Protein AF-0000000071646241 (afdb_homodimer)

Radius of gyration: 28.71 Å; Cα contacts (8 Å, |Δi|>4): 966; chains: 2; bounding box: 133×74×76 Å

pLDDT: mean 80.77, std 23.61, range [23.62, 98.5]

Organism: Elaeis guineensis var. tenera (NCBI:txid51953)

Sequence (512 aa):
MSPSLTTSPTSSLPARNPKHPLHSPRFPCRLDRGSPSPTVCPQASMPKQYLPLLGQPIALYSFYTFSQISEVKEIVVVCDPSYKDVFEGASEEIQVGIKFALPGKERQDSVFNGFQEIEGSSELVCIHDSARPLVTSGDIKKVLKDAWLNGAAVLGVPVKATIKEANSDSFVVKTLDRKTLWEMHTPQVIKPHLLRDGFELVNRNGLEVTDDVSIVEHLKHPVYITEGSYTNIKVTTPDDLLLAERILNMRVGVPLMSPSLTTSPTSSLPARNPKHPLHSPRFPCRLDRGSPSPTVCPQASMPKQYLPLLGQPIALYSFYTFSQISEVKEIVVVCDPSYKDVFEGASEEIQVGIKFALPGKERQDSVFNGFQEIEGSSELVCIHDSARPLVTSGDIKKVLKDAWLNGAAVLGVPVKATIKEANSDSFVVKTLDRKTLWEMHTPQVIKPHLLRDGFELVNRNGLEVTDDVSIVEHLKHPVYITEGSYTNIKVTTPDDLLLAERILNMRVGVPL

Secondary structure (DSSP, 8-state):
-------------------------EEEEE--------------SS-GGGSEETTEEHHHHHHHHHHT-TT--EEEEE--GGGHHHHHHHHTT--SEEEEE---SSHHHHHHHHHHHS-TT-S-EEEEETT-TT--HHHHHHHHHHHHHHSEEEEEEE--S-EEEE-TTSBEEEE--GGGEEEEEEEEEE-HHHHHHHHHHHHHHT---SSSHHHHHTTT---EEEE--TT-----SHHHHHHHHHHHHHHTT---/-------------------------BEEEE--------------SS-GGGSEETTEEHHHHHHHHHHT-TT--EEEEE--GGGHHHHHHHHTT--SEEEEE---SSHHHHHHHHHHHS-TT-S-EEEEETT-TT--HHHHHHHHHHHHHHSEEEEEEE--S-EEEE-TTSBEEEE--GGGEEEEEEEEEE-HHHHHHHHHHHHHHT---SSSHHHHHTTT---EEEE--TT-----SHHHHHHHHHHHHHHTT---

Structure (mmCIF, N/CA/C/O backbone):
data_AF-0000000071646241-model_v1
#
loop_
_entity.id
_entity.type
_entity.pdbx_description
1 polymer '2-C-methyl-D-erythritol 4-phosphate cytidylyltransferase, chloroplastic'
#
loop_
_atom_site.group_PDB
_atom_site.id
_atom_site.type_symbol
_atom_site.label_atom_id
_atom_site.label_alt_id
_atom_site.label_comp_id
_atom_site.label_asym_id
_atom_site.label_entity_id
_atom_site.label_seq_id
_atom_site.pdbx_PDB_ins_code
_atom_site.Cartn_x
_atom_site.Cartn_y
_atom_site.Cartn_z
_atom_site.occupancy
_atom_site.B_iso_or_equiv
_atom_site.auth_seq_id
_atom_site.auth_comp_id
_atom_site.auth_asym_id
_atom_site.auth_atom_id
_atom_site.pdbx_PDB_model_num
ATOM 1 N N . MET A 1 1 ? -62.75 10.695 46.844 1 26.38 1 MET A N 1
ATOM 2 C CA . MET A 1 1 ? -62 11.883 47.188 1 26.38 1 MET A CA 1
ATOM 3 C C . MET A 1 1 ? -60.562 11.773 46.688 1 26.38 1 MET A C 1
ATOM 5 O O . MET A 1 1 ? -59.812 10.883 47.094 1 26.38 1 MET A O 1
ATOM 9 N N . SER A 1 2 ? -60.375 12.031 45.438 1 28.19 2 SER A N 1
ATOM 10 C CA . SER A 1 2 ? -59.469 11.727 44.344 1 28.19 2 SER A CA 1
ATOM 11 C C . SER A 1 2 ? -58.156 12.508 44.469 1 28.19 2 SER A C 1
ATOM 13 O O . SER A 1 2 ? -58.125 13.727 44.312 1 28.19 2 SER A O 1
ATOM 15 N N . PRO A 1 3 ? -57.5 12.258 45.719 1 30.91 3 PRO A N 1
ATOM 16 C CA . PRO A 1 3 ? -56.438 13.25 45.938 1 30.91 3 PRO A CA 1
ATOM 17 C C . PRO A 1 3 ? -55.562 13.461 44.719 1 30.91 3 PRO A C 1
ATOM 19 O O . PRO A 1 3 ? -55.469 12.578 43.875 1 30.91 3 PRO A O 1
ATOM 22 N N . SER A 1 4 ? -55.469 14.734 44.344 1 27.81 4 SER A N 1
ATOM 23 C CA . SER A 1 4 ? -54.812 15.422 43.219 1 27.81 4 SER A CA 1
ATOM 24 C C . SER A 1 4 ? -53.312 15.133 43.219 1 27.81 4 SER A C 1
ATOM 26 O O . SER A 1 4 ? -52.625 15.305 44.219 1 27.81 4 SER A O 1
ATOM 28 N N . LEU A 1 5 ? -52.938 13.969 42.625 1 31.31 5 LEU A N 1
ATOM 29 C CA . LEU A 1 5 ? -51.562 13.5 42.438 1 31.31 5 LEU A CA 1
ATOM 30 C C . LEU A 1 5 ? -50.688 14.641 41.938 1 31.31 5 LEU A C 1
ATOM 32 O O . LEU A 1 5 ? -50.938 15.242 40.906 1 31.31 5 LEU A O 1
ATOM 36 N N . THR A 1 6 ? -50.281 15.516 42.906 1 28.42 6 THR A N 1
ATOM 37 C CA . THR A 1 6 ? -49.438 16.688 42.688 1 28.42 6 THR A CA 1
ATOM 38 C C . THR A 1 6 ? -48.25 16.312 41.781 1 28.42 6 THR A C 1
ATOM 40 O O . THR A 1 6 ? -47.562 15.352 42.062 1 28.42 6 THR A O 1
ATOM 43 N N . THR A 1 7 ? -48.375 16.594 40.5 1 28.33 7 THR A N 1
ATOM 44 C CA . THR A 1 7 ? -47.5 16.438 39.344 1 28.33 7 THR A CA 1
ATOM 45 C C . THR A 1 7 ? -46.125 17.047 39.656 1 28.33 7 THR A C 1
ATOM 47 O O . THR A 1 7 ? -46.031 18.219 40.031 1 28.33 7 THR A O 1
ATOM 50 N N . SER A 1 8 ? -45.281 16.234 40.406 1 29.22 8 SER A N 1
ATOM 51 C CA . SER A 1 8 ? -43.938 16.703 40.75 1 29.22 8 SER A CA 1
ATOM 52 C C . SER A 1 8 ? -43.312 17.453 39.594 1 29.22 8 SER A C 1
ATOM 54 O O . SER A 1 8 ? -43.438 17.047 38.438 1 29.22 8 SER A O 1
ATOM 56 N N . PRO A 1 9 ? -43.062 18.766 39.75 1 28.22 9 PRO A N 1
ATOM 57 C CA . PRO A 1 9 ? -42.562 19.672 38.75 1 28.22 9 PRO A CA 1
ATOM 58 C C . PRO A 1 9 ? -41.281 19.141 38.062 1 28.22 9 PRO A C 1
ATOM 60 O O . PRO A 1 9 ? -40.562 18.344 38.625 1 28.22 9 PRO A O 1
ATOM 63 N N . THR A 1 10 ? -41.375 18.891 36.688 1 27.66 10 THR A N 1
ATOM 64 C CA . THR A 1 10 ? -40.406 18.562 35.656 1 27.66 10 THR A CA 1
ATOM 65 C C . THR A 1 10 ? -39.219 19.5 35.688 1 27.66 10 THR A C 1
ATOM 67 O O . THR A 1 10 ? -39.344 20.688 35.438 1 27.66 10 THR A O 1
ATOM 70 N N . SER A 1 11 ? -38.531 19.516 36.844 1 24.28 11 SER A N 1
ATOM 71 C CA . SER A 1 11 ? -37.469 20.484 36.875 1 24.28 11 SER A CA 1
ATOM 72 C C . SER A 1 11 ? -36.625 20.406 35.594 1 24.28 11 SER A C 1
ATOM 74 O O . SER A 1 11 ? -36.156 19.328 35.219 1 24.28 11 SER A O 1
ATOM 76 N N . SER A 1 12 ? -36.938 21.297 34.594 1 26.95 12 SER A N 1
ATOM 77 C CA . SER A 1 12 ? -36.281 21.641 33.344 1 26.95 12 SER A CA 1
ATOM 78 C C . SER A 1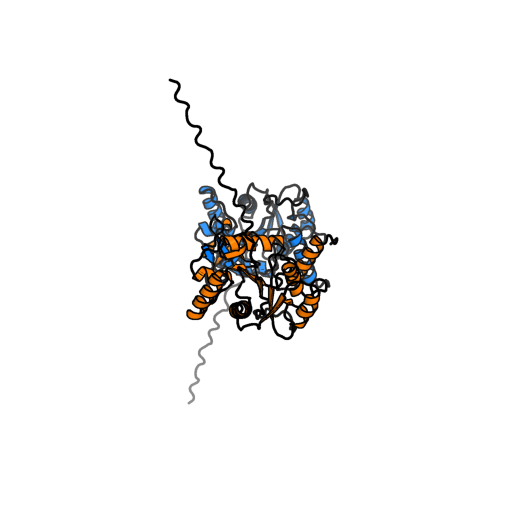 12 ? -34.781 21.812 33.562 1 26.95 12 SER A C 1
ATOM 80 O O . SER A 1 12 ? -34.344 22.609 34.406 1 26.95 12 SER A O 1
ATOM 82 N N . LEU A 1 13 ? -34.062 20.656 33.625 1 28.84 13 LEU A N 1
ATOM 83 C CA . LEU A 1 13 ? -32.594 20.797 33.75 1 28.84 13 LEU A CA 1
ATOM 84 C C . LEU A 1 13 ? -32.094 21.906 32.844 1 28.84 13 LEU A C 1
ATOM 86 O O . LEU A 1 13 ? -32.5 22.016 31.672 1 28.84 13 LEU A O 1
ATOM 90 N N . PRO A 1 14 ? -31.703 23.031 33.406 1 24.66 14 PRO A N 1
ATOM 91 C CA . PRO A 1 14 ? -31.281 24.141 32.531 1 24.66 14 PRO A CA 1
ATOM 92 C C . PRO A 1 14 ? -30.328 23.688 31.422 1 24.66 14 PRO A C 1
ATOM 94 O O . PRO A 1 14 ? -29.562 22.75 31.609 1 24.66 14 PRO A O 1
ATOM 97 N N . ALA A 1 15 ? -30.734 23.828 30.188 1 29.33 15 ALA A N 1
ATOM 98 C CA . ALA A 1 15 ? -29.953 23.75 28.953 1 29.33 15 ALA A CA 1
ATOM 99 C C . ALA A 1 15 ? -28.672 24.578 29.047 1 29.33 15 ALA A C 1
ATOM 101 O O . ALA A 1 15 ? -28.703 25.797 28.906 1 29.33 15 ALA A O 1
ATOM 102 N N . ARG A 1 16 ? -27.938 24.328 30.172 1 23.62 16 ARG A N 1
ATOM 103 C CA . ARG A 1 16 ? -26.781 25.219 30.25 1 23.62 16 ARG A CA 1
ATOM 104 C C . ARG A 1 16 ? -26.172 25.453 28.875 1 23.62 16 ARG A C 1
ATOM 106 O O . ARG A 1 16 ? -26.516 24.75 27.922 1 23.62 16 ARG A O 1
ATOM 113 N N . ASN A 1 17 ? -24.641 25.594 28.812 1 24.41 17 ASN A N 1
ATOM 114 C CA . ASN A 1 17 ? -23.609 26.625 28.672 1 24.41 17 ASN A CA 1
ATOM 115 C C . ASN A 1 17 ? -23.109 26.688 27.234 1 24.41 17 ASN A C 1
ATOM 117 O O . ASN A 1 17 ? -22.844 25.656 26.609 1 24.41 17 ASN A O 1
ATOM 121 N N . PRO A 1 18 ? -22.953 27.844 26.656 1 28.2 18 PRO A N 1
ATOM 122 C CA . PRO A 1 18 ? -22.672 28.25 25.281 1 28.2 18 PRO A CA 1
ATOM 123 C C . PRO A 1 18 ? -21.594 27.406 24.609 1 28.2 18 PRO A C 1
ATOM 125 O O . PRO A 1 18 ? -20.906 26.641 25.297 1 28.2 18 PRO A O 1
ATOM 128 N N . LYS A 1 19 ? -21.391 27.906 23.469 1 30.06 19 LYS A N 1
ATOM 129 C CA . LYS A 1 19 ? -20.609 27.828 22.25 1 30.06 19 LYS A CA 1
ATOM 130 C C . LYS A 1 19 ? -19.109 27.828 22.547 1 30.06 19 LYS A C 1
ATOM 132 O O . LYS A 1 19 ? -18.578 28.812 23.047 1 30.06 19 LYS A O 1
ATOM 137 N N . HIS A 1 20 ? -18.531 26.844 23.141 1 30.02 20 HIS A N 1
ATOM 138 C CA . HIS A 1 20 ? -17.078 26.891 23.234 1 30.02 20 HIS A CA 1
ATOM 139 C C . HIS A 1 20 ? -16.453 27.438 21.969 1 30.02 20 HIS A C 1
ATOM 141 O O . HIS A 1 20 ? -16.781 27 20.859 1 30.02 20 HIS A O 1
ATOM 147 N N . PRO A 1 21 ? -15.922 28.625 21.969 1 32.06 21 PRO A N 1
ATOM 148 C CA . PRO A 1 21 ? -15.234 29.125 20.781 1 32.06 21 PRO A CA 1
ATOM 149 C C . PRO A 1 21 ? -14.25 28.125 20.203 1 32.06 21 PRO A C 1
ATOM 151 O O . PRO A 1 21 ? -13.43 27.562 20.938 1 32.06 21 PRO A O 1
ATOM 154 N N . LEU A 1 22 ? -14.664 27.297 19.359 1 36.25 22 LEU A N 1
ATOM 155 C CA . LEU A 1 22 ? -13.727 26.469 18.609 1 36.25 22 LEU A CA 1
ATOM 156 C C . LEU A 1 22 ? -12.461 27.234 18.281 1 36.25 22 LEU A C 1
ATOM 158 O O . LEU A 1 22 ? -12.5 28.203 17.531 1 36.25 22 LEU A O 1
ATOM 162 N N . HIS A 1 23 ? -11.586 27.438 19.25 1 37.41 23 HIS A N 1
ATOM 163 C CA . HIS A 1 23 ? -10.266 28 18.969 1 37.41 23 HIS A CA 1
ATOM 164 C C . HIS A 1 23 ? -9.648 27.375 17.719 1 37.41 23 HIS A C 1
ATOM 166 O O . HIS A 1 23 ? -9.867 26.203 17.453 1 37.41 23 HIS A O 1
ATOM 172 N N . SER A 1 24 ? -9.211 28.203 16.734 1 37.81 24 SER A N 1
ATOM 173 C CA . SER A 1 24 ? -8.836 28.062 15.336 1 37.81 24 SER A CA 1
ATOM 174 C C . SER A 1 24 ? -7.539 27.281 15.188 1 37.81 24 SER A C 1
ATOM 176 O O . SER A 1 24 ? -6.527 27.609 15.805 1 37.81 24 SER A O 1
ATOM 178 N N . PRO A 1 25 ? -7.598 26.109 14.719 1 41.16 25 PRO A N 1
ATOM 179 C CA . PRO A 1 25 ? -6.383 25.344 14.422 1 41.16 25 PRO A CA 1
ATOM 180 C C . PRO A 1 25 ? -5.5 26.031 13.375 1 41.16 25 PRO A C 1
ATOM 182 O O . PRO A 1 25 ? -6.008 26.703 12.484 1 41.16 25 PRO A O 1
ATOM 185 N N . ARG A 1 26 ? -4.234 26.453 13.742 1 40.53 26 ARG A N 1
ATOM 186 C CA . ARG A 1 26 ? -3.264 26.953 12.781 1 40.53 26 ARG A CA 1
ATOM 187 C C . ARG A 1 26 ? -2.447 25.828 12.172 1 40.53 26 ARG A C 1
ATOM 189 O O . ARG A 1 26 ? -2.154 24.828 12.836 1 40.53 26 ARG A O 1
ATOM 196 N N . PHE A 1 27 ? -2.373 25.75 10.828 1 47 27 PHE A N 1
ATOM 197 C CA . PHE A 1 27 ? -1.957 24.578 10.078 1 47 27 PHE A CA 1
ATOM 198 C C . PHE A 1 27 ? -0.542 24.75 9.539 1 47 27 PHE A C 1
ATOM 200 O O . PHE A 1 27 ? -0.237 25.766 8.891 1 47 27 PHE A O 1
ATOM 207 N N . PRO A 1 28 ? 0.471 24.125 10.125 1 42.09 28 PRO A N 1
ATOM 208 C CA . PRO A 1 28 ? 1.672 24.031 9.289 1 42.09 28 PRO A CA 1
ATOM 209 C C . PRO A 1 28 ? 1.499 23.078 8.109 1 42.09 28 PRO A C 1
ATOM 211 O O . PRO A 1 28 ? 0.963 21.984 8.266 1 42.09 28 PRO A O 1
ATOM 214 N N . CYS A 1 29 ? 1.266 23.547 7.031 1 41.88 29 CYS A N 1
ATOM 215 C CA . CYS A 1 29 ? 1.331 22.672 5.867 1 41.88 29 CYS A CA 1
ATOM 216 C C . CYS A 1 29 ? 2.773 22.469 5.414 1 41.88 29 CYS A C 1
ATOM 218 O O . CYS A 1 29 ? 3.502 23.438 5.203 1 41.88 29 CYS A O 1
ATOM 220 N N . ARG A 1 30 ? 3.35 21.312 5.758 1 44.56 30 ARG A N 1
ATOM 221 C CA . ARG A 1 30 ? 4.695 21 5.285 1 44.56 30 ARG A CA 1
ATOM 222 C C . ARG A 1 30 ? 4.684 20.625 3.807 1 44.56 30 ARG A C 1
ATOM 224 O O . ARG A 1 30 ? 3.939 19.734 3.393 1 44.56 30 ARG A O 1
ATOM 231 N N . LEU A 1 31 ? 5.109 21.438 2.994 1 41.44 31 LEU A N 1
ATOM 232 C CA . LEU A 1 31 ? 5.516 21.062 1.645 1 41.44 31 LEU A CA 1
ATOM 233 C C . LEU A 1 31 ? 6.961 20.578 1.626 1 41.44 31 LEU A C 1
ATOM 235 O O . LEU A 1 31 ? 7.887 21.375 1.775 1 41.44 31 LEU A O 1
ATOM 239 N N . ASP A 1 32 ? 7.223 19.453 2.26 1 37.06 32 ASP A N 1
ATOM 240 C CA . ASP A 1 32 ? 8.594 19 2.486 1 37.06 32 ASP A CA 1
ATOM 241 C C . ASP A 1 32 ? 9.328 18.797 1.164 1 37.06 32 ASP A C 1
ATOM 243 O O . ASP A 1 32 ? 8.727 18.359 0.178 1 37.06 32 ASP A O 1
ATOM 247 N N . ARG A 1 33 ? 10.375 19.516 0.854 1 34.84 33 ARG A N 1
ATOM 248 C CA . ARG A 1 33 ? 11.43 19.094 -0.065 1 34.84 33 ARG A CA 1
ATOM 249 C C . ARG A 1 33 ? 12 17.75 0.344 1 34.84 33 ARG A C 1
ATOM 251 O O . ARG A 1 33 ? 12.82 17.656 1.26 1 34.84 33 ARG A O 1
ATOM 258 N N . GLY A 1 34 ? 11.305 16.75 0.619 1 32.12 34 GLY A N 1
ATOM 259 C CA . GLY A 1 34 ? 12.062 15.531 0.809 1 32.12 34 GLY A CA 1
ATOM 260 C C . GLY A 1 34 ? 13.109 15.305 -0.264 1 32.12 34 GLY A C 1
ATOM 261 O O . GLY A 1 34 ? 12.875 15.602 -1.438 1 32.12 34 GLY A O 1
ATOM 262 N N . SER A 1 35 ? 14.375 15.508 0.058 1 29.36 35 SER A N 1
ATOM 263 C CA . SER A 1 35 ? 15.352 14.914 -0.851 1 29.36 35 SER A CA 1
ATOM 264 C C . SER A 1 35 ? 14.914 13.531 -1.307 1 29.36 35 SER A C 1
ATOM 266 O O . SER A 1 35 ? 14.711 12.633 -0.483 1 29.36 35 SER A O 1
ATOM 268 N N . PRO A 1 36 ? 14.125 13.367 -2.268 1 31.95 36 PRO A N 1
ATOM 269 C CA . PRO A 1 36 ? 13.805 12.062 -2.855 1 31.95 36 PRO A CA 1
ATOM 270 C C . PRO A 1 36 ? 15 11.109 -2.855 1 31.95 36 PRO A C 1
ATOM 272 O O . PRO A 1 36 ? 16.141 11.547 -2.998 1 31.95 36 PRO A O 1
ATOM 275 N N . SER A 1 37 ? 15.219 10.25 -2.002 1 28.27 37 SER A N 1
ATOM 276 C CA . SER A 1 37 ? 16.094 9.266 -2.629 1 28.27 37 SER A CA 1
ATOM 277 C C . SER A 1 37 ? 15.844 9.18 -4.129 1 28.27 37 SER A C 1
ATOM 279 O O . SER A 1 37 ? 14.688 9.109 -4.57 1 28.27 37 SER A O 1
ATOM 281 N N . PRO A 1 38 ? 16.859 9.57 -4.938 1 28.2 38 PRO A N 1
ATOM 282 C CA . PRO A 1 38 ? 16.781 9.781 -6.387 1 28.2 38 PRO A CA 1
ATOM 283 C C . PRO A 1 38 ? 16.109 8.617 -7.121 1 28.2 38 PRO A C 1
ATOM 285 O O . PRO A 1 38 ? 16.688 7.527 -7.191 1 28.2 38 PRO A O 1
ATOM 288 N N . THR A 1 39 ? 15.148 7.973 -6.793 1 26.72 39 THR A N 1
ATOM 289 C CA . THR A 1 39 ? 14.727 7.293 -8.008 1 26.72 39 THR A CA 1
ATOM 290 C C . THR A 1 39 ? 14.773 8.242 -9.203 1 26.72 39 THR A C 1
ATOM 292 O O . THR A 1 39 ? 14.297 9.375 -9.117 1 26.72 39 THR A O 1
ATOM 295 N N . VAL A 1 40 ? 15.711 7.871 -10.133 1 28.02 40 VAL A N 1
ATOM 296 C CA . VAL A 1 40 ? 16.234 8.5 -11.344 1 28.02 40 VAL A CA 1
ATOM 297 C C . VAL A 1 40 ? 15.07 8.992 -12.211 1 28.02 40 VAL A C 1
ATOM 299 O O . VAL A 1 40 ? 14.492 8.227 -12.977 1 28.02 40 VAL A O 1
ATOM 302 N N . CYS A 1 41 ? 13.812 9.203 -11.812 1 27.84 41 CYS A N 1
ATOM 303 C CA . CYS A 1 41 ? 13.234 9.828 -13 1 27.84 41 CYS A CA 1
ATOM 304 C C . CYS A 1 41 ? 14.156 10.906 -13.555 1 27.84 41 CYS A C 1
ATOM 306 O O . CYS A 1 41 ? 14.961 11.477 -12.82 1 27.84 41 CYS A O 1
ATOM 308 N N . PRO A 1 42 ? 14.242 11.148 -14.859 1 29.45 42 PRO A N 1
ATOM 309 C CA . PRO A 1 42 ? 14.977 12.305 -15.398 1 29.45 42 PRO A CA 1
ATOM 310 C C . PRO A 1 42 ? 14.812 13.555 -14.531 1 29.45 42 PRO A C 1
ATOM 312 O O . PRO A 1 42 ? 13.836 13.672 -13.781 1 29.45 42 PRO A O 1
ATOM 315 N N . GLN A 1 43 ? 15.891 14.43 -14.438 1 30.75 43 GLN A N 1
ATOM 316 C CA . GLN A 1 43 ? 16.297 15.727 -13.898 1 30.75 43 GLN A CA 1
ATOM 317 C C . GLN A 1 43 ? 15.125 16.703 -13.914 1 30.75 43 GLN A C 1
ATOM 319 O O . GLN A 1 43 ? 15.102 17.641 -14.711 1 30.75 43 GLN A O 1
ATOM 324 N N . ALA A 1 44 ? 13.906 16.422 -14.039 1 37.03 44 ALA A N 1
ATOM 325 C CA . ALA A 1 44 ? 13.18 17.688 -13.992 1 37.03 44 ALA A CA 1
ATOM 326 C C . ALA A 1 44 ? 13.539 18.5 -12.742 1 37.03 44 ALA A C 1
ATOM 328 O O . ALA A 1 44 ? 13.516 17.969 -11.633 1 37.03 44 ALA A O 1
ATOM 329 N N . SER A 1 45 ? 14.227 19.609 -12.727 1 49.09 45 SER A N 1
ATOM 330 C CA . SER A 1 45 ? 14.75 20.625 -11.828 1 49.09 45 SER A CA 1
ATOM 331 C C . SER A 1 45 ? 13.711 21.047 -10.797 1 49.09 45 SER A C 1
ATOM 333 O O . SER A 1 45 ? 14.055 21.469 -9.695 1 49.09 45 SER A O 1
ATOM 335 N N . MET A 1 46 ? 12.438 20.828 -11.133 1 59.31 46 MET A N 1
ATOM 336 C CA . MET A 1 46 ? 11.414 21.297 -10.203 1 59.31 46 MET A CA 1
ATOM 337 C C . MET A 1 46 ? 10.953 20.188 -9.273 1 59.31 46 MET A C 1
ATOM 339 O O . MET A 1 46 ? 10.727 19.062 -9.711 1 59.31 46 MET A O 1
ATOM 343 N N . PRO A 1 47 ? 10.922 20.531 -8.102 1 78.31 47 PRO A N 1
ATOM 344 C CA . PRO A 1 47 ? 10.391 19.562 -7.148 1 78.31 47 PRO A CA 1
ATOM 345 C C . PRO A 1 47 ? 9 19.062 -7.535 1 78.31 47 PRO A C 1
ATOM 347 O O . PRO A 1 47 ? 8.203 19.812 -8.102 1 78.31 47 PRO A O 1
ATOM 350 N N . LYS A 1 48 ? 8.641 17.828 -7.312 1 80.56 48 LYS A N 1
ATOM 351 C CA . LYS A 1 48 ? 7.438 17.125 -7.766 1 80.56 48 LYS A CA 1
ATOM 352 C C . LYS A 1 48 ? 6.176 17.844 -7.285 1 80.56 48 LYS A C 1
ATOM 354 O O . LYS A 1 48 ? 5.156 17.844 -7.98 1 80.56 48 LYS A O 1
ATOM 359 N N . GLN A 1 49 ? 6.23 18.516 -6.219 1 86.81 49 GLN A N 1
ATOM 360 C CA . GLN A 1 49 ? 5.043 19.141 -5.641 1 86.81 49 GLN A CA 1
ATOM 361 C C . GLN A 1 49 ? 4.613 20.359 -6.441 1 86.81 49 GLN A C 1
ATOM 363 O O . GLN A 1 49 ? 3.498 20.859 -6.27 1 86.81 49 GLN A O 1
ATOM 368 N N . TYR A 1 50 ? 5.488 20.766 -7.336 1 88.94 50 TYR A N 1
ATOM 369 C CA . TYR A 1 50 ? 5.16 21.953 -8.109 1 88.94 50 TYR A CA 1
ATOM 370 C C . TYR A 1 50 ? 4.805 21.594 -9.547 1 88.94 50 TYR A C 1
ATOM 372 O O . TYR A 1 50 ? 4.461 22.469 -10.352 1 88.94 50 TYR A O 1
ATOM 380 N N . LEU A 1 51 ? 4.859 20.266 -9.812 1 88.56 51 LEU A N 1
ATOM 381 C CA . LEU A 1 51 ? 4.41 19.797 -11.117 1 88.56 51 LEU A CA 1
ATOM 382 C C . LEU A 1 51 ? 2.91 20.016 -11.289 1 88.56 51 LEU A C 1
ATOM 384 O O . LEU A 1 51 ? 2.158 19.969 -10.312 1 88.56 51 LEU A O 1
ATOM 388 N N . PRO A 1 52 ? 2.537 20.266 -12.523 1 91.06 52 PRO A N 1
ATOM 389 C CA . PRO A 1 52 ? 1.112 20.516 -12.742 1 91.06 52 PRO A CA 1
ATOM 390 C C . PRO A 1 52 ? 0.269 19.25 -12.688 1 91.06 52 PRO A C 1
ATOM 392 O O . PRO A 1 52 ? 0.682 18.203 -13.203 1 91.06 52 PRO A O 1
ATOM 395 N N . LEU A 1 53 ? -0.766 19.297 -12.016 1 91.81 53 LEU A N 1
ATOM 396 C CA . LEU A 1 53 ? -1.887 18.359 -12.008 1 91.81 53 LEU A CA 1
ATOM 397 C C . LEU A 1 53 ? -3.146 19.016 -12.562 1 91.81 53 LEU A C 1
ATOM 399 O O . LEU A 1 53 ? -3.748 19.875 -11.906 1 91.81 53 LEU A O 1
ATOM 403 N N . LEU A 1 54 ? -3.492 18.641 -13.766 1 91.31 54 LEU A N 1
ATOM 404 C CA . LEU A 1 54 ? -4.582 19.281 -14.492 1 91.31 54 LEU A CA 1
ATOM 405 C C . LEU A 1 54 ? -4.367 20.797 -14.562 1 91.31 54 LEU A C 1
ATOM 407 O O . LEU A 1 54 ? -5.285 21.562 -14.281 1 91.31 54 LEU A O 1
ATOM 411 N N . GLY A 1 55 ? -3.15 21.203 -14.742 1 91.06 55 GLY A N 1
ATOM 412 C CA . GLY A 1 55 ? -2.826 22.594 -15.008 1 91.06 55 GLY A CA 1
ATOM 413 C C . GLY A 1 55 ? -2.504 23.375 -13.75 1 91.06 55 GLY A C 1
ATOM 414 O O . GLY A 1 55 ? -2.035 24.516 -13.828 1 91.06 55 GLY A O 1
ATOM 415 N N . GLN A 1 56 ? -2.752 22.844 -12.648 1 93.5 56 GLN A N 1
ATOM 416 C CA . GLN A 1 56 ? -2.482 23.484 -11.367 1 93.5 56 GLN A CA 1
ATOM 417 C C . GLN A 1 56 ? -1.383 22.75 -10.602 1 93.5 56 GLN A C 1
ATOM 419 O O . GLN A 1 56 ? -1.362 21.516 -10.57 1 93.5 56 GLN A O 1
ATOM 424 N N . PRO A 1 57 ? -0.45 23.609 -10.016 1 93.5 57 PRO A N 1
ATOM 425 C CA . PRO A 1 57 ? 0.569 22.922 -9.219 1 93.5 57 PRO A CA 1
ATOM 426 C C . PRO A 1 57 ? -0.031 22 -8.156 1 93.5 57 PRO A C 1
ATOM 428 O O . PRO A 1 57 ? -1.013 22.359 -7.504 1 93.5 57 PRO A O 1
ATOM 431 N N . ILE A 1 58 ? 0.562 20.828 -7.918 1 94.19 58 ILE A N 1
ATOM 432 C CA . ILE A 1 58 ? 0.095 19.812 -6.992 1 94.19 58 ILE A CA 1
ATOM 433 C C . ILE A 1 58 ? -0.091 20.406 -5.602 1 94.19 58 ILE A C 1
ATOM 435 O O . ILE A 1 58 ? -1.115 20.188 -4.953 1 94.19 58 ILE A O 1
ATOM 439 N N . ALA A 1 59 ? 0.807 21.266 -5.223 1 94.19 59 ALA A N 1
ATOM 440 C CA . ALA A 1 59 ? 0.843 21.812 -3.867 1 94.19 59 ALA A CA 1
ATOM 441 C C . ALA A 1 59 ? -0.353 22.734 -3.611 1 94.19 59 ALA A C 1
ATOM 443 O O . ALA A 1 59 ? -0.764 22.922 -2.463 1 94.19 59 ALA A O 1
ATOM 444 N N . LEU A 1 60 ? -0.96 23.219 -4.598 1 95.12 60 LEU A N 1
ATOM 445 C CA . LEU A 1 60 ? -2.016 24.219 -4.426 1 95.12 60 LEU A CA 1
ATOM 446 C C . LEU A 1 60 ? -3.359 23.547 -4.172 1 95.12 60 LEU A C 1
ATOM 448 O O . LEU A 1 60 ? -4.297 24.188 -3.688 1 95.12 60 LEU A O 1
ATOM 452 N N . TYR A 1 61 ? -3.463 22.266 -4.465 1 95.25 61 TYR A N 1
ATOM 453 C CA . TYR A 1 61 ? -4.73 21.578 -4.25 1 95.25 61 TYR A CA 1
ATOM 454 C C . TYR A 1 61 ? -5.051 21.484 -2.762 1 95.25 61 TYR A C 1
ATOM 456 O O . TYR A 1 61 ? -6.09 21.969 -2.312 1 95.25 61 TYR A O 1
ATOM 464 N N . SER A 1 62 ? -4.102 20.906 -2.068 1 95.5 62 SER A N 1
ATOM 465 C CA . SER A 1 62 ? -4.348 20.812 -0.633 1 95.5 62 SER A CA 1
ATOM 466 C C . SER A 1 62 ? -4.332 22.188 0.021 1 95.5 62 SER A C 1
ATOM 468 O O . SER A 1 62 ? -5.059 22.422 0.985 1 95.5 62 SER A O 1
ATOM 470 N N . PHE A 1 63 ? -3.586 23.125 -0.578 1 94.44 63 PHE A N 1
ATOM 471 C CA . PHE A 1 63 ? -3.537 24.5 -0.095 1 94.44 63 PHE A CA 1
ATOM 472 C C . PHE A 1 63 ? -4.926 25.125 -0.101 1 94.44 63 PHE A C 1
ATOM 474 O O . PHE A 1 63 ? -5.371 25.672 0.911 1 94.44 63 PHE A O 1
ATOM 481 N N . TYR A 1 64 ? -5.566 24.969 -1.152 1 95.12 64 TYR A N 1
ATOM 482 C CA . TYR A 1 64 ? -6.91 25.531 -1.28 1 95.12 64 TYR A CA 1
ATOM 483 C C . TYR A 1 64 ? -7.891 24.797 -0.369 1 95.12 64 TYR A C 1
ATOM 485 O O . TYR A 1 64 ? -8.758 25.422 0.249 1 95.12 64 TYR A O 1
ATOM 493 N N . THR A 1 65 ? -7.746 23.516 -0.268 1 95 65 THR A N 1
ATOM 494 C CA . THR A 1 65 ? -8.641 22.734 0.586 1 95 65 THR A CA 1
ATOM 495 C C . THR A 1 65 ? -8.539 23.203 2.035 1 95 65 THR A C 1
ATOM 497 O O . THR A 1 65 ? -9.562 23.469 2.682 1 95 65 THR A O 1
ATOM 500 N N . PHE A 1 66 ? -7.332 23.406 2.52 1 95.69 66 PHE A N 1
ATOM 501 C CA . PHE A 1 66 ? -7.113 23.859 3.891 1 95.69 66 PHE A CA 1
ATOM 502 C C . PHE A 1 66 ? -7.613 25.281 4.082 1 95.69 66 PHE A C 1
ATOM 504 O O . PHE A 1 66 ? -8.164 25.609 5.133 1 95.69 66 PHE A O 1
ATOM 511 N N . SER A 1 67 ? -7.465 26.109 3.088 1 94.44 67 SER A N 1
ATOM 512 C CA . SER A 1 67 ? -7.82 27.516 3.195 1 94.44 67 SER A CA 1
ATOM 513 C C . SER A 1 67 ? -9.328 27.688 3.318 1 94.44 67 SER A C 1
ATOM 515 O O . SER A 1 67 ? -9.797 28.75 3.764 1 94.44 67 SER A O 1
ATOM 517 N N . GLN A 1 68 ? -10.047 26.672 2.957 1 93.38 68 GLN A N 1
ATOM 518 C CA . GLN A 1 68 ? -11.5 26.781 2.957 1 93.38 68 GLN A CA 1
ATOM 519 C C . GLN A 1 68 ? -12.094 26.219 4.242 1 93.38 68 GLN A C 1
ATOM 521 O O . GLN A 1 68 ? -13.312 26.266 4.453 1 93.38 68 GLN A O 1
ATOM 526 N N . ILE A 1 69 ? -11.312 25.703 5.004 1 92.56 69 ILE A N 1
ATOM 527 C CA . ILE A 1 69 ? -11.766 25.125 6.266 1 92.56 69 ILE A CA 1
ATOM 528 C C . ILE A 1 69 ? -11.797 26.219 7.34 1 92.56 69 ILE A C 1
ATOM 530 O O . ILE A 1 69 ? -10.789 26.859 7.602 1 92.56 69 ILE A O 1
ATOM 534 N N . SER A 1 70 ? -12.883 26.359 8.008 1 91.81 70 SER A N 1
ATOM 535 C CA . SER A 1 70 ? -13.094 27.453 8.953 1 91.81 70 SER A CA 1
ATOM 536 C C . SER A 1 70 ? -12.18 27.312 10.164 1 91.81 70 SER A C 1
ATOM 538 O O . SER A 1 70 ? -11.742 28.312 10.742 1 91.81 70 SER A O 1
ATOM 540 N N . GLU A 1 71 ? -11.828 26.062 10.516 1 91.38 71 GLU A N 1
ATOM 541 C CA . GLU A 1 71 ? -10.992 25.797 11.688 1 91.38 71 GLU A CA 1
ATOM 542 C C . GLU A 1 71 ? -9.547 26.219 11.438 1 91.38 71 GLU A C 1
ATOM 544 O O . GLU A 1 71 ? -8.781 26.391 12.383 1 91.38 71 GLU A O 1
ATOM 549 N N . VAL A 1 72 ? -9.203 26.406 10.203 1 93.31 72 VAL A N 1
ATOM 550 C CA . VAL A 1 72 ? -7.832 26.781 9.852 1 93.31 72 VAL A CA 1
ATOM 551 C C . VAL A 1 72 ? -7.684 28.297 9.867 1 93.31 72 VAL A C 1
ATOM 553 O O . VAL A 1 72 ? -8.297 29 9.055 1 93.31 72 VAL A O 1
ATOM 556 N N . LYS A 1 73 ? -6.793 28.797 10.734 1 91.94 73 LYS A N 1
ATOM 557 C CA . LYS A 1 73 ? -6.66 30.234 10.906 1 91.94 73 LYS A CA 1
ATOM 558 C C . LYS A 1 73 ? -5.398 30.766 10.234 1 91.94 73 LYS A C 1
ATOM 560 O O . LYS A 1 73 ? -5.289 31.953 9.938 1 91.94 73 LYS A O 1
ATOM 565 N N . GLU A 1 74 ? -4.492 29.891 10.109 1 93.94 74 GLU A N 1
ATOM 566 C CA . GLU A 1 74 ? -3.244 30.266 9.453 1 93.94 74 GLU A CA 1
ATOM 567 C C . GLU A 1 74 ? -2.621 29.078 8.734 1 93.94 74 GLU A C 1
ATOM 569 O O . GLU A 1 74 ? -2.799 27.938 9.156 1 93.94 74 GLU A O 1
ATOM 574 N N . ILE A 1 75 ? -1.962 29.359 7.684 1 95.06 75 ILE A N 1
ATOM 575 C CA . ILE A 1 75 ? -1.223 28.344 6.938 1 95.06 75 ILE A CA 1
ATOM 576 C C . ILE A 1 75 ? 0.252 28.734 6.863 1 95.06 75 ILE A C 1
ATOM 578 O O . ILE A 1 75 ? 0.587 29.859 6.469 1 95.06 75 ILE A O 1
ATOM 582 N N . VAL A 1 76 ? 1.148 27.891 7.328 1 95.75 76 VAL A N 1
ATOM 583 C CA . VAL A 1 76 ? 2.59 28.062 7.184 1 95.75 76 VAL A CA 1
ATOM 584 C C . VAL A 1 76 ? 3.115 27.141 6.086 1 95.75 76 VAL A C 1
ATOM 586 O O . VAL A 1 76 ? 3.051 25.922 6.211 1 95.75 76 VAL A O 1
ATOM 589 N N . VAL A 1 77 ? 3.611 27.734 5.043 1 94.88 77 VAL A N 1
ATOM 590 C CA . VAL A 1 77 ? 4.172 26.984 3.926 1 94.88 77 VAL A CA 1
ATOM 591 C C . VAL A 1 77 ? 5.68 26.844 4.105 1 94.88 77 VAL A C 1
ATOM 593 O O . VAL A 1 77 ? 6.398 27.844 4.188 1 94.88 77 VAL A O 1
ATOM 596 N N . VAL A 1 78 ? 6.098 25.609 4.215 1 94.5 78 VAL A N 1
ATOM 597 C CA . VAL A 1 78 ? 7.531 25.344 4.285 1 94.5 78 VAL A CA 1
ATOM 598 C C . VAL A 1 78 ? 8.062 25.031 2.891 1 94.5 78 VAL A C 1
ATOM 600 O O . VAL A 1 78 ? 7.793 23.953 2.348 1 94.5 78 VAL A O 1
ATOM 603 N N . CYS A 1 79 ? 8.812 25.938 2.334 1 91.75 79 CYS A N 1
ATOM 604 C CA . CYS A 1 79 ? 9.312 25.719 0.977 1 91.75 79 CYS A CA 1
ATOM 605 C C . CYS A 1 79 ? 10.547 26.578 0.709 1 91.75 79 CYS A C 1
ATOM 607 O O . CYS A 1 79 ? 10.836 27.516 1.454 1 91.75 79 CYS A O 1
ATOM 609 N N . ASP A 1 80 ? 11.234 26.141 -0.279 1 90.81 80 ASP A N 1
ATOM 610 C CA . ASP A 1 80 ? 12.32 26.969 -0.788 1 90.81 80 ASP A CA 1
ATOM 611 C C . ASP A 1 80 ? 11.797 28.328 -1.258 1 90.81 80 ASP A C 1
ATOM 613 O O . ASP A 1 80 ? 10.75 28.406 -1.9 1 90.81 80 ASP A O 1
ATOM 617 N N . PRO A 1 81 ? 12.562 29.344 -0.995 1 91.56 81 PRO A N 1
ATOM 618 C CA . PRO A 1 81 ? 12.133 30.703 -1.356 1 91.56 81 PRO A CA 1
ATOM 619 C C . PRO A 1 81 ? 11.812 30.844 -2.842 1 91.56 81 PRO A C 1
ATOM 621 O O . PRO A 1 81 ? 10.977 31.656 -3.223 1 91.56 81 PRO A O 1
ATOM 624 N N . SER A 1 82 ? 12.391 30 -3.666 1 91.31 82 SER A N 1
ATOM 625 C CA . SER A 1 82 ? 12.18 30.078 -5.109 1 91.31 82 SER A CA 1
ATOM 626 C C . SER A 1 82 ? 10.75 29.719 -5.48 1 91.31 82 SER A C 1
ATOM 628 O O . SER A 1 82 ? 10.289 30.016 -6.582 1 91.31 82 SER A O 1
ATOM 630 N N . TYR A 1 83 ? 10.039 29.172 -4.559 1 90.5 83 TYR A N 1
ATOM 631 C CA . TYR A 1 83 ? 8.695 28.703 -4.891 1 90.5 83 TYR A CA 1
ATOM 632 C C . TYR A 1 83 ? 7.637 29.516 -4.148 1 90.5 83 TYR A C 1
ATOM 634 O O . TYR A 1 83 ? 6.445 29.219 -4.238 1 90.5 83 TYR A O 1
ATOM 642 N N . LYS A 1 84 ? 8.016 30.531 -3.445 1 91.25 84 LYS A N 1
ATOM 643 C CA . LYS A 1 84 ? 7.09 31.344 -2.66 1 91.25 84 LYS A CA 1
ATOM 644 C C . LYS A 1 84 ? 6.008 31.969 -3.547 1 91.25 84 LYS A C 1
ATOM 646 O O . LYS A 1 84 ? 4.852 32.062 -3.135 1 91.25 84 LYS A O 1
ATOM 651 N N . ASP A 1 85 ? 6.398 32.25 -4.715 1 91.25 85 ASP A N 1
ATOM 652 C CA . ASP A 1 85 ? 5.508 32.938 -5.633 1 91.25 85 ASP A CA 1
ATOM 653 C C . ASP A 1 85 ? 4.285 32.094 -5.965 1 91.25 85 ASP A C 1
ATOM 655 O O . ASP A 1 85 ? 3.193 32.625 -6.188 1 91.25 85 ASP A O 1
ATOM 659 N N . VAL A 1 86 ? 4.477 30.859 -5.996 1 90.19 86 VAL A N 1
ATOM 660 C CA . VAL A 1 86 ? 3.385 29.938 -6.289 1 90.19 86 VAL A CA 1
ATOM 661 C C . VAL A 1 86 ? 2.254 30.141 -5.281 1 90.19 86 VAL A C 1
ATOM 663 O O . VAL A 1 86 ? 1.084 30.234 -5.664 1 90.19 86 VAL A O 1
ATOM 666 N N . PHE A 1 87 ? 2.582 30.359 -4.094 1 92.25 87 PHE A N 1
ATOM 667 C CA . PHE A 1 87 ? 1.601 30.438 -3.02 1 92.25 87 PHE A CA 1
ATOM 668 C C . PHE A 1 87 ? 1.137 31.859 -2.812 1 92.25 87 PHE A C 1
ATOM 670 O O . PHE A 1 87 ? -0.013 32.094 -2.439 1 92.25 87 PHE A O 1
ATOM 677 N N . GLU A 1 88 ? 1.995 32.781 -2.961 1 91.25 88 GLU A N 1
ATOM 678 C CA . GLU A 1 88 ? 1.625 34.188 -2.84 1 91.25 88 GLU A CA 1
ATOM 679 C C . GLU A 1 88 ? 0.547 34.562 -3.852 1 91.25 88 GLU A C 1
ATOM 681 O O . GLU A 1 88 ? -0.396 35.281 -3.521 1 91.25 88 GLU A O 1
ATOM 686 N N . GLY A 1 89 ? 0.761 34 -5.055 1 89.38 89 GLY A N 1
ATOM 687 C CA . GLY A 1 89 ? -0.271 34.25 -6.055 1 89.38 89 GLY A CA 1
ATOM 688 C C . GLY A 1 89 ? -1.617 33.656 -5.664 1 89.38 89 GLY A C 1
ATOM 689 O O . GLY A 1 89 ? -2.654 34.281 -5.863 1 89.38 89 GLY A O 1
ATOM 690 N N . ALA A 1 90 ? -1.589 32.562 -5.109 1 88.56 90 ALA A N 1
ATOM 691 C CA . ALA A 1 90 ? -2.807 31.859 -4.699 1 88.56 90 ALA A CA 1
ATOM 692 C C . ALA A 1 90 ? -3.436 32.531 -3.479 1 88.56 90 ALA A C 1
ATOM 694 O O . ALA A 1 90 ? -4.645 32.406 -3.254 1 88.56 90 ALA A O 1
ATOM 695 N N . SER A 1 91 ? -2.65 33.25 -2.707 1 88.06 91 SER A N 1
ATOM 696 C CA . SER A 1 91 ? -3.094 33.844 -1.452 1 88.06 91 SER A CA 1
ATOM 697 C C . SER A 1 91 ? -4.09 34.969 -1.699 1 88.06 91 SER A C 1
ATOM 699 O O . SER A 1 91 ? -4.871 35.312 -0.812 1 88.06 91 SER A O 1
ATOM 701 N N . GLU A 1 92 ? -4.07 35.438 -2.791 1 85.75 92 GLU A N 1
ATOM 702 C CA . GLU A 1 92 ? -4.992 36.531 -3.133 1 85.75 92 GLU A CA 1
ATOM 703 C C . GLU A 1 92 ? -6.434 36.031 -3.174 1 85.75 92 GLU A C 1
ATOM 705 O O . GLU A 1 92 ? -7.371 36.812 -3.01 1 85.75 92 GLU A O 1
ATOM 710 N N . GLU A 1 93 ? -6.516 34.781 -3.209 1 86.38 93 GLU A N 1
ATOM 711 C CA . GLU A 1 93 ? -7.836 34.188 -3.387 1 86.38 93 GLU A CA 1
ATOM 712 C C . GLU A 1 93 ? -8.359 33.594 -2.08 1 86.38 93 GLU A C 1
ATOM 714 O O . GLU A 1 93 ? -9.461 33.062 -2.037 1 86.38 93 GLU A O 1
ATOM 719 N N . ILE A 1 94 ? -7.539 33.781 -1.124 1 87.81 94 ILE A N 1
ATOM 720 C CA . ILE A 1 94 ? -7.969 33.125 0.097 1 87.81 94 ILE A CA 1
ATOM 721 C C . ILE A 1 94 ? -8 34.094 1.253 1 87.81 94 ILE A C 1
ATOM 723 O O . ILE A 1 94 ? -7.398 35.188 1.169 1 87.81 94 ILE A O 1
ATOM 727 N N . GLN A 1 95 ? -8.672 33.75 2.33 1 87 95 GLN A N 1
ATOM 728 C CA . GLN A 1 95 ? -8.883 34.656 3.465 1 87 95 GLN A CA 1
ATOM 729 C C . GLN A 1 95 ? -8.039 34.219 4.664 1 87 95 GLN A C 1
ATOM 731 O O . GLN A 1 95 ? -8.031 34.906 5.691 1 87 95 GLN A O 1
ATOM 736 N N . VAL A 1 96 ? -7.301 33.281 4.512 1 89 96 VAL A N 1
ATOM 737 C CA . VAL A 1 96 ? -6.496 32.781 5.617 1 89 96 VAL A CA 1
ATOM 738 C C . VAL A 1 96 ? -5.082 33.344 5.531 1 89 96 VAL A C 1
ATOM 740 O O . VAL A 1 96 ? -4.535 33.5 4.438 1 89 96 VAL A O 1
ATOM 743 N N . GLY A 1 97 ? -4.5 33.719 6.691 1 89.81 97 GLY A N 1
ATOM 744 C CA . GLY A 1 97 ? -3.133 34.219 6.723 1 89.81 97 GLY A CA 1
ATOM 745 C C . GLY A 1 97 ? -2.115 33.156 6.305 1 89.81 97 GLY A C 1
ATOM 746 O O . GLY A 1 97 ? -2.24 32 6.656 1 89.81 97 GLY A O 1
ATOM 747 N N . ILE A 1 98 ? -1.1 33.688 5.547 1 92.38 98 ILE A N 1
ATOM 748 C CA . ILE A 1 98 ? -0.058 32.781 5.066 1 92.38 98 ILE A CA 1
ATOM 749 C C . ILE A 1 98 ? 1.3 33.219 5.602 1 92.38 98 ILE A C 1
ATOM 751 O O . ILE A 1 98 ? 1.608 34.406 5.605 1 92.38 98 ILE A O 1
ATOM 755 N N . LYS A 1 99 ? 2.018 32.344 6.109 1 94.06 99 LYS A N 1
ATOM 756 C CA . LYS A 1 99 ? 3.416 32.5 6.492 1 94.06 99 LYS A CA 1
ATOM 757 C C . LYS A 1 99 ? 4.312 31.5 5.781 1 94.06 99 LYS A C 1
ATOM 759 O O . LYS A 1 99 ? 3.828 30.516 5.234 1 94.06 99 LYS A O 1
ATOM 764 N N . PHE A 1 100 ? 5.582 31.859 5.785 1 93.94 100 PHE A N 1
ATOM 765 C CA . PHE A 1 100 ? 6.543 30.984 5.137 1 93.94 100 PHE A CA 1
ATOM 766 C C . PHE A 1 100 ? 7.66 30.594 6.098 1 93.94 100 PHE A C 1
ATOM 768 O O . PHE A 1 100 ? 8.016 31.359 6.988 1 93.94 100 PHE A O 1
ATOM 775 N N . ALA A 1 101 ? 8.125 29.453 5.953 1 94.5 101 ALA A N 1
ATOM 776 C CA . ALA A 1 101 ? 9.297 28.953 6.672 1 94.5 101 ALA A CA 1
ATOM 777 C C . ALA A 1 101 ? 10.266 28.25 5.727 1 94.5 101 ALA A C 1
ATOM 779 O O . ALA A 1 101 ? 9.859 27.766 4.672 1 94.5 101 ALA A O 1
ATOM 780 N N . LEU A 1 102 ? 11.531 28.172 6.102 1 92.88 102 LEU A N 1
ATOM 781 C CA . LEU A 1 102 ? 12.547 27.516 5.285 1 92.88 102 LEU A CA 1
ATOM 782 C C . LEU A 1 102 ? 12.57 26.016 5.535 1 92.88 102 LEU A C 1
ATOM 784 O O . LEU A 1 102 ? 12.352 25.562 6.664 1 92.88 102 LEU A O 1
ATOM 788 N N . PRO A 1 103 ? 12.859 25.312 4.461 1 91.19 103 PRO A N 1
ATOM 789 C CA . PRO A 1 103 ? 13.047 23.875 4.684 1 91.19 103 PRO A CA 1
ATOM 790 C C . PRO A 1 103 ? 14.312 23.562 5.473 1 91.19 103 PRO A C 1
ATOM 792 O O . PRO A 1 103 ? 15.242 24.375 5.512 1 91.19 103 PRO A O 1
ATOM 795 N N . GLY A 1 104 ? 14.281 22.391 6.18 1 89.19 104 GLY A N 1
ATOM 796 C CA . GLY A 1 104 ? 15.461 21.906 6.867 1 89.19 104 GLY A CA 1
ATOM 797 C C . GLY A 1 104 ? 16.172 20.797 6.117 1 89.19 104 GLY A C 1
ATOM 798 O O . GLY A 1 104 ? 15.836 20.5 4.969 1 89.19 104 GLY A O 1
ATOM 799 N N . LYS A 1 105 ? 17.203 20.25 6.777 1 86.5 105 LYS A N 1
ATOM 800 C CA . LYS A 1 105 ? 17.984 19.172 6.184 1 86.5 105 LYS A CA 1
ATOM 801 C C . LYS A 1 105 ? 17.141 17.922 6.004 1 86.5 105 LYS A C 1
ATOM 803 O O . LYS A 1 105 ? 17.172 17.281 4.945 1 86.5 105 LYS A O 1
ATOM 808 N N . GLU A 1 106 ? 16.406 17.625 7.086 1 86 106 GLU A N 1
ATOM 809 C CA . GLU A 1 106 ? 15.508 16.484 7.074 1 86 106 GLU A CA 1
ATOM 810 C C . GLU A 1 106 ? 14.047 16.906 7.211 1 86 106 GLU A C 1
ATOM 812 O O . GLU A 1 106 ? 13.766 18.062 7.539 1 86 106 GLU A O 1
ATOM 817 N N . ARG A 1 107 ? 13.227 15.953 6.949 1 85.44 107 ARG A N 1
ATOM 818 C CA . ARG A 1 107 ? 11.797 16.234 7.023 1 85.44 107 ARG A CA 1
ATOM 819 C C . ARG A 1 107 ? 11.414 16.781 8.391 1 85.44 107 ARG A C 1
ATOM 821 O O . ARG A 1 107 ? 10.648 17.75 8.484 1 85.44 107 ARG A O 1
ATOM 828 N N . GLN A 1 108 ? 11.922 16.203 9.43 1 88.5 108 GLN A N 1
ATOM 829 C CA . GLN A 1 108 ? 11.555 16.625 10.781 1 88.5 108 GLN A CA 1
ATOM 830 C C . GLN A 1 108 ? 12.047 18.047 11.07 1 88.5 108 GLN A C 1
ATOM 832 O O . GLN A 1 108 ? 11.398 18.797 11.797 1 88.5 108 GLN A O 1
ATOM 837 N N . ASP A 1 109 ? 13.148 18.438 10.445 1 90 109 ASP A N 1
ATOM 838 C CA . ASP A 1 109 ? 13.664 19.797 10.594 1 90 109 ASP A CA 1
ATOM 839 C C . ASP A 1 109 ? 12.758 20.812 9.906 1 90 109 ASP A C 1
ATOM 841 O O . ASP A 1 109 ? 12.547 21.906 10.422 1 90 109 ASP A O 1
ATOM 845 N N . SER A 1 110 ? 12.25 20.406 8.805 1 91.25 110 SER A N 1
ATOM 846 C CA . SER A 1 110 ? 11.32 21.266 8.078 1 91.25 110 SER A CA 1
ATOM 847 C C . SER A 1 110 ? 10.055 21.5 8.883 1 91.25 110 SER A C 1
ATOM 849 O O . SER A 1 110 ? 9.57 22.641 8.969 1 91.25 110 SER A O 1
ATOM 851 N N . VAL A 1 111 ? 9.562 20.422 9.445 1 93.19 111 VAL A N 1
ATOM 852 C CA . VAL A 1 111 ? 8.367 20.547 10.273 1 93.19 111 VAL A CA 1
ATOM 853 C C . VAL A 1 111 ? 8.648 21.453 11.469 1 93.19 111 VAL A C 1
ATOM 855 O O . VAL A 1 111 ? 7.824 22.297 11.828 1 93.19 111 VAL A O 1
ATOM 858 N N . PHE A 1 112 ? 9.828 21.312 12.047 1 93 112 PHE A N 1
ATOM 859 C CA . PHE A 1 112 ? 10.211 22.141 13.188 1 93 112 PHE A CA 1
ATOM 860 C C . PHE A 1 112 ? 10.266 23.609 12.805 1 93 112 PHE A C 1
ATOM 862 O O . PHE A 1 112 ? 9.758 24.469 13.531 1 93 112 PHE A O 1
ATOM 869 N N . ASN A 1 113 ? 10.859 23.906 11.672 1 93.75 113 ASN A N 1
ATOM 870 C CA . ASN A 1 113 ? 10.938 25.281 11.195 1 93.75 113 ASN A CA 1
ATOM 871 C C . ASN A 1 113 ? 9.547 25.891 10.992 1 93.75 113 ASN A C 1
ATOM 873 O O . ASN A 1 113 ? 9.305 27.031 11.359 1 93.75 113 ASN A O 1
ATOM 877 N N . GLY A 1 114 ? 8.68 25.094 10.414 1 94.56 114 GLY A N 1
ATOM 878 C CA . GLY A 1 114 ? 7.305 25.547 10.258 1 94.56 114 GLY A CA 1
ATOM 879 C C . GLY A 1 114 ? 6.594 25.766 11.578 1 94.56 114 GLY A C 1
ATOM 880 O O . GLY A 1 114 ? 5.867 26.75 11.742 1 94.56 114 GLY A O 1
ATOM 881 N N . PHE A 1 115 ? 6.844 24.906 12.523 1 93.38 115 PHE A N 1
ATOM 882 C CA . PHE A 1 115 ? 6.223 24.969 13.844 1 93.38 115 PHE A CA 1
ATOM 883 C C . PHE A 1 115 ? 6.629 26.234 14.57 1 93.38 115 PHE A C 1
ATOM 885 O O . PHE A 1 115 ? 5.82 26.844 15.273 1 93.38 115 PHE A O 1
ATOM 892 N N . GLN A 1 116 ? 7.785 26.672 14.375 1 94.12 116 GLN A N 1
ATOM 893 C CA . GLN A 1 116 ? 8.305 27.859 15.031 1 94.12 116 GLN A CA 1
ATOM 894 C C . GLN A 1 116 ? 7.578 29.109 14.539 1 94.12 116 GLN A C 1
ATOM 896 O O . GLN A 1 116 ? 7.543 30.125 15.234 1 94.12 116 GLN A O 1
ATOM 901 N N . GLU A 1 117 ? 7.008 29.016 13.352 1 93.88 117 GLU A N 1
ATOM 902 C CA . GLU A 1 117 ? 6.367 30.188 12.758 1 93.88 117 GLU A CA 1
ATOM 903 C C . GLU A 1 117 ? 4.898 30.281 13.172 1 93.88 117 GLU A C 1
ATOM 905 O O . GLU A 1 117 ? 4.246 31.297 12.93 1 93.88 117 GLU A O 1
ATOM 910 N N . ILE A 1 118 ? 4.395 29.219 13.742 1 92.06 118 ILE A N 1
ATOM 911 C CA . ILE A 1 118 ? 2.98 29.156 14.094 1 92.06 118 ILE A CA 1
ATOM 912 C C . ILE A 1 118 ? 2.695 30.125 15.234 1 92.06 118 ILE A C 1
ATOM 914 O O . ILE A 1 118 ? 3.512 30.281 16.156 1 92.06 118 ILE A O 1
ATOM 918 N N . GLU A 1 119 ? 1.53 30.734 15.219 1 85.25 119 GLU A N 1
ATOM 919 C CA . GLU A 1 119 ? 1.11 31.641 16.281 1 85.25 119 GLU A CA 1
ATOM 920 C C . GLU A 1 119 ? 0.987 30.922 17.609 1 85.25 119 GLU A C 1
ATOM 922 O O . GLU A 1 119 ? 0.504 29.781 17.672 1 85.25 119 GLU A O 1
ATOM 927 N N . GLY A 1 120 ? 1.369 31.578 18.641 1 85.75 120 GLY A N 1
ATOM 928 C CA . GLY A 1 120 ? 1.382 30.984 19.984 1 85.75 120 GLY A CA 1
ATOM 929 C C . GLY A 1 120 ? -0.001 30.625 20.484 1 85.75 120 GLY A C 1
ATOM 930 O O . GLY A 1 120 ? -0.141 29.734 21.328 1 85.75 120 GLY A O 1
ATOM 931 N N . SER A 1 121 ? -1.062 31.188 19.969 1 88.56 121 SER A N 1
ATOM 932 C CA . SER A 1 121 ? -2.424 30.969 20.438 1 88.56 121 SER A CA 1
ATOM 933 C C . SER A 1 121 ? -3.053 29.75 19.766 1 88.56 121 SER A C 1
ATOM 935 O O . SER A 1 121 ? -4.172 29.359 20.109 1 88.56 121 SER A O 1
ATOM 937 N N . SER A 1 122 ? -2.26 29.062 18.938 1 91 122 SER A N 1
ATOM 938 C CA . SER A 1 122 ? -2.809 27.922 18.219 1 91 122 SER A CA 1
ATOM 939 C C . SER A 1 122 ? -3.109 26.766 19.172 1 91 122 SER A C 1
ATOM 941 O O . SER A 1 122 ? -2.32 26.484 20.078 1 91 122 SER A O 1
ATOM 943 N N . GLU A 1 123 ? -4.246 26.109 18.922 1 94.31 123 GLU A N 1
ATOM 944 C CA . GLU A 1 123 ? -4.664 25.016 19.797 1 94.31 123 GLU A CA 1
ATOM 945 C C . GLU A 1 123 ? -4.25 23.672 19.234 1 94.31 123 GLU A C 1
ATOM 947 O O . GLU A 1 123 ? -4.105 22.688 19.969 1 94.31 123 GLU A O 1
ATOM 952 N N . LEU A 1 124 ? -4.188 23.656 17.922 1 96.56 124 LEU A N 1
ATOM 953 C CA . LEU A 1 124 ? -3.758 22.469 17.203 1 96.56 124 LEU A CA 1
ATOM 954 C C . LEU A 1 124 ? -2.783 22.812 16.094 1 96.56 124 LEU A C 1
ATOM 956 O O . LEU A 1 124 ? -2.848 23.906 15.516 1 96.56 124 LEU A O 1
ATOM 960 N N . VAL A 1 125 ? -1.888 21.969 15.891 1 96.75 125 VAL A N 1
ATOM 961 C CA . VAL A 1 125 ? -0.989 22.047 14.75 1 96.75 125 VAL A CA 1
ATOM 962 C C . VAL A 1 125 ? -1.303 20.906 13.766 1 96.75 125 VAL A C 1
ATOM 964 O O . VAL A 1 125 ? -1.277 19.734 14.133 1 96.75 125 VAL A O 1
ATOM 967 N N . CYS A 1 126 ? -1.654 21.266 12.57 1 97.31 126 CYS A N 1
ATOM 968 C CA . CYS A 1 126 ? -1.988 20.312 11.523 1 97.31 126 CYS A CA 1
ATOM 969 C C . CYS A 1 126 ? -0.891 20.25 10.469 1 97.31 126 CYS A C 1
ATOM 971 O O . CYS A 1 126 ? -0.667 21.219 9.742 1 97.31 126 CYS A O 1
ATOM 973 N N . ILE A 1 127 ? -0.193 19.125 10.383 1 96.88 127 ILE A N 1
ATOM 974 C CA . ILE A 1 127 ? 0.913 18.953 9.445 1 96.88 127 ILE A CA 1
ATOM 975 C C . ILE A 1 127 ? 0.444 18.141 8.242 1 96.88 127 ILE A C 1
ATOM 977 O O . ILE A 1 127 ? -0.085 17.031 8.398 1 96.88 127 ILE A O 1
ATOM 981 N N . HIS A 1 128 ? 0.642 18.609 7.055 1 97.31 128 HIS A N 1
ATOM 982 C CA . HIS A 1 128 ? 0.159 17.953 5.844 1 97.31 128 HIS A CA 1
ATOM 983 C C . HIS A 1 128 ? 1.237 17.922 4.766 1 97.31 128 HIS A C 1
ATOM 985 O O . HIS A 1 128 ? 1.954 18.906 4.574 1 97.31 128 HIS A O 1
ATOM 991 N N . ASP A 1 129 ? 1.392 16.844 4.148 1 93.69 129 ASP A N 1
ATOM 992 C CA . ASP A 1 129 ? 2.254 16.688 2.984 1 93.69 129 ASP A CA 1
ATOM 993 C C . ASP A 1 129 ? 1.572 17.203 1.719 1 93.69 129 ASP A C 1
ATOM 995 O O . ASP A 1 129 ? 0.582 16.625 1.262 1 93.69 129 ASP A O 1
ATOM 999 N N . SER A 1 130 ? 2.201 18.172 1.103 1 93.56 130 SER A N 1
ATOM 1000 C CA . SER A 1 130 ? 1.589 18.781 -0.08 1 93.56 130 SER A CA 1
ATOM 1001 C C . SER A 1 130 ? 1.56 17.797 -1.245 1 93.56 130 SER A C 1
ATOM 1003 O O . SER A 1 130 ? 0.85 18 -2.229 1 93.56 130 SER A O 1
ATOM 1005 N N . ALA A 1 131 ? 2.316 16.734 -1.091 1 92.38 131 ALA A N 1
ATOM 1006 C CA . ALA A 1 131 ? 2.311 15.695 -2.117 1 92.38 131 ALA A CA 1
ATOM 1007 C C . ALA A 1 131 ? 1.043 14.852 -2.035 1 92.38 131 ALA A C 1
ATOM 1009 O O . ALA A 1 131 ? 0.841 13.938 -2.846 1 92.38 131 ALA A O 1
ATOM 1010 N N . ARG A 1 132 ? 0.171 15.195 -1.122 1 94.44 132 ARG A N 1
ATOM 1011 C CA . ARG A 1 132 ? -1.165 14.609 -1.056 1 94.44 132 ARG A CA 1
ATOM 1012 C C . ARG A 1 132 ? -2.23 15.641 -1.414 1 94.44 132 ARG A C 1
ATOM 1014 O O . ARG A 1 132 ? -2.938 16.141 -0.537 1 94.44 132 ARG A O 1
ATOM 1021 N N . PRO A 1 133 ? -2.393 15.852 -2.652 1 96 133 PRO A N 1
ATOM 1022 C CA . PRO A 1 133 ? -3.254 16.938 -3.109 1 96 133 PRO A CA 1
ATOM 1023 C C . PRO A 1 133 ? -4.738 16.625 -2.963 1 96 133 PRO A C 1
ATOM 1025 O O . PRO A 1 133 ? -5.582 17.516 -3.09 1 96 133 PRO A O 1
ATOM 1028 N N . LEU A 1 134 ? -5.121 15.383 -2.58 1 95.38 134 LEU A N 1
ATOM 1029 C CA . LEU A 1 134 ? -6.516 14.977 -2.725 1 95.38 134 LEU A CA 1
ATOM 1030 C C . LEU A 1 134 ? -7.184 14.844 -1.361 1 95.38 134 LEU A C 1
ATOM 1032 O O . LEU A 1 134 ? -8.258 14.25 -1.251 1 95.38 134 LEU A O 1
ATOM 1036 N N . VAL A 1 135 ? -6.57 15.359 -0.377 1 95.94 135 VAL A N 1
ATOM 1037 C CA . VAL A 1 135 ? -7.184 15.328 0.946 1 95.94 135 VAL A CA 1
ATOM 1038 C C . VAL A 1 135 ? -8.508 16.078 0.918 1 95.94 135 VAL A C 1
ATOM 1040 O O . VAL A 1 135 ? -8.633 17.125 0.269 1 95.94 135 VAL A O 1
ATOM 1043 N N . THR A 1 136 ? -9.492 15.523 1.629 1 95.62 136 THR A N 1
ATOM 1044 C CA . THR A 1 136 ? -10.82 16.141 1.626 1 95.62 136 THR A CA 1
ATOM 1045 C C . THR A 1 136 ? -11.039 16.938 2.902 1 95.62 136 THR A C 1
ATOM 1047 O O . THR A 1 136 ? -10.43 16.656 3.938 1 95.62 136 THR A O 1
ATOM 1050 N N . SER A 1 137 ? -11.977 17.906 2.77 1 96.5 137 SER A N 1
ATOM 1051 C CA . SER A 1 137 ? -12.352 18.703 3.943 1 96.5 137 SER A CA 1
ATOM 1052 C C . SER A 1 137 ? -12.945 17.812 5.031 1 96.5 137 SER A C 1
ATOM 1054 O O . SER A 1 137 ? -12.711 18.031 6.223 1 96.5 137 SER A O 1
ATOM 1056 N N . GLY A 1 138 ? -13.656 16.812 4.594 1 96.62 138 GLY A N 1
ATOM 1057 C CA . GLY A 1 138 ? -14.242 15.883 5.551 1 96.62 138 GLY A CA 1
ATOM 1058 C C . GLY A 1 138 ? -13.203 15.141 6.371 1 96.62 138 GLY A C 1
ATOM 1059 O O . GLY A 1 138 ? -13.297 15.086 7.598 1 96.62 138 GLY A O 1
ATOM 1060 N N . ASP A 1 139 ? -12.211 14.641 5.746 1 96.94 139 ASP A N 1
ATOM 1061 C CA . ASP A 1 139 ? -11.141 13.914 6.43 1 96.94 139 ASP A CA 1
ATOM 1062 C C . ASP A 1 139 ? -10.359 14.836 7.359 1 96.94 139 ASP A C 1
ATOM 1064 O O . ASP A 1 139 ? -9.984 14.445 8.469 1 96.94 139 ASP A O 1
ATOM 1068 N N . ILE A 1 140 ? -10.125 16.078 6.926 1 97 140 ILE A N 1
ATOM 1069 C CA . ILE A 1 140 ? -9.391 17.047 7.723 1 97 140 ILE A CA 1
ATOM 1070 C C . ILE A 1 140 ? -10.164 17.359 9 1 97 140 ILE A C 1
ATOM 1072 O O . ILE A 1 140 ? -9.594 17.328 10.102 1 97 140 ILE A O 1
ATOM 1076 N N . LYS A 1 141 ? -11.398 17.594 8.898 1 97.12 141 LYS A N 1
ATOM 1077 C CA . LYS A 1 141 ? -12.227 17.922 10.055 1 97.12 141 LYS A CA 1
ATOM 1078 C C . LYS A 1 141 ? -12.281 16.766 11.039 1 97.12 141 LYS A C 1
ATOM 1080 O O . LYS A 1 141 ? -12.242 16.984 12.258 1 97.12 141 LYS A O 1
ATOM 1085 N N . LYS A 1 142 ? -12.344 15.594 10.516 1 97.94 142 LYS A N 1
ATOM 1086 C CA . LYS A 1 142 ? -12.375 14.406 11.359 1 97.94 142 LYS A CA 1
ATOM 1087 C C . LYS A 1 142 ? -11.102 14.289 12.1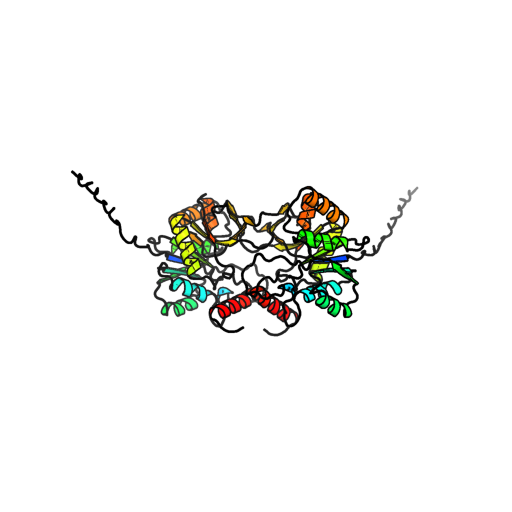95 1 97.94 142 LYS A C 1
ATOM 1089 O O . LYS A 1 142 ? -11.156 14.055 13.398 1 97.94 142 LYS A O 1
ATOM 1094 N N . VAL A 1 143 ? -9.984 14.453 11.523 1 98 143 VAL A N 1
ATOM 1095 C CA . VAL A 1 143 ? -8.719 14.258 12.227 1 98 143 VAL A CA 1
ATOM 1096 C C . VAL A 1 143 ? -8.492 15.414 13.195 1 98 143 VAL A C 1
ATOM 1098 O O . VAL A 1 143 ? -7.922 15.227 14.273 1 98 143 VAL A O 1
ATOM 1101 N N . LEU A 1 144 ? -8.938 16.625 12.898 1 97.25 144 LEU A N 1
ATOM 1102 C CA . LEU A 1 144 ? -8.883 17.766 13.82 1 97.25 144 LEU A CA 1
ATOM 1103 C C . LEU A 1 144 ? -9.68 17.469 15.086 1 97.25 144 LEU A C 1
ATOM 1105 O O . LEU A 1 144 ? -9.195 17.703 16.203 1 97.25 144 LEU A O 1
ATOM 1109 N N . LYS A 1 145 ? -10.844 16.953 14.883 1 97.81 145 LYS A N 1
ATOM 1110 C CA . LYS A 1 145 ? -11.703 16.641 16.016 1 97.81 145 LYS A CA 1
ATOM 1111 C C . LYS A 1 145 ? -11.062 15.586 16.922 1 97.81 145 LYS A C 1
ATOM 1113 O O . LYS A 1 145 ? -11.039 15.742 18.141 1 97.81 145 LYS A O 1
ATOM 1118 N N . ASP A 1 146 ? -10.547 14.555 16.297 1 98.25 146 ASP A N 1
ATOM 1119 C CA . ASP A 1 146 ? -9.93 13.477 17.062 1 98.25 146 ASP A CA 1
ATOM 1120 C C . ASP A 1 146 ? -8.711 13.977 17.828 1 98.25 146 ASP A C 1
ATOM 1122 O O . ASP A 1 146 ? -8.477 13.578 18.969 1 98.25 146 ASP A O 1
ATOM 1126 N N . ALA A 1 147 ? -7.949 14.812 17.219 1 97.75 147 ALA A N 1
ATOM 1127 C CA . ALA A 1 147 ? -6.777 15.375 17.875 1 97.75 147 ALA A CA 1
ATOM 1128 C C . ALA A 1 147 ? -7.18 16.281 19.047 1 97.75 147 ALA A C 1
ATOM 1130 O O . ALA A 1 147 ? -6.5 16.312 20.078 1 97.75 147 ALA A O 1
ATOM 1131 N N . TRP A 1 148 ? -8.203 17.016 18.797 1 96.75 148 TRP A N 1
ATOM 1132 C CA . TRP A 1 148 ? -8.711 17.875 19.859 1 96.75 148 TRP A CA 1
ATOM 1133 C C . TRP A 1 148 ? -9.062 17.047 21.094 1 96.75 148 TRP A C 1
ATOM 1135 O O . TRP A 1 148 ? -8.719 17.422 22.219 1 96.75 148 TRP A O 1
ATOM 1145 N N . LEU A 1 149 ? -9.633 15.898 20.922 1 97.5 149 LEU A N 1
ATOM 1146 C CA . LEU A 1 149 ? -10.109 15.039 22 1 97.5 149 LEU A CA 1
ATOM 1147 C C . LEU A 1 149 ? -8.953 14.273 22.625 1 97.5 149 LEU A C 1
ATOM 1149 O O . LEU A 1 149 ? -8.914 14.094 23.844 1 97.5 149 LEU A O 1
ATOM 1153 N N . ASN A 1 150 ? -7.941 13.898 21.828 1 97.56 150 ASN A N 1
ATOM 1154 C CA . ASN A 1 150 ? -6.957 12.938 22.312 1 97.56 150 ASN A CA 1
ATOM 1155 C C . ASN A 1 150 ? -5.574 13.562 22.453 1 97.56 150 ASN A C 1
ATOM 1157 O O . ASN A 1 150 ? -4.664 12.953 23 1 97.56 150 ASN A O 1
ATOM 1161 N N . GLY A 1 151 ? -5.395 14.734 21.922 1 97.06 151 GLY A N 1
ATOM 1162 C CA . GLY A 1 151 ? -4.105 15.414 21.969 1 97.06 151 GLY A CA 1
ATOM 1163 C C . GLY A 1 151 ? -3.312 15.25 20.688 1 97.06 151 GLY A C 1
ATOM 1164 O O . GLY A 1 151 ? -2.555 16.141 20.297 1 97.06 151 GLY A O 1
ATOM 1165 N N . ALA A 1 152 ? -3.484 14.078 20.125 1 98 152 ALA A N 1
ATOM 1166 C CA . ALA A 1 152 ? -2.795 13.766 18.875 1 98 152 ALA A CA 1
ATOM 1167 C C . ALA A 1 152 ? -3.594 12.766 18.047 1 98 152 ALA A C 1
ATOM 1169 O O . ALA A 1 152 ? -4.184 11.828 18.578 1 98 152 ALA A O 1
ATOM 1170 N N . ALA A 1 153 ? -3.602 13.023 16.734 1 98.19 153 ALA A N 1
ATOM 1171 C CA . ALA A 1 153 ? -4.289 12.125 15.812 1 98.19 153 ALA A CA 1
ATOM 1172 C C . ALA A 1 153 ? -3.623 12.125 14.438 1 98.19 153 ALA A C 1
ATOM 1174 O O . ALA A 1 153 ? -2.982 13.109 14.055 1 98.19 153 ALA A O 1
ATOM 1175 N N . VAL A 1 154 ? -3.744 11.023 13.789 1 98.12 154 VAL A N 1
ATOM 1176 C CA . VAL A 1 154 ? -3.15 10.867 12.469 1 98.12 154 VAL A CA 1
ATOM 1177 C C . VAL A 1 154 ? -4.168 10.242 11.516 1 98.12 154 VAL A C 1
ATOM 1179 O O . VAL A 1 154 ? -4.906 9.328 11.891 1 98.12 154 VAL A O 1
ATOM 1182 N N . LEU A 1 155 ? -4.207 10.867 10.352 1 98.19 155 LEU A N 1
ATOM 1183 C CA . LEU A 1 155 ? -5.02 10.273 9.297 1 98.19 155 LEU A CA 1
ATOM 1184 C C . LEU A 1 155 ? -4.375 8.992 8.773 1 98.19 155 LEU A C 1
ATOM 1186 O O . LEU A 1 155 ? -3.162 8.953 8.555 1 98.19 155 LEU A O 1
ATOM 1190 N N . GLY A 1 156 ? -5.184 7.934 8.648 1 97.31 156 GLY A N 1
ATOM 1191 C CA . GLY A 1 156 ? -4.699 6.664 8.133 1 97.31 156 GLY A CA 1
ATOM 1192 C C . GLY A 1 156 ? -5.797 5.793 7.555 1 97.31 156 GLY A C 1
ATOM 1193 O O . GLY A 1 156 ? -6.98 6.109 7.691 1 97.31 156 GLY A O 1
ATOM 1194 N N . VAL A 1 157 ? -5.359 4.711 6.836 1 95.5 157 VAL A N 1
ATOM 1195 C CA . VAL A 1 157 ? -6.309 3.738 6.305 1 95.5 157 VAL A CA 1
ATOM 1196 C C . VAL A 1 157 ? -5.852 2.324 6.656 1 95.5 157 VAL A C 1
ATOM 1198 O O . VAL A 1 157 ? -4.652 2.064 6.77 1 95.5 157 VAL A O 1
ATOM 1201 N N . PRO A 1 158 ? -6.812 1.429 6.805 1 95 158 PRO A N 1
ATOM 1202 C CA . PRO A 1 158 ? -6.414 0.031 6.988 1 95 158 PRO A CA 1
ATOM 1203 C C . PRO A 1 158 ? -5.594 -0.509 5.82 1 95 158 PRO A C 1
ATOM 1205 O O . PRO A 1 158 ? -5.863 -0.17 4.664 1 95 158 PRO A O 1
ATOM 1208 N N . VAL A 1 159 ? -4.602 -1.287 6.16 1 93.38 159 VAL A N 1
ATOM 1209 C CA . VAL A 1 159 ? -3.795 -1.92 5.125 1 93.38 159 VAL A CA 1
ATOM 1210 C C . VAL A 1 159 ? -4.613 -2.994 4.414 1 93.38 159 VAL A C 1
ATOM 1212 O O . VAL A 1 159 ? -5.32 -3.773 5.059 1 93.38 159 VAL A O 1
ATOM 1215 N N . LYS A 1 160 ? -4.469 -3.049 3.137 1 84.56 160 LYS A N 1
ATOM 1216 C CA . LYS A 1 160 ? -5.195 -4.043 2.354 1 84.56 160 LYS A CA 1
ATOM 1217 C C . LYS A 1 160 ? -4.297 -5.219 1.983 1 84.56 160 LYS A C 1
ATOM 1219 O O . LYS A 1 160 ? -4.746 -6.367 1.956 1 84.56 160 LYS A O 1
ATOM 1224 N N . ALA A 1 161 ? -3.139 -4.926 1.761 1 88.12 161 ALA A N 1
ATOM 1225 C CA . ALA A 1 161 ? -2.188 -5.938 1.305 1 88.12 161 ALA A CA 1
ATOM 1226 C C . ALA A 1 161 ? -1.723 -6.812 2.463 1 88.12 161 ALA A C 1
ATOM 1228 O O . ALA A 1 161 ? -1.771 -6.398 3.623 1 88.12 161 ALA A O 1
ATOM 1229 N N . THR A 1 162 ? -1.334 -8.047 2.111 1 91.5 162 THR A N 1
ATOM 1230 C CA . THR A 1 162 ? -0.644 -8.875 3.092 1 91.5 162 THR A CA 1
ATOM 1231 C C . THR A 1 162 ? 0.774 -8.367 3.332 1 91.5 162 THR A C 1
ATOM 1233 O O . THR A 1 162 ? 1.548 -8.195 2.385 1 91.5 162 THR A O 1
ATOM 1236 N N . ILE A 1 163 ? 1.023 -8.039 4.582 1 95.88 163 ILE A N 1
ATOM 1237 C CA . ILE A 1 163 ? 2.342 -7.535 4.949 1 95.88 163 ILE A CA 1
ATOM 1238 C C . ILE A 1 163 ? 3.1 -8.594 5.746 1 95.88 163 ILE A C 1
ATOM 1240 O O . ILE A 1 163 ? 2.553 -9.18 6.68 1 95.88 163 ILE A O 1
ATOM 1244 N N . LYS A 1 164 ? 4.324 -8.859 5.312 1 95.81 164 LYS A N 1
ATOM 1245 C CA . LYS A 1 164 ? 5.215 -9.758 6.031 1 95.81 164 LYS A CA 1
ATOM 1246 C C . LYS A 1 164 ? 6.488 -9.047 6.469 1 95.81 164 LYS A C 1
ATOM 1248 O O . LYS A 1 164 ? 6.922 -8.086 5.82 1 95.81 164 LYS A O 1
ATOM 1253 N N . GLU A 1 165 ? 7 -9.438 7.598 1 96.25 165 GLU A N 1
ATOM 1254 C CA . GLU A 1 165 ? 8.328 -9.016 8.039 1 96.25 165 GLU A CA 1
ATOM 1255 C C . GLU A 1 165 ? 9.406 -9.969 7.535 1 96.25 165 GLU A C 1
ATOM 1257 O O . GLU A 1 165 ? 9.25 -11.188 7.617 1 96.25 165 GLU A O 1
ATOM 1262 N N . ALA A 1 166 ? 10.438 -9.414 7.027 1 96.81 166 ALA A N 1
ATOM 1263 C CA . ALA A 1 166 ? 11.555 -10.219 6.523 1 96.81 166 ALA A CA 1
ATOM 1264 C C . ALA A 1 166 ? 12.844 -9.898 7.273 1 96.81 166 ALA A C 1
ATOM 1266 O O . ALA A 1 166 ? 13.008 -8.797 7.797 1 96.81 166 ALA A O 1
ATOM 1267 N N . ASN A 1 167 ? 13.734 -10.859 7.312 1 95.19 167 ASN A N 1
ATOM 1268 C CA . ASN A 1 167 ? 15.062 -10.609 7.871 1 95.19 167 ASN A CA 1
ATOM 1269 C C . ASN A 1 167 ? 16.031 -10.078 6.812 1 95.19 167 ASN A C 1
ATOM 1271 O O . ASN A 1 167 ? 15.625 -9.82 5.68 1 95.19 167 ASN A O 1
ATOM 1275 N N . SER A 1 168 ? 17.219 -9.867 7.156 1 93.12 168 SER A N 1
ATOM 1276 C CA . SER A 1 168 ? 18.203 -9.258 6.273 1 93.12 168 SER A CA 1
ATOM 1277 C C . SER A 1 168 ? 18.531 -10.164 5.094 1 93.12 168 SER A C 1
ATOM 1279 O O . SER A 1 168 ? 19.047 -9.695 4.07 1 93.12 168 SER A O 1
ATOM 1281 N N . ASP A 1 169 ? 18.219 -11.453 5.164 1 94.69 169 ASP A N 1
ATOM 1282 C CA . ASP A 1 169 ? 18.5 -12.406 4.094 1 94.69 169 ASP A CA 1
ATOM 1283 C C . ASP A 1 169 ? 17.281 -12.609 3.201 1 94.69 169 ASP A C 1
ATOM 1285 O O . ASP A 1 169 ? 17.25 -13.539 2.395 1 94.69 169 ASP A O 1
ATOM 1289 N N . SER A 1 170 ? 16.234 -11.859 3.381 1 95.56 170 SER A N 1
ATOM 1290 C CA . SER A 1 170 ? 15.039 -11.836 2.541 1 95.56 170 SER A CA 1
ATOM 1291 C C . SER A 1 170 ? 14.156 -13.055 2.803 1 95.56 170 SER A C 1
ATOM 1293 O O . SER A 1 170 ? 13.453 -13.523 1.906 1 95.56 170 SER A O 1
ATOM 1295 N N . PHE A 1 171 ? 14.305 -13.578 3.967 1 96.31 171 PHE A N 1
ATOM 1296 C CA . PHE A 1 171 ? 13.391 -14.641 4.371 1 96.31 171 PHE A CA 1
ATOM 1297 C C . PHE A 1 171 ? 12.281 -14.086 5.266 1 96.31 171 PHE A C 1
ATOM 1299 O O . PHE A 1 171 ? 12.531 -13.219 6.105 1 96.31 171 PHE A O 1
ATOM 1306 N N . VAL A 1 172 ? 11.125 -14.711 5.102 1 95 172 VAL A N 1
ATOM 1307 C CA . VAL A 1 172 ? 9.977 -14.305 5.902 1 95 172 VAL A CA 1
ATOM 1308 C C . VAL A 1 172 ? 10.211 -14.68 7.363 1 95 172 VAL A C 1
ATOM 1310 O O . VAL A 1 172 ? 10.547 -15.82 7.672 1 95 172 VAL A O 1
ATOM 1313 N N . VAL A 1 173 ? 10 -13.648 8.242 1 92.19 173 VAL A N 1
ATOM 1314 C CA . VAL A 1 173 ? 10.094 -13.867 9.68 1 92.19 173 VAL A CA 1
ATOM 1315 C C . VAL A 1 173 ? 8.703 -14.102 10.258 1 92.19 173 VAL A C 1
ATOM 1317 O O . VAL A 1 173 ? 8.492 -15.031 11.039 1 92.19 173 VAL A O 1
ATOM 1320 N N . LYS A 1 174 ? 7.848 -13.289 9.875 1 91.19 174 LYS A N 1
ATOM 1321 C CA . LYS A 1 174 ? 6.473 -13.469 10.336 1 91.19 174 LYS A CA 1
ATOM 1322 C C . LYS A 1 174 ? 5.492 -12.719 9.438 1 91.19 174 LYS A C 1
ATOM 1324 O O . LYS A 1 174 ? 5.859 -11.734 8.797 1 91.19 174 LYS A O 1
ATOM 1329 N N . THR A 1 175 ? 4.301 -13.312 9.414 1 91.75 175 THR A N 1
ATOM 1330 C CA . THR A 1 175 ? 3.174 -12.625 8.781 1 91.75 175 THR A CA 1
ATOM 1331 C C . THR A 1 175 ? 2.42 -11.773 9.805 1 91.75 175 THR A C 1
ATOM 1333 O O . THR A 1 175 ? 2.041 -12.266 10.867 1 91.75 175 THR A O 1
ATOM 1336 N N . LEU A 1 176 ? 2.252 -10.516 9.461 1 93.56 176 LEU A N 1
ATOM 1337 C CA . LEU A 1 176 ? 1.602 -9.609 10.398 1 93.56 176 LEU A CA 1
ATOM 1338 C C . LEU A 1 176 ? 0.085 -9.672 10.258 1 93.56 176 LEU A C 1
ATOM 1340 O O . LEU A 1 176 ? -0.43 -9.945 9.172 1 93.56 176 LEU A O 1
ATOM 1344 N N . ASP A 1 177 ? -0.566 -9.414 11.367 1 91.94 177 ASP A N 1
ATOM 1345 C CA . ASP A 1 177 ? -2.025 -9.414 11.359 1 91.94 177 ASP A CA 1
ATOM 1346 C C . ASP A 1 177 ? -2.57 -8.164 10.672 1 91.94 177 ASP A C 1
ATOM 1348 O O . ASP A 1 177 ? -2.562 -7.074 11.25 1 91.94 177 ASP A O 1
ATOM 1352 N N . ARG A 1 178 ? -3.049 -8.344 9.57 1 90.81 178 ARG A N 1
ATOM 1353 C CA . ARG A 1 178 ? -3.482 -7.246 8.711 1 90.81 178 ARG A CA 1
ATOM 1354 C C . ARG A 1 178 ? -4.57 -6.422 9.391 1 90.81 178 ARG A C 1
ATOM 1356 O O . ARG A 1 178 ? -4.676 -5.215 9.164 1 90.81 178 ARG A O 1
ATOM 1363 N N . LYS A 1 179 ? -5.348 -7.016 10.234 1 91.19 179 LYS A N 1
ATOM 1364 C CA . LYS A 1 179 ? -6.48 -6.359 10.883 1 91.19 179 LYS A CA 1
ATOM 1365 C C . LYS A 1 179 ? -6.012 -5.246 11.82 1 91.19 179 LYS A C 1
ATOM 1367 O O . LYS A 1 179 ? -6.793 -4.363 12.18 1 91.19 179 LYS A O 1
ATOM 1372 N N . THR A 1 180 ? -4.789 -5.258 12.172 1 95.81 180 THR A N 1
ATOM 1373 C CA . THR A 1 180 ? -4.273 -4.281 13.125 1 95.81 180 THR A CA 1
ATOM 1374 C C . THR A 1 180 ? -3.383 -3.26 12.422 1 95.81 180 THR A C 1
ATOM 1376 O O . THR A 1 180 ? -2.857 -2.344 13.062 1 95.81 180 THR A O 1
ATOM 1379 N N . LEU A 1 181 ? -3.158 -3.408 11.164 1 96.75 181 LEU A N 1
ATOM 1380 C CA . LEU A 1 181 ? -2.164 -2.604 10.461 1 96.75 181 LEU A CA 1
ATOM 1381 C C . LEU A 1 181 ? -2.824 -1.433 9.742 1 96.75 181 LEU A C 1
ATOM 1383 O O . LEU A 1 181 ? -3.863 -1.601 9.094 1 96.75 181 LEU A O 1
ATOM 1387 N N . TRP A 1 182 ? -2.15 -0.308 9.898 1 96.88 182 TRP A N 1
ATOM 1388 C CA . TRP A 1 182 ? -2.643 0.918 9.281 1 96.88 182 TRP A CA 1
ATOM 1389 C C . TRP A 1 182 ? -1.534 1.613 8.5 1 96.88 182 TRP A C 1
ATOM 1391 O O . TRP A 1 182 ? -0.389 1.675 8.953 1 96.88 182 TRP A O 1
ATOM 1401 N N . GLU A 1 183 ? -1.909 2.105 7.367 1 96 183 GLU A N 1
ATOM 1402 C CA . GLU A 1 183 ? -1.032 2.99 6.605 1 96 183 GLU A CA 1
ATOM 1403 C C . GLU A 1 183 ? -1.223 4.445 7.02 1 96 183 GLU A C 1
ATOM 1405 O O . GLU A 1 183 ? -2.352 4.941 7.074 1 96 183 GLU A O 1
ATOM 1410 N N . MET A 1 184 ? -0.174 5.125 7.219 1 96.19 184 MET A N 1
ATOM 1411 C CA . MET A 1 184 ? -0.256 6.5 7.699 1 96.19 184 MET A CA 1
ATOM 1412 C C . MET A 1 184 ? -0.293 7.484 6.535 1 96.19 184 MET A C 1
ATOM 1414 O O . MET A 1 184 ? 0.447 7.328 5.562 1 96.19 184 MET A O 1
ATOM 1418 N N . HIS A 1 185 ? -1.216 8.359 6.668 1 96.31 185 HIS A N 1
ATOM 1419 C CA . HIS A 1 185 ? -1.353 9.484 5.762 1 96.31 185 HIS A CA 1
ATOM 1420 C C . HIS A 1 185 ? -1.118 10.812 6.484 1 96.31 185 HIS A C 1
ATOM 1422 O O . HIS A 1 185 ? -0.637 10.82 7.621 1 96.31 185 HIS A O 1
ATOM 1428 N N . THR A 1 186 ? -1.131 11.836 5.812 1 96.31 186 THR A N 1
ATOM 1429 C CA . THR A 1 186 ? -1.308 13.18 6.352 1 96.31 186 THR A CA 1
ATOM 1430 C C . THR A 1 186 ? -2.652 13.758 5.926 1 96.31 186 THR A C 1
ATOM 1432 O O . THR A 1 186 ? -3.186 13.398 4.875 1 96.31 186 THR A O 1
ATOM 1435 N N . PRO A 1 187 ? -3.174 14.562 6.812 1 97.38 187 PRO A N 1
ATOM 1436 C CA . PRO A 1 187 ? -2.582 15.367 7.887 1 97.38 187 PRO A CA 1
ATOM 1437 C C . PRO A 1 187 ? -2.379 14.57 9.172 1 97.38 187 PRO A C 1
ATOM 1439 O O . PRO A 1 187 ? -3.01 13.531 9.367 1 97.38 187 PRO A O 1
ATOM 1442 N N . GLN A 1 188 ? -1.489 15.016 9.906 1 97.62 188 GLN A N 1
ATOM 1443 C CA . GLN A 1 188 ? -1.246 14.633 11.289 1 97.62 188 GLN A CA 1
ATOM 1444 C C . GLN A 1 188 ? -1.389 15.828 12.227 1 97.62 188 GLN A C 1
ATOM 1446 O O . GLN A 1 188 ? -0.785 16.875 12 1 97.62 188 GLN A O 1
ATOM 1451 N N . VAL A 1 189 ? -2.184 15.664 13.219 1 97.69 189 VAL A N 1
ATOM 1452 C CA . VAL A 1 189 ? -2.584 16.797 14.039 1 97.69 189 VAL A CA 1
ATOM 1453 C C . VAL A 1 189 ? -2.166 16.562 15.484 1 97.69 189 VAL A C 1
ATOM 1455 O O . VAL A 1 189 ? -2.412 15.492 16.047 1 97.69 189 VAL A O 1
ATOM 1458 N N . ILE A 1 190 ? -1.539 17.609 16.078 1 97.12 190 ILE A N 1
ATOM 1459 C CA . ILE A 1 190 ? -0.969 17.484 17.406 1 97.12 190 ILE A CA 1
ATOM 1460 C C . ILE A 1 190 ? -1.163 18.781 18.188 1 97.12 190 ILE A C 1
ATOM 1462 O O . ILE A 1 190 ? -1.021 19.875 17.625 1 97.12 190 ILE A O 1
ATOM 1466 N N . LYS A 1 191 ? -1.465 18.688 19.422 1 96.81 191 LYS A N 1
ATOM 1467 C CA . LYS A 1 191 ? -1.458 19.891 20.266 1 96.81 191 LYS A CA 1
ATOM 1468 C C . LYS A 1 191 ? -0.06 20.484 20.344 1 96.81 191 LYS A C 1
ATOM 1470 O O . LYS A 1 191 ? 0.931 19.766 20.453 1 96.81 191 LYS A O 1
ATOM 1475 N N . PRO A 1 192 ? -0.013 21.797 20.375 1 95.94 192 PRO A N 1
ATOM 1476 C CA . PRO A 1 192 ? 1.282 22.469 20.297 1 95.94 192 PRO A CA 1
ATOM 1477 C C . PRO A 1 192 ? 2.225 22.094 21.438 1 95.94 192 PRO A C 1
ATOM 1479 O O . PRO A 1 192 ? 3.422 21.891 21.203 1 95.94 192 PRO A O 1
ATOM 1482 N N . HIS A 1 193 ? 1.73 21.984 22.625 1 95.88 193 HIS A N 1
ATOM 1483 C CA . HIS A 1 193 ? 2.615 21.688 23.734 1 95.88 193 HIS A CA 1
ATOM 1484 C C . HIS A 1 193 ? 3.203 20.281 23.609 1 95.88 193 HIS A C 1
ATOM 1486 O O . HIS A 1 193 ? 4.375 20.062 23.922 1 95.88 193 HIS A O 1
ATOM 1492 N N . LEU A 1 194 ? 2.408 19.328 23.141 1 96.12 194 LEU A N 1
ATOM 1493 C CA . LEU A 1 194 ? 2.896 17.984 22.922 1 96.12 194 LEU A CA 1
ATOM 1494 C C . LEU A 1 194 ? 3.969 17.969 21.828 1 96.12 194 LEU A C 1
ATOM 1496 O O . LEU A 1 194 ? 4.98 17.266 21.969 1 96.12 194 LEU A O 1
ATOM 1500 N N . LEU A 1 195 ? 3.695 18.703 20.781 1 95.38 195 LEU A N 1
ATOM 1501 C CA . LEU A 1 195 ? 4.652 18.766 19.688 1 95.38 195 LEU A CA 1
ATOM 1502 C C . LEU A 1 195 ? 5.965 19.391 20.156 1 95.38 195 LEU A C 1
ATOM 1504 O O . LEU A 1 195 ? 7.043 18.891 19.812 1 95.38 195 LEU A O 1
ATOM 1508 N N . ARG A 1 196 ? 5.887 20.406 20.938 1 95.25 196 ARG A N 1
ATOM 1509 C CA . ARG A 1 196 ? 7.066 21.062 21.484 1 95.25 196 ARG A CA 1
ATOM 1510 C C . ARG A 1 196 ? 7.871 20.109 22.359 1 95.25 196 ARG A C 1
ATOM 1512 O O . ARG A 1 196 ? 9.086 19.969 22.188 1 95.25 196 ARG A O 1
ATOM 1519 N N . ASP A 1 197 ? 7.164 19.484 23.25 1 95.81 197 ASP A N 1
ATOM 1520 C CA . ASP A 1 197 ? 7.812 18.531 24.141 1 95.81 197 ASP A CA 1
ATOM 1521 C C . ASP A 1 197 ? 8.438 17.375 23.359 1 95.81 197 ASP A C 1
ATOM 1523 O O . ASP A 1 197 ? 9.531 16.922 23.688 1 95.81 197 ASP A O 1
ATOM 1527 N N . GLY A 1 198 ? 7.727 17 22.391 1 94.62 198 GLY A N 1
ATOM 1528 C CA . GLY A 1 198 ? 8.234 15.93 21.547 1 94.62 198 GLY A CA 1
ATOM 1529 C C . GLY A 1 198 ? 9.5 16.297 20.797 1 94.62 198 GLY A C 1
ATOM 1530 O O . GLY A 1 198 ? 10.461 15.523 20.766 1 94.62 198 GLY A O 1
ATOM 1531 N N . PHE A 1 199 ? 9.531 17.453 20.203 1 93.62 199 PHE A N 1
ATOM 1532 C CA . PHE A 1 199 ? 10.711 17.906 19.484 1 93.62 199 PHE A CA 1
ATOM 1533 C C . PHE A 1 199 ? 11.898 18.062 20.438 1 93.62 199 PHE A C 1
ATOM 1535 O O . PHE A 1 199 ? 13.031 17.766 20.062 1 93.62 199 PHE A O 1
ATOM 1542 N N . GLU A 1 200 ? 11.641 18.547 21.562 1 94.25 200 GLU A N 1
ATOM 1543 C CA . GLU A 1 200 ? 12.703 18.672 22.547 1 94.25 200 GLU A CA 1
ATOM 1544 C C . GLU A 1 200 ? 13.336 17.312 22.844 1 94.25 200 GLU A C 1
ATOM 1546 O O . GLU A 1 200 ? 14.562 17.188 22.859 1 94.25 200 GLU A O 1
ATOM 1551 N N . LEU A 1 201 ? 12.523 16.344 23.016 1 93.31 201 LEU A N 1
ATOM 1552 C CA . LEU A 1 201 ? 12.992 15 23.328 1 93.31 201 LEU A CA 1
ATOM 1553 C C . LEU A 1 201 ? 13.75 14.406 22.156 1 93.31 201 LEU A C 1
ATOM 1555 O O . LEU A 1 201 ? 14.836 13.844 22.328 1 93.31 201 LEU A O 1
ATOM 1559 N N . VAL A 1 202 ? 13.188 14.523 21 1 90.38 202 VAL A N 1
ATOM 1560 C CA . VAL A 1 202 ? 13.766 13.945 19.797 1 90.38 202 VAL A CA 1
ATOM 1561 C C . VAL A 1 202 ? 15.109 14.609 19.484 1 90.38 202 VAL A C 1
ATOM 1563 O O . VAL A 1 202 ? 16.078 13.93 19.125 1 90.38 202 VAL A O 1
ATOM 1566 N N . ASN A 1 203 ? 15.203 15.914 19.656 1 89.38 203 ASN A N 1
ATOM 1567 C CA . ASN A 1 203 ? 16.438 16.641 19.406 1 89.38 203 ASN A CA 1
ATOM 1568 C C . ASN A 1 203 ? 17.5 16.312 20.453 1 89.38 203 ASN A C 1
ATOM 1570 O O . ASN A 1 203 ? 18.672 16.109 20.109 1 89.38 203 ASN A O 1
ATOM 1574 N N . ARG A 1 204 ? 17.109 16.219 21.594 1 91.69 204 ARG A N 1
ATOM 1575 C CA . ARG A 1 204 ? 18.031 15.914 22.688 1 91.69 204 ARG A CA 1
ATOM 1576 C C . ARG A 1 204 ? 18.656 14.531 22.516 1 91.69 204 ARG A C 1
ATOM 1578 O O . ARG A 1 204 ? 19.844 14.352 22.766 1 91.69 204 ARG A O 1
ATOM 1585 N N . ASN A 1 205 ? 17.906 13.594 21.984 1 92.62 205 ASN A N 1
ATOM 1586 C CA . ASN A 1 205 ? 18.344 12.211 21.891 1 92.62 205 ASN A CA 1
ATOM 1587 C C . ASN A 1 205 ? 18.828 11.875 20.484 1 92.62 205 ASN A C 1
ATOM 1589 O O . ASN A 1 205 ? 19.219 10.734 20.203 1 92.62 205 ASN A O 1
ATOM 1593 N N . GLY A 1 206 ? 18.688 12.789 19.562 1 88.81 206 GLY A N 1
ATOM 1594 C CA . GLY A 1 206 ? 19.125 12.562 18.203 1 88.81 206 GLY A CA 1
ATOM 1595 C C . GLY A 1 206 ? 18.328 11.469 17.5 1 88.81 206 GLY A C 1
ATOM 1596 O O . GLY A 1 206 ? 18.891 10.641 16.781 1 88.81 206 GLY A O 1
ATOM 1597 N N . LEU A 1 207 ? 17.078 11.414 17.766 1 87.12 207 LEU A N 1
ATOM 1598 C CA . LEU A 1 207 ? 16.219 10.367 17.219 1 87.12 207 LEU A CA 1
ATOM 1599 C C . LEU A 1 207 ? 15.719 10.75 15.828 1 87.12 207 LEU A C 1
ATOM 1601 O O . LEU A 1 207 ? 15.406 11.914 15.57 1 87.12 207 LEU A O 1
ATOM 1605 N N . GLU A 1 208 ? 15.703 9.727 14.922 1 82.62 208 GLU A N 1
ATOM 1606 C CA . GLU A 1 208 ? 15.102 9.898 13.602 1 82.62 208 GLU A CA 1
ATOM 1607 C C . GLU A 1 208 ? 13.672 9.352 13.578 1 82.62 208 GLU A C 1
ATOM 1609 O O . GLU A 1 208 ? 13.43 8.219 14.008 1 82.62 208 GLU A O 1
ATOM 1614 N N . VAL A 1 209 ? 12.766 10.234 13.086 1 82.31 209 VAL A N 1
ATOM 1615 C CA . VAL A 1 209 ? 11.367 9.828 13.062 1 82.31 209 VAL A CA 1
ATOM 1616 C C . VAL A 1 209 ? 10.859 9.789 11.625 1 82.31 209 VAL A C 1
ATOM 1618 O O . VAL A 1 209 ? 11.32 10.57 10.781 1 82.31 209 VAL A O 1
ATOM 1621 N N . THR A 1 210 ? 9.898 8.828 11.305 1 78.69 210 THR A N 1
ATOM 1622 C CA . THR A 1 210 ? 9.406 8.656 9.945 1 78.69 210 THR A CA 1
ATOM 1623 C C . THR A 1 210 ? 8.156 9.5 9.703 1 78.69 210 THR A C 1
ATOM 1625 O O . THR A 1 210 ? 7.785 9.758 8.555 1 78.69 210 THR A O 1
ATOM 1628 N N . ASP A 1 211 ? 7.473 9.766 10.797 1 86.62 211 ASP A N 1
ATOM 1629 C CA . ASP A 1 211 ? 6.312 10.641 10.664 1 86.62 211 ASP A CA 1
ATOM 1630 C C . ASP A 1 211 ? 6.172 11.547 11.891 1 86.62 211 ASP A C 1
ATOM 1632 O O . ASP A 1 211 ? 6.922 11.414 12.852 1 86.62 211 ASP A O 1
ATOM 1636 N N . ASP A 1 212 ? 5.266 12.445 11.789 1 88.75 212 ASP A N 1
ATOM 1637 C CA . ASP A 1 212 ? 5.188 13.516 12.773 1 88.75 212 ASP A CA 1
ATOM 1638 C C . ASP A 1 212 ? 4.637 13.008 14.102 1 88.75 212 ASP A C 1
ATOM 1640 O O . ASP A 1 212 ? 5.109 13.398 15.172 1 88.75 212 ASP A O 1
ATOM 1644 N N . VAL A 1 213 ? 3.715 12.148 14.047 1 91.12 213 VAL A N 1
ATOM 1645 C CA . VAL A 1 213 ? 3.096 11.695 15.289 1 91.12 213 VAL A CA 1
ATOM 1646 C C . VAL A 1 213 ? 4.051 10.773 16.047 1 91.12 213 VAL A C 1
ATOM 1648 O O . VAL A 1 213 ? 3.881 10.531 17.234 1 91.12 213 VAL A O 1
ATOM 1651 N N . SER A 1 214 ? 5.047 10.258 15.32 1 91.5 214 SER A N 1
ATOM 1652 C CA . SER A 1 214 ? 6.066 9.461 16 1 91.5 214 SER A CA 1
ATOM 1653 C C . SER A 1 214 ? 6.805 10.281 17.047 1 91.5 214 SER A C 1
ATOM 1655 O O . SER A 1 214 ? 7.293 9.734 18.047 1 91.5 214 SER A O 1
ATOM 1657 N N . ILE A 1 215 ? 6.891 11.594 16.859 1 89.88 215 ILE A N 1
ATOM 1658 C CA . ILE A 1 215 ? 7.488 12.508 17.812 1 89.88 215 ILE A CA 1
ATOM 1659 C C . ILE A 1 215 ? 6.73 12.43 19.141 1 89.88 215 ILE A C 1
ATOM 1661 O O . ILE A 1 215 ? 7.336 12.398 20.219 1 89.88 215 ILE A O 1
ATOM 1665 N N . VAL A 1 216 ? 5.41 12.344 19.016 1 92.12 216 VAL A N 1
ATOM 1666 C CA . VAL A 1 216 ? 4.535 12.312 20.172 1 92.12 216 VAL A CA 1
ATOM 1667 C C . VAL A 1 216 ? 4.574 10.922 20.812 1 92.12 216 VAL A C 1
ATOM 1669 O O . VAL A 1 216 ? 4.441 10.781 22.031 1 92.12 216 VAL A O 1
ATOM 1672 N N . GLU A 1 217 ? 4.754 9.914 19.984 1 91.44 217 GLU A N 1
ATOM 1673 C CA . GLU A 1 217 ? 4.871 8.547 20.5 1 91.44 217 GLU A CA 1
ATOM 1674 C C . GLU A 1 217 ? 6.047 8.414 21.453 1 91.44 217 GLU A C 1
ATOM 1676 O O . GLU A 1 217 ? 5.98 7.66 22.422 1 91.44 217 GLU A O 1
ATOM 1681 N N . HIS A 1 218 ? 7.086 9.117 21.25 1 90.31 218 HIS A N 1
ATOM 1682 C CA . HIS A 1 218 ? 8.266 9.07 22.109 1 90.31 218 HIS A CA 1
ATOM 1683 C C . HIS A 1 218 ? 7.957 9.648 23.484 1 90.31 218 HIS A C 1
ATOM 1685 O O . HIS A 1 218 ? 8.656 9.352 24.453 1 90.31 218 HIS A O 1
ATOM 1691 N N . LEU A 1 219 ? 6.945 10.5 23.594 1 92.62 219 LEU A N 1
ATOM 1692 C CA . LEU A 1 219 ? 6.473 11.023 24.859 1 92.62 219 LEU A CA 1
ATOM 1693 C C . LEU A 1 219 ? 5.594 10.008 25.578 1 92.62 219 LEU A C 1
ATOM 1695 O O . LEU A 1 219 ? 5.133 10.25 26.703 1 92.62 219 LEU A O 1
ATOM 1699 N N . LYS A 1 220 ? 5.305 8.844 24.891 1 92.31 220 LYS A N 1
ATOM 1700 C CA . LYS A 1 220 ? 4.391 7.82 25.391 1 92.31 220 LYS A CA 1
ATOM 1701 C C . LYS A 1 220 ? 2.965 8.352 25.469 1 92.31 220 LYS A C 1
ATOM 1703 O O . LYS A 1 220 ? 2.197 7.938 26.344 1 92.31 220 LYS A O 1
ATOM 1708 N N . HIS A 1 221 ? 2.729 9.375 24.781 1 94.38 221 HIS A N 1
ATOM 1709 C CA . HIS A 1 221 ? 1.367 9.875 24.641 1 94.38 221 HIS A CA 1
ATOM 1710 C C . HIS A 1 221 ? 0.602 9.102 23.562 1 94.38 221 HIS A C 1
ATOM 1712 O O . HIS A 1 221 ? 1.146 8.805 22.5 1 94.38 221 HIS A O 1
ATOM 1718 N N . PRO A 1 222 ? -0.646 8.773 23.797 1 95.69 222 PRO A N 1
ATOM 1719 C CA . PRO A 1 222 ? -1.438 8.031 22.812 1 95.69 222 PRO A CA 1
ATOM 1720 C C . PRO A 1 222 ? -1.718 8.852 21.562 1 95.69 222 PRO A C 1
ATOM 1722 O O . PRO A 1 222 ? -1.922 10.062 21.641 1 95.69 222 PRO A O 1
ATOM 1725 N N . VAL A 1 223 ? -1.646 8.195 20.484 1 97.75 223 VAL A N 1
ATOM 1726 C CA . VAL A 1 223 ? -1.989 8.797 19.203 1 97.75 223 VAL A CA 1
ATOM 1727 C C . VAL A 1 223 ? -3.193 8.078 18.594 1 97.75 223 VAL A C 1
ATOM 1729 O O . VAL A 1 223 ? -3.174 6.855 18.422 1 97.75 223 VAL A O 1
ATOM 1732 N N . TYR A 1 224 ? -4.219 8.828 18.281 1 98.38 224 TYR A N 1
ATOM 1733 C CA . TYR A 1 224 ? -5.434 8.266 17.688 1 98.38 224 TYR A CA 1
ATOM 1734 C C . TYR A 1 224 ? -5.328 8.188 16.172 1 98.38 224 TYR A C 1
ATOM 1736 O O . TYR A 1 224 ? -4.832 9.117 15.531 1 98.38 224 TYR A O 1
ATOM 1744 N N . ILE A 1 225 ? -5.766 7.078 15.578 1 98.25 225 ILE A N 1
ATOM 1745 C CA . ILE A 1 225 ? -5.805 6.949 14.125 1 98.25 225 ILE A CA 1
ATOM 1746 C C . ILE A 1 225 ? -7.207 7.273 13.617 1 98.25 225 ILE A C 1
ATOM 1748 O O . ILE A 1 225 ? -8.172 6.578 13.945 1 98.25 225 ILE A O 1
ATOM 1752 N N . THR A 1 226 ? -7.266 8.297 12.875 1 98.5 226 THR A N 1
ATOM 1753 C CA . THR A 1 226 ? -8.508 8.672 12.219 1 98.5 226 THR A CA 1
ATOM 1754 C C . THR A 1 226 ? -8.609 8.016 10.844 1 98.5 226 THR A C 1
ATOM 1756 O O . THR A 1 226 ? -7.738 8.195 9.992 1 98.5 226 THR A O 1
ATOM 1759 N N . GLU A 1 227 ? -9.672 7.246 10.641 1 97.44 227 GLU A N 1
ATOM 1760 C CA . GLU A 1 227 ? -9.828 6.574 9.359 1 97.44 227 GLU A CA 1
ATOM 1761 C C . GLU A 1 227 ? -10.133 7.574 8.242 1 97.44 227 GLU A C 1
ATOM 1763 O O . GLU A 1 227 ? -11.094 8.344 8.336 1 97.44 227 GLU A O 1
ATOM 1768 N N . GLY A 1 228 ? -9.234 7.609 7.266 1 96.62 228 GLY A N 1
ATOM 1769 C CA . GLY A 1 228 ? -9.406 8.469 6.105 1 96.62 228 GLY A CA 1
ATOM 1770 C C . GLY A 1 228 ? -9.844 7.711 4.863 1 96.62 228 GLY A C 1
ATOM 1771 O O . GLY A 1 228 ? -10.586 6.73 4.953 1 96.62 228 GLY A O 1
ATOM 1772 N N . SER A 1 229 ? -9.477 8.289 3.74 1 92.69 229 SER A N 1
ATOM 1773 C CA . SER A 1 229 ? -9.859 7.727 2.451 1 92.69 229 SER A CA 1
ATOM 1774 C C . SER A 1 229 ? -8.641 7.215 1.687 1 92.69 229 SER A C 1
ATOM 1776 O O . SER A 1 229 ? -7.59 7.863 1.68 1 92.69 229 SER A O 1
ATOM 1778 N N . TYR A 1 230 ? -8.836 6.117 0.943 1 87.25 230 TYR A N 1
ATOM 1779 C CA . TYR A 1 230 ? -7.754 5.551 0.15 1 87.25 230 TYR A CA 1
ATOM 1780 C C . TYR A 1 230 ? -7.375 6.477 -0.998 1 87.25 230 TYR A C 1
ATOM 1782 O O . TYR A 1 230 ? -6.281 6.371 -1.557 1 87.25 230 TYR A O 1
ATOM 1790 N N . THR A 1 231 ? -8.234 7.387 -1.335 1 88.19 231 THR A N 1
ATOM 1791 C CA . THR A 1 231 ? -7.988 8.305 -2.445 1 88.19 231 THR A CA 1
ATOM 1792 C C . THR A 1 231 ? -7.004 9.391 -2.039 1 88.19 231 THR A C 1
ATOM 1794 O O . THR A 1 231 ? -6.492 10.125 -2.891 1 88.19 231 THR A O 1
ATOM 1797 N N . ASN A 1 232 ? -6.73 9.539 -0.784 1 94.06 232 ASN A N 1
ATOM 1798 C CA . ASN A 1 232 ? -5.746 10.508 -0.306 1 94.06 232 ASN A CA 1
ATOM 1799 C C . ASN A 1 232 ? -4.32 10.023 -0.561 1 94.06 232 ASN A C 1
ATOM 1801 O O . ASN A 1 232 ? -3.51 9.953 0.365 1 94.06 232 ASN A O 1
ATOM 1805 N N . ILE A 1 233 ? -3.992 9.828 -1.807 1 90.25 233 ILE A N 1
ATOM 1806 C CA . ILE A 1 233 ? -2.727 9.219 -2.201 1 90.25 233 ILE A CA 1
ATOM 1807 C C . ILE A 1 233 ? -1.62 10.273 -2.18 1 90.25 233 ILE A C 1
ATOM 1809 O O . ILE A 1 233 ? -1.886 11.461 -2.346 1 90.25 233 ILE A O 1
ATOM 1813 N N . LYS A 1 234 ? -0.44 9.828 -1.913 1 90.62 234 LYS A N 1
ATOM 1814 C CA . LYS A 1 234 ? 0.753 10.656 -2.059 1 90.62 234 LYS A CA 1
ATOM 1815 C C . LYS A 1 234 ? 1.284 10.609 -3.488 1 90.62 234 LYS A C 1
ATOM 1817 O O . LYS A 1 234 ? 1.55 9.531 -4.023 1 90.62 234 LYS A O 1
ATOM 1822 N N . VAL A 1 235 ? 1.45 11.688 -4.133 1 88.94 235 VAL A N 1
ATOM 1823 C CA . VAL A 1 235 ? 1.938 11.742 -5.504 1 88.94 235 VAL A CA 1
ATOM 1824 C C . VAL A 1 235 ? 3.461 11.859 -5.508 1 88.94 235 VAL A C 1
ATOM 1826 O O . VAL A 1 235 ? 4.012 12.922 -5.215 1 88.94 235 VAL A O 1
ATOM 1829 N N . THR A 1 236 ? 4.098 10.719 -5.875 1 83 236 THR A N 1
ATOM 1830 C CA . THR A 1 236 ? 5.559 10.727 -5.848 1 83 236 THR A CA 1
ATOM 1831 C C . THR A 1 236 ? 6.125 10.266 -7.188 1 83 236 THR A C 1
ATOM 1833 O O . THR A 1 236 ? 7.305 10.477 -7.473 1 83 236 THR A O 1
ATOM 1836 N N . THR A 1 237 ? 5.234 9.672 -7.953 1 79.69 237 THR A N 1
ATOM 1837 C CA . THR A 1 237 ? 5.652 9.172 -9.258 1 79.69 237 THR A CA 1
ATOM 1838 C C . THR A 1 237 ? 4.711 9.656 -10.352 1 79.69 237 THR A C 1
ATOM 1840 O O . THR A 1 237 ? 3.605 10.125 -10.07 1 79.69 237 THR A O 1
ATOM 1843 N N . PRO A 1 238 ? 5.215 9.484 -11.57 1 77.44 238 PRO A N 1
ATOM 1844 C CA . PRO A 1 238 ? 4.309 9.836 -12.664 1 77.44 238 PRO A CA 1
ATOM 1845 C C . PRO A 1 238 ? 3.023 9.016 -12.656 1 77.44 238 PRO A C 1
ATOM 1847 O O . PRO A 1 238 ? 1.955 9.523 -12.992 1 77.44 238 PRO A O 1
ATOM 1850 N N . ASP A 1 239 ? 3.121 7.828 -12.234 1 73.94 239 ASP A N 1
ATOM 1851 C CA . ASP A 1 239 ? 1.937 6.98 -12.125 1 73.94 239 ASP A CA 1
ATOM 1852 C C . ASP A 1 239 ? 0.972 7.512 -11.07 1 73.94 239 ASP A C 1
ATOM 1854 O O . ASP A 1 239 ? -0.247 7.461 -11.25 1 73.94 239 ASP A O 1
ATOM 1858 N N . ASP A 1 240 ? 1.507 7.984 -10.078 1 82.31 240 ASP A N 1
ATOM 1859 C CA . ASP A 1 240 ? 0.669 8.594 -9.047 1 82.31 240 ASP A CA 1
ATOM 1860 C C . ASP A 1 240 ? -0.078 9.805 -9.594 1 82.31 240 ASP A C 1
ATOM 1862 O O . ASP A 1 240 ? -1.232 10.047 -9.234 1 82.31 240 ASP A O 1
ATOM 1866 N N . LEU A 1 241 ? 0.677 10.516 -10.414 1 84.75 241 LEU A N 1
ATOM 1867 C CA . LEU A 1 241 ? 0.085 11.711 -11.008 1 84.75 241 LEU A CA 1
ATOM 1868 C C . LEU A 1 241 ? -1.127 11.352 -11.859 1 84.75 241 LEU A C 1
ATOM 1870 O O . LEU A 1 241 ? -2.162 12.016 -11.789 1 84.75 241 LEU A O 1
ATOM 1874 N N . LEU A 1 242 ? -1.016 10.398 -12.586 1 79.5 242 LEU A N 1
ATOM 1875 C CA . LEU A 1 242 ? -2.109 9.945 -13.438 1 79.5 242 LEU A CA 1
ATOM 1876 C C . LEU A 1 242 ? -3.303 9.5 -12.602 1 79.5 242 LEU A C 1
ATOM 1878 O O . LEU A 1 242 ? -4.449 9.797 -12.938 1 79.5 242 LEU A O 1
ATOM 1882 N N . LEU A 1 243 ? -3.014 8.805 -11.609 1 82.75 243 LEU A N 1
ATOM 1883 C CA . LEU A 1 243 ? -4.078 8.367 -10.711 1 82.75 243 LEU A CA 1
ATOM 1884 C C . LEU A 1 243 ? -4.77 9.555 -10.055 1 82.75 243 LEU A C 1
ATOM 1886 O O . LEU A 1 243 ? -5.996 9.594 -9.969 1 82.75 243 LEU A O 1
ATOM 1890 N N . ALA A 1 244 ? -4.008 10.469 -9.648 1 88.94 244 ALA A N 1
ATOM 1891 C CA . ALA A 1 244 ? -4.562 11.672 -9.031 1 88.94 244 ALA A CA 1
ATOM 1892 C C . ALA A 1 244 ? -5.484 12.406 -10 1 88.94 244 ALA A C 1
ATOM 1894 O O . ALA A 1 244 ? -6.559 12.875 -9.609 1 88.94 244 ALA A O 1
ATOM 1895 N N . GLU A 1 245 ? -5.051 12.5 -11.242 1 87.69 245 GLU A N 1
ATOM 1896 C CA . GLU A 1 245 ? -5.867 13.148 -12.266 1 87.69 245 GLU A CA 1
ATOM 1897 C C . GLU A 1 245 ? -7.219 12.445 -12.414 1 87.69 245 GLU A C 1
ATOM 1899 O O . GLU A 1 245 ? -8.258 13.109 -12.516 1 87.69 245 GLU A O 1
ATOM 1904 N N . ARG A 1 246 ? -7.18 11.25 -12.383 1 80.5 246 ARG A N 1
ATOM 1905 C CA . ARG A 1 246 ? -8.406 10.477 -12.555 1 80.5 246 ARG A CA 1
ATOM 1906 C C . ARG A 1 246 ? -9.352 10.672 -11.375 1 80.5 246 ARG A C 1
ATOM 1908 O O . ARG A 1 246 ? -10.562 10.82 -11.562 1 80.5 246 ARG A O 1
ATOM 1915 N N . ILE A 1 247 ? -8.828 10.648 -10.219 1 84.81 247 ILE A N 1
ATOM 1916 C CA . ILE A 1 247 ? -9.633 10.828 -9.016 1 84.81 247 ILE A CA 1
ATOM 1917 C C . ILE A 1 247 ? -10.289 12.211 -9.031 1 84.81 247 ILE A C 1
ATOM 1919 O O . ILE A 1 247 ? -11.477 12.344 -8.742 1 84.81 247 ILE A O 1
ATOM 1923 N N . LEU A 1 248 ? -9.523 13.141 -9.414 1 88.94 248 LEU A N 1
ATOM 1924 C CA . LEU A 1 248 ? -10.047 14.5 -9.484 1 88.94 248 LEU A CA 1
ATOM 1925 C C . LEU A 1 248 ? -11.172 14.594 -10.516 1 88.94 248 LEU A C 1
ATOM 1927 O O . LEU A 1 248 ? -12.188 15.242 -10.266 1 88.94 248 LEU A O 1
ATOM 1931 N N . ASN A 1 249 ? -10.922 13.945 -11.633 1 83.62 249 ASN A N 1
ATOM 1932 C CA . ASN A 1 249 ? -11.93 13.961 -12.688 1 83.62 249 ASN A CA 1
ATOM 1933 C C . ASN A 1 249 ? -13.211 13.266 -12.258 1 83.62 249 ASN A C 1
ATOM 1935 O O . ASN A 1 249 ? -14.312 13.688 -12.617 1 83.62 249 ASN A O 1
ATOM 1939 N N . MET A 1 250 ? -13.102 12.234 -11.508 1 77.81 250 MET A N 1
ATOM 1940 C CA . MET A 1 250 ? -14.266 11.523 -10.984 1 77.81 250 MET A CA 1
ATOM 1941 C C . MET A 1 250 ? -15.031 12.383 -9.984 1 77.81 250 MET A C 1
ATOM 1943 O O . MET A 1 250 ? -16.25 12.312 -9.906 1 77.81 250 MET A O 1
ATOM 1947 N N . ARG A 1 251 ? -14.266 13.141 -9.242 1 81.88 251 ARG A N 1
ATOM 1948 C CA . ARG A 1 251 ? -14.891 14.016 -8.258 1 81.88 251 ARG A CA 1
ATOM 1949 C C . ARG A 1 251 ? -15.68 15.133 -8.93 1 81.88 251 ARG A C 1
ATOM 1951 O O . ARG A 1 251 ? -16.703 15.578 -8.406 1 81.88 251 ARG A O 1
ATOM 1958 N N . VAL A 1 252 ? -15.141 15.656 -9.977 1 74 252 VAL A N 1
ATOM 1959 C CA . VAL A 1 252 ? -15.805 16.781 -10.633 1 74 252 VAL A CA 1
ATOM 1960 C C . VAL A 1 252 ? -16.812 16.266 -11.648 1 74 252 VAL A C 1
ATOM 1962 O O . VAL A 1 252 ? -17.531 17.047 -12.281 1 74 252 VAL A O 1
ATOM 1965 N N . GLY A 1 253 ? -17.094 14.945 -11.68 1 61.47 253 GLY A N 1
ATOM 1966 C CA . GLY A 1 253 ? -18.062 14.406 -12.625 1 61.47 253 GLY A CA 1
ATOM 1967 C C . GLY A 1 253 ? -17.578 14.461 -14.062 1 61.47 253 GLY A C 1
ATOM 1968 O O . GLY A 1 253 ? -18.391 14.57 -14.992 1 61.47 253 GLY A O 1
ATOM 1969 N N . VAL A 1 254 ? -16.375 14.719 -14.289 1 49.12 254 VAL A N 1
ATOM 1970 C CA . VAL A 1 254 ? -15.898 14.75 -15.664 1 49.12 254 VAL A CA 1
ATOM 1971 C C . VAL A 1 254 ? -15.789 13.32 -16.203 1 49.12 254 VAL A C 1
ATOM 1973 O O . VAL A 1 254 ? -15.234 12.445 -15.547 1 49.12 254 VAL A O 1
ATOM 1976 N N . PRO A 1 255 ? -16.625 12.922 -17.281 1 45.28 255 PRO A N 1
ATOM 1977 C CA . PRO A 1 255 ? -16.578 11.586 -17.891 1 45.28 255 PRO A CA 1
ATOM 1978 C C . PRO A 1 255 ? -15.164 11.188 -18.297 1 45.28 255 PRO A C 1
ATOM 1980 O O . PRO A 1 255 ? -14.367 12.039 -18.703 1 45.28 255 PRO A O 1
ATOM 1983 N N . LEU A 1 256 ? -14.578 9.992 -17.859 1 43.22 256 LEU A N 1
ATOM 1984 C CA . LEU A 1 256 ? -13.305 9.438 -18.297 1 43.22 256 LEU A CA 1
ATOM 1985 C C . LEU A 1 256 ? -13.273 9.266 -19.812 1 43.22 256 LEU A C 1
ATOM 1987 O O . LEU A 1 256 ? -14.305 8.984 -20.422 1 43.22 256 LEU A O 1
ATOM 1991 N N . MET B 1 1 ? 72.438 -36.562 -5.582 1 27.92 1 MET B N 1
ATOM 1992 C CA . MET B 1 1 ? 71.25 -37.25 -6.117 1 27.92 1 MET B CA 1
ATOM 1993 C C . MET B 1 1 ? 70 -36.438 -5.828 1 27.92 1 MET B C 1
ATOM 1995 O O . MET B 1 1 ? 69.688 -36.062 -4.68 1 27.92 1 MET B O 1
ATOM 1999 N N . SER B 1 2 ? 69.5 -35.594 -6.789 1 29.67 2 SER B N 1
ATOM 2000 C CA . SER B 1 2 ? 68.688 -34.406 -7.047 1 29.67 2 SER B CA 1
ATOM 2001 C C . SER B 1 2 ? 67.188 -34.75 -6.93 1 29.67 2 SER B C 1
ATOM 2003 O O . SER B 1 2 ? 66.625 -35.469 -7.762 1 29.67 2 SER B O 1
ATOM 2005 N N . PRO B 1 3 ? 66.688 -35.156 -5.695 1 32.34 3 PRO B N 1
ATOM 2006 C CA . PRO B 1 3 ? 65.375 -35.812 -5.699 1 32.34 3 PRO B CA 1
ATOM 2007 C C .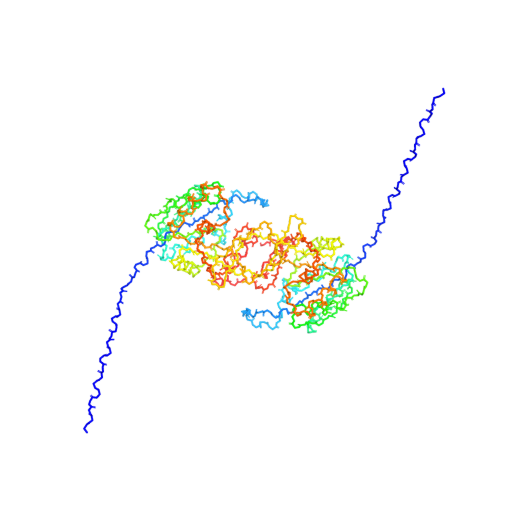 PRO B 1 3 ? 64.312 -34.969 -6.402 1 32.34 3 PRO B C 1
ATOM 2009 O O . PRO B 1 3 ? 64.375 -33.75 -6.367 1 32.34 3 PRO B O 1
ATOM 2012 N N . SER B 1 4 ? 63.938 -35.406 -7.637 1 28.64 4 SER B N 1
ATOM 2013 C CA . SER B 1 4 ? 62.938 -34.875 -8.57 1 28.64 4 SER B CA 1
ATOM 2014 C C . SER B 1 4 ? 61.594 -34.75 -7.906 1 28.64 4 SER B C 1
ATOM 2016 O O . SER B 1 4 ? 61.094 -35.688 -7.27 1 28.64 4 SER B O 1
ATOM 2018 N N . LEU B 1 5 ? 61.281 -33.562 -7.293 1 32.28 5 LEU B N 1
ATOM 2019 C CA . LEU B 1 5 ? 60.031 -33.188 -6.672 1 32.28 5 LEU B CA 1
ATOM 2020 C C . LEU B 1 5 ? 58.844 -33.531 -7.562 1 32.28 5 LEU B C 1
ATOM 2022 O O . LEU B 1 5 ? 58.812 -33.125 -8.727 1 32.28 5 LEU B O 1
ATOM 2026 N N . THR B 1 6 ? 58.281 -34.781 -7.422 1 28.48 6 THR B N 1
ATOM 2027 C CA . THR B 1 6 ? 57.156 -35.406 -8.117 1 28.48 6 THR B CA 1
ATOM 2028 C C . THR B 1 6 ? 55.969 -34.469 -8.172 1 28.48 6 THR B C 1
ATOM 2030 O O . THR B 1 6 ? 55.562 -33.906 -7.148 1 28.48 6 THR B O 1
ATOM 2033 N N . THR B 1 7 ? 55.75 -33.781 -9.312 1 28.48 7 THR B N 1
ATOM 2034 C CA . THR B 1 7 ? 54.719 -32.906 -9.789 1 28.48 7 THR B CA 1
ATOM 2035 C C . THR B 1 7 ? 53.344 -33.531 -9.648 1 28.48 7 THR B C 1
ATOM 2037 O O . THR B 1 7 ? 53.062 -34.594 -10.258 1 28.48 7 THR B O 1
ATOM 2040 N N . SER B 1 8 ? 52.875 -33.75 -8.367 1 29.33 8 SER B N 1
ATOM 2041 C CA . SER B 1 8 ? 51.562 -34.438 -8.219 1 29.33 8 SER B CA 1
ATOM 2042 C C . SER B 1 8 ? 50.531 -33.844 -9.172 1 29.33 8 SER B C 1
ATOM 2044 O O . SER B 1 8 ? 50.469 -32.625 -9.344 1 29.33 8 SER B O 1
ATOM 2046 N N . PRO B 1 9 ? 50.094 -34.656 -10.188 1 29.11 9 PRO B N 1
ATOM 2047 C CA . PRO B 1 9 ? 49.156 -34.281 -11.258 1 29.11 9 PRO B CA 1
ATOM 2048 C C . PRO B 1 9 ? 47.875 -33.656 -10.719 1 29.11 9 PRO B C 1
ATOM 2050 O O . PRO B 1 9 ? 47.469 -33.938 -9.594 1 29.11 9 PRO B O 1
ATOM 2053 N N . THR B 1 10 ? 47.625 -32.312 -11.039 1 28.86 10 THR B N 1
ATOM 2054 C CA . THR B 1 10 ? 46.469 -31.438 -10.859 1 28.86 10 THR B CA 1
ATOM 2055 C C . THR B 1 10 ? 45.188 -32.094 -11.391 1 28.86 10 THR B C 1
ATOM 2057 O O . THR B 1 10 ? 45.062 -32.344 -12.594 1 28.86 10 THR B O 1
ATOM 2060 N N . SER B 1 11 ? 44.75 -33.25 -10.773 1 24.84 11 SER B N 1
ATOM 2061 C CA . SER B 1 11 ? 43.562 -33.906 -11.281 1 24.84 11 SER B CA 1
ATOM 2062 C C . SER B 1 11 ? 42.438 -32.906 -11.531 1 24.84 11 SER B C 1
ATOM 2064 O O . SER B 1 11 ? 42.125 -32.094 -10.656 1 24.84 11 SER B O 1
ATOM 2066 N N . SER B 1 12 ? 42.312 -32.438 -12.797 1 27.11 12 SER B N 1
ATOM 2067 C CA . SER B 1 12 ? 41.25 -31.656 -13.438 1 27.11 12 SER B CA 1
ATOM 2068 C C . SER B 1 12 ? 39.875 -32.188 -13.102 1 27.11 12 SER B C 1
ATOM 2070 O O . SER B 1 12 ? 39.562 -33.344 -13.422 1 27.11 12 SER B O 1
ATOM 2072 N N . LEU B 1 13 ? 39.438 -31.984 -11.836 1 29.19 13 LEU B N 1
ATOM 2073 C CA . LEU B 1 13 ? 38.062 -32.438 -11.57 1 29.19 13 LEU B CA 1
ATOM 2074 C C . LEU B 1 13 ? 37.125 -32 -12.688 1 29.19 13 LEU B C 1
ATOM 2076 O O . LEU B 1 13 ? 37.188 -30.859 -13.148 1 29.19 13 LEU B O 1
ATOM 2080 N N . PRO B 1 14 ? 36.688 -32.969 -13.523 1 25.2 14 PRO B N 1
ATOM 2081 C CA . PRO B 1 14 ? 35.812 -32.625 -14.648 1 25.2 14 PRO B CA 1
ATOM 2082 C C . PRO B 1 14 ? 34.656 -31.719 -14.234 1 25.2 14 PRO B C 1
ATOM 2084 O O . PRO B 1 14 ? 34.219 -31.766 -13.086 1 25.2 14 PRO B O 1
ATOM 2087 N N . ALA B 1 15 ? 34.562 -30.531 -14.836 1 28.98 15 ALA B N 1
ATOM 2088 C CA . ALA B 1 15 ? 33.438 -29.594 -14.766 1 28.98 15 ALA B CA 1
ATOM 2089 C C . ALA B 1 15 ? 32.125 -30.297 -15.07 1 28.98 15 ALA B C 1
ATOM 2091 O O . ALA B 1 15 ? 31.844 -30.625 -16.219 1 28.98 15 ALA B O 1
ATOM 2092 N N . ARG B 1 16 ? 31.75 -31.297 -14.211 1 25.45 16 ARG B N 1
ATOM 2093 C CA . ARG B 1 16 ? 30.438 -31.828 -14.516 1 25.45 16 ARG B CA 1
ATOM 2094 C C . ARG B 1 16 ? 29.406 -30.719 -14.703 1 25.45 16 ARG B C 1
ATOM 2096 O O . ARG B 1 16 ? 29.188 -29.922 -13.789 1 25.45 16 ARG B O 1
ATOM 2103 N N . ASN B 1 17 ? 29.406 -30.125 -15.875 1 28.7 17 ASN B N 1
ATOM 2104 C CA . ASN B 1 17 ? 28.422 -29.125 -16.297 1 28.7 17 ASN B CA 1
ATOM 2105 C C . ASN B 1 17 ? 27 -29.688 -16.234 1 28.7 17 ASN B C 1
ATOM 2107 O O . ASN B 1 17 ? 26.547 -30.375 -17.156 1 28.7 17 ASN B O 1
ATOM 2111 N N . PRO B 1 18 ? 26.641 -30.578 -15.297 1 27.84 18 PRO B N 1
ATOM 2112 C CA . PRO B 1 18 ? 25.344 -31.172 -15.594 1 27.84 18 PRO B CA 1
ATOM 2113 C C . PRO B 1 18 ? 24.266 -30.125 -15.859 1 27.84 18 PRO B C 1
ATOM 2115 O O . PRO B 1 18 ? 24.094 -29.188 -15.07 1 27.84 18 PRO B O 1
ATOM 2118 N N . LYS B 1 19 ? 24.203 -29.688 -17.078 1 31.88 19 LYS B N 1
ATOM 2119 C CA . LYS B 1 19 ? 22.953 -29.078 -17.531 1 31.88 19 LYS B CA 1
ATOM 2120 C C . LYS B 1 19 ? 21.75 -29.781 -16.938 1 31.88 19 LYS B C 1
ATOM 2122 O O . LYS B 1 19 ? 21.453 -30.922 -17.281 1 31.88 19 LYS B O 1
ATOM 2127 N N . HIS B 1 20 ? 21.547 -29.828 -15.594 1 29.88 20 HIS B N 1
ATOM 2128 C CA . HIS B 1 20 ? 20.328 -30.422 -15.07 1 29.88 20 HIS B CA 1
ATOM 2129 C C . HIS B 1 20 ? 19.109 -29.891 -15.82 1 29.88 20 HIS B C 1
ATOM 2131 O O . HIS B 1 20 ? 18.984 -28.688 -16.047 1 29.88 20 HIS B O 1
ATOM 2137 N N . PRO B 1 21 ? 18.469 -30.688 -16.609 1 32.47 21 PRO B N 1
ATOM 2138 C CA . PRO B 1 21 ? 17.234 -30.25 -17.25 1 32.47 21 PRO B CA 1
ATOM 2139 C C . PRO B 1 21 ? 16.25 -29.594 -16.281 1 32.47 21 PRO B C 1
ATOM 2141 O O . PRO B 1 21 ? 16 -30.125 -15.195 1 32.47 21 PRO B O 1
ATOM 2144 N N . LEU B 1 22 ? 16.312 -28.375 -16.109 1 36.53 22 LEU B N 1
ATOM 2145 C CA . LEU B 1 22 ? 15.312 -27.625 -15.344 1 36.53 22 LEU B CA 1
ATOM 2146 C C . LEU B 1 22 ? 13.922 -28.203 -15.562 1 36.53 22 LEU B C 1
ATOM 2148 O O . LEU B 1 22 ? 13.414 -28.219 -16.688 1 36.53 22 LEU B O 1
ATOM 2152 N N . HIS B 1 23 ? 13.594 -29.312 -14.914 1 36.94 23 HIS B N 1
ATOM 2153 C CA . HIS B 1 23 ? 12.227 -29.812 -14.906 1 36.94 23 HIS B CA 1
ATOM 2154 C C . HIS B 1 23 ? 11.219 -28.688 -14.766 1 36.94 23 HIS B C 1
ATOM 2156 O O . HIS B 1 23 ? 11.5 -27.688 -14.102 1 36.94 23 HIS B O 1
ATOM 2162 N N . SER B 1 24 ? 10.188 -28.609 -15.656 1 37.69 24 SER B N 1
ATOM 2163 C CA . SER B 1 24 ? 9.211 -27.609 -16.062 1 37.69 24 SER B CA 1
ATOM 2164 C C . SER B 1 24 ? 8.219 -27.297 -14.953 1 37.69 24 SER B C 1
ATOM 2166 O O . SER B 1 24 ? 7.613 -28.203 -14.383 1 37.69 24 SER B O 1
ATOM 2168 N N . PRO B 1 25 ? 8.312 -26.188 -14.367 1 41.34 25 PRO B N 1
ATOM 2169 C CA . PRO B 1 25 ? 7.332 -25.766 -13.367 1 41.34 25 PRO B CA 1
ATOM 2170 C C . PRO B 1 25 ? 5.91 -25.703 -13.922 1 41.34 25 PRO B C 1
ATOM 2172 O O . PRO B 1 25 ? 5.719 -25.422 -15.102 1 41.34 25 PRO B O 1
ATOM 2175 N N . ARG B 1 26 ? 4.949 -26.531 -13.391 1 40.5 26 ARG B N 1
ATOM 2176 C CA . ARG B 1 26 ? 3.535 -26.453 -13.734 1 40.5 26 ARG B CA 1
ATOM 2177 C C . ARG B 1 26 ? 2.801 -25.469 -12.836 1 40.5 26 ARG B C 1
ATOM 2179 O O . ARG B 1 26 ? 3.137 -25.328 -11.656 1 40.5 26 ARG B O 1
ATOM 2186 N N . PHE B 1 27 ? 2.014 -24.531 -13.445 1 45.69 27 PHE B N 1
ATOM 2187 C CA . PHE B 1 27 ? 1.547 -23.312 -12.805 1 45.69 27 PHE B CA 1
ATOM 2188 C C . PHE B 1 27 ? 0.067 -23.406 -12.453 1 45.69 27 PHE B C 1
ATOM 2190 O O . PHE B 1 27 ? -0.753 -23.781 -13.305 1 45.69 27 PHE B O 1
ATOM 2197 N N . PRO B 1 28 ? -0.309 -23.641 -11.203 1 41.94 28 PRO B N 1
ATOM 2198 C CA . PRO B 1 28 ? -1.713 -23.312 -10.93 1 41.94 28 PRO B CA 1
ATOM 2199 C C . PRO B 1 28 ? -1.993 -21.812 -10.969 1 41.94 28 PRO B C 1
ATOM 2201 O O . PRO B 1 28 ? -1.236 -21.031 -10.391 1 41.94 28 PRO B O 1
ATOM 2204 N N . CYS B 1 29 ? -2.482 -21.344 -11.961 1 41.41 29 CYS B N 1
ATOM 2205 C CA . CYS B 1 29 ? -2.955 -19.953 -11.922 1 41.41 29 CYS B CA 1
ATOM 2206 C C . CYS B 1 29 ? -4.324 -19.859 -11.266 1 41.41 29 CYS B C 1
ATOM 2208 O O . CYS B 1 29 ? -5.262 -20.547 -11.672 1 41.41 29 CYS B O 1
ATOM 2210 N N . ARG B 1 30 ? -4.336 -19.438 -9.977 1 44.25 30 ARG B N 1
ATOM 2211 C CA . ARG B 1 30 ? -5.609 -19.234 -9.297 1 44.25 30 ARG B CA 1
ATOM 2212 C C . ARG B 1 30 ? -6.293 -17.969 -9.781 1 44.25 30 ARG B C 1
ATOM 2214 O O . ARG B 1 30 ? -5.703 -16.891 -9.758 1 44.25 30 ARG B O 1
ATOM 2221 N N . LEU B 1 31 ? -7.25 -18.078 -10.531 1 41.84 31 LEU B N 1
ATOM 2222 C CA . LEU B 1 31 ? -8.203 -16.984 -10.75 1 41.84 31 LEU B CA 1
ATOM 2223 C C . LEU B 1 31 ? -9.281 -16.984 -9.672 1 41.84 31 LEU B C 1
ATOM 2225 O O . LEU B 1 31 ? -10.141 -17.875 -9.641 1 41.84 31 LEU B O 1
ATOM 2229 N N . ASP B 1 32 ? -8.898 -16.672 -8.461 1 37.09 32 ASP B N 1
ATOM 2230 C CA . ASP B 1 32 ? -9.789 -16.812 -7.316 1 37.09 32 ASP B CA 1
ATOM 2231 C C . ASP B 1 32 ? -11.062 -15.984 -7.508 1 37.09 32 ASP B C 1
ATOM 2233 O O . ASP B 1 32 ? -11.023 -14.898 -8.086 1 37.09 32 ASP B O 1
ATOM 2237 N N . ARG B 1 33 ? -12.227 -16.562 -7.594 1 34.97 33 ARG B N 1
ATOM 2238 C CA . ARG B 1 33 ? -13.484 -15.922 -7.242 1 34.97 33 ARG B CA 1
ATOM 2239 C C . ARG B 1 33 ? -13.43 -15.344 -5.836 1 34.97 33 ARG B C 1
ATOM 2241 O O . ARG B 1 33 ? -13.578 -16.062 -4.852 1 34.97 33 ARG B O 1
ATOM 2248 N N . GLY B 1 34 ? -12.484 -14.664 -5.387 1 31.89 34 GLY B N 1
ATOM 2249 C CA . GLY B 1 34 ? -12.711 -14.094 -4.07 1 31.89 34 GLY B CA 1
ATOM 2250 C C . GLY B 1 34 ? -14.07 -13.438 -3.928 1 31.89 34 GLY B C 1
ATOM 2251 O O . GLY B 1 34 ? -14.547 -12.773 -4.852 1 31.89 34 GLY B O 1
ATOM 2252 N N . SER B 1 35 ? -15 -14.094 -3.275 1 29.12 35 SER B N 1
ATOM 2253 C CA . SER B 1 35 ? -16.125 -13.289 -2.822 1 29.12 35 SER B CA 1
ATOM 2254 C C . SER B 1 35 ? -15.656 -11.938 -2.291 1 29.12 35 SER B C 1
ATOM 2256 O O . SER B 1 35 ? -14.875 -11.875 -1.343 1 29.12 35 SER B O 1
ATOM 2258 N N . PRO B 1 36 ? -15.398 -10.969 -3.049 1 31.95 36 PRO B N 1
ATOM 2259 C CA . PRO B 1 36 ? -15.125 -9.602 -2.588 1 31.95 36 PRO B CA 1
ATOM 2260 C C . PRO B 1 36 ? -15.922 -9.227 -1.342 1 31.95 36 PRO B C 1
ATOM 2262 O O . PRO B 1 36 ? -17.047 -9.695 -1.164 1 31.95 36 PRO B O 1
ATOM 2265 N N . SER B 1 37 ? -15.469 -9.273 -0.187 1 28.28 37 SER B N 1
ATOM 2266 C CA . SER B 1 37 ? -16.297 -8.391 0.619 1 28.28 37 SER B CA 1
ATOM 2267 C C . SER B 1 37 ? -16.844 -7.238 -0.216 1 28.28 37 SER B C 1
ATOM 2269 O O . SER B 1 37 ? -16.125 -6.613 -0.983 1 28.28 37 SER B O 1
ATOM 2271 N N . PRO B 1 38 ? -18.203 -7.168 -0.352 1 28.41 38 PRO B N 1
ATOM 2272 C CA . PRO B 1 38 ? -18.953 -6.309 -1.274 1 28.41 38 PRO B CA 1
ATOM 2273 C C . PRO B 1 38 ? -18.516 -4.848 -1.204 1 28.41 38 PRO B C 1
ATOM 2275 O O . PRO B 1 38 ? -18.75 -4.176 -0.198 1 28.41 38 PRO B O 1
ATOM 2278 N N . THR B 1 39 ? -17.406 -4.426 -1.106 1 26.78 39 THR B N 1
ATOM 2279 C CA . THR B 1 39 ? -17.516 -3.023 -1.496 1 26.78 39 THR B CA 1
ATOM 2280 C C . THR B 1 39 ? -18.375 -2.883 -2.75 1 26.78 39 THR B C 1
ATOM 2282 O O . THR B 1 39 ? -18.172 -3.602 -3.73 1 26.78 39 THR B O 1
ATOM 2285 N N . VAL B 1 40 ? -19.562 -2.221 -2.494 1 28.05 40 VAL B N 1
ATOM 2286 C CA . VAL B 1 40 ? -20.75 -1.98 -3.305 1 28.05 40 VAL B CA 1
ATOM 2287 C C . VAL B 1 40 ? -20.344 -1.444 -4.676 1 28.05 40 VAL B C 1
ATOM 2289 O O . VAL B 1 40 ? -20.062 -0.253 -4.824 1 28.05 40 VAL B O 1
ATOM 2292 N N . CYS B 1 41 ? -19.156 -1.614 -5.277 1 27.91 41 CYS B N 1
ATOM 2293 C CA . CYS B 1 41 ? -19.422 -1.101 -6.617 1 27.91 41 CYS B CA 1
ATOM 2294 C C . CYS B 1 41 ? -20.75 -1.628 -7.152 1 27.91 41 CYS B C 1
ATOM 2296 O O . CYS B 1 41 ? -21.203 -2.695 -6.746 1 27.91 41 CYS B O 1
ATOM 2298 N N . PRO B 1 42 ? -21.516 -0.903 -7.957 1 30.02 42 PRO B N 1
ATOM 2299 C CA . PRO B 1 42 ? -22.688 -1.477 -8.625 1 30.02 42 PRO B CA 1
ATOM 2300 C C . PRO B 1 42 ? -22.453 -2.918 -9.078 1 30.02 42 PRO B C 1
ATOM 2302 O O . PRO B 1 42 ? -21.312 -3.336 -9.266 1 30.02 42 PRO B O 1
ATOM 2305 N N . GLN B 1 43 ? -23.531 -3.791 -9.016 1 30.92 43 GLN B N 1
ATOM 2306 C CA . GLN B 1 43 ? -23.922 -5.145 -9.391 1 30.92 43 GLN B CA 1
ATOM 2307 C C . GLN B 1 43 ? -23.219 -5.59 -10.672 1 30.92 43 GLN B C 1
ATOM 2309 O O . GLN B 1 43 ? -23.859 -5.73 -11.719 1 30.92 43 GLN B O 1
ATOM 2314 N N . ALA B 1 44 ? -22.219 -5.035 -11.195 1 37.34 44 ALA B N 1
ATOM 2315 C CA . ALA B 1 44 ? -21.891 -5.777 -12.414 1 37.34 44 ALA B CA 1
ATOM 2316 C C . ALA B 1 44 ? -21.734 -7.266 -12.125 1 37.34 44 ALA B C 1
ATOM 2318 O O . ALA B 1 44 ? -21.016 -7.652 -11.195 1 37.34 44 ALA B O 1
ATOM 2319 N N . SER B 1 45 ? -22.531 -8.203 -12.523 1 49.41 45 SER B N 1
ATOM 2320 C CA . SER B 1 45 ? -22.75 -9.648 -12.484 1 49.41 45 SER B CA 1
ATOM 2321 C C . SER B 1 45 ? -21.453 -10.398 -12.789 1 49.41 45 SER B C 1
ATOM 2323 O O . SER B 1 45 ? -21.266 -11.539 -12.344 1 49.41 45 SER B O 1
ATOM 2325 N N . MET B 1 46 ? -20.516 -9.711 -13.461 1 59.88 46 MET B N 1
ATOM 2326 C CA . MET B 1 46 ? -19.312 -10.438 -13.859 1 59.88 46 MET B CA 1
ATOM 2327 C C . MET B 1 46 ? -18.188 -10.195 -12.859 1 59.88 46 MET B C 1
ATOM 2329 O O . MET B 1 46 ? -17.953 -9.062 -12.43 1 59.88 46 MET B O 1
ATOM 2333 N N . PRO B 1 47 ? -17.625 -11.219 -12.523 1 78.62 47 PRO B N 1
ATOM 2334 C CA . PRO B 1 47 ? -16.453 -11.078 -11.656 1 78.62 47 PRO B CA 1
ATOM 2335 C C . PRO B 1 47 ? -15.398 -10.133 -12.234 1 78.62 47 PRO B C 1
ATOM 2337 O O . PRO B 1 47 ? -15.219 -10.078 -13.453 1 78.62 47 PRO B O 1
ATOM 2340 N N . LYS B 1 48 ? -14.688 -9.336 -11.469 1 80.69 48 LYS B N 1
ATOM 2341 C CA . LYS B 1 48 ? -13.781 -8.266 -11.852 1 80.69 48 LYS B CA 1
ATOM 2342 C C . LYS B 1 48 ? -12.672 -8.7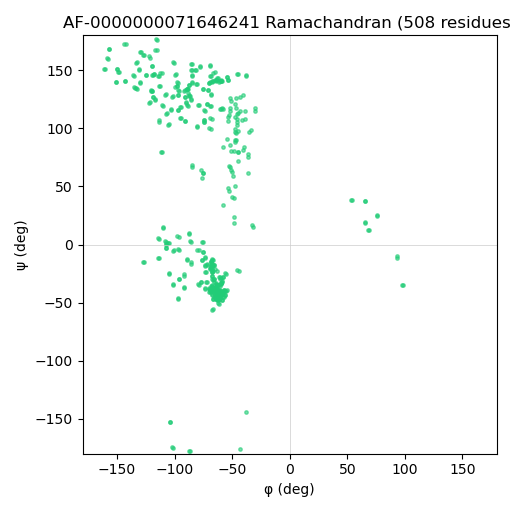81 -12.758 1 80.69 48 LYS B C 1
ATOM 2344 O O . LYS B 1 48 ? -12.203 -8.062 -13.648 1 80.69 48 LYS B O 1
ATOM 2349 N N . GLN B 1 49 ? -12.312 -10 -12.648 1 86.88 49 GLN B N 1
ATOM 2350 C CA . GLN B 1 49 ? -11.188 -10.539 -13.398 1 86.88 49 GLN B CA 1
ATOM 2351 C C . GLN B 1 49 ? -11.547 -10.734 -14.867 1 86.88 49 GLN B C 1
ATOM 2353 O O . GLN B 1 49 ? -10.672 -10.922 -15.711 1 86.88 49 GLN B O 1
ATOM 2358 N N . TYR B 1 50 ? -12.828 -10.602 -15.148 1 89.19 50 TYR B N 1
ATOM 2359 C CA . TYR B 1 50 ? -13.25 -10.812 -16.531 1 89.19 50 TYR B CA 1
ATOM 2360 C C . TYR B 1 50 ? -13.625 -9.492 -17.188 1 89.19 50 TYR B C 1
ATOM 2362 O O . TYR B 1 50 ? -13.969 -9.469 -18.375 1 89.19 50 TYR B O 1
ATOM 2370 N N . LEU B 1 51 ? -13.508 -8.43 -16.391 1 88.75 51 LEU B N 1
ATOM 2371 C CA . LEU B 1 51 ? -13.711 -7.102 -16.969 1 88.75 51 LEU B CA 1
ATOM 2372 C C . LEU B 1 51 ? -12.625 -6.781 -18 1 88.75 51 LEU B C 1
ATOM 2374 O O . LEU B 1 51 ? -11.492 -7.238 -17.859 1 88.75 51 LEU B O 1
ATOM 2378 N N . PRO B 1 52 ? -13.031 -6.004 -19 1 91.25 52 PRO B N 1
ATOM 2379 C CA . PRO B 1 52 ? -12.039 -5.691 -20.031 1 91.25 52 PRO B CA 1
ATOM 2380 C C . PRO B 1 52 ? -11.016 -4.652 -19.578 1 91.25 52 PRO B C 1
ATOM 2382 O O . PRO B 1 52 ? -11.383 -3.676 -18.906 1 91.25 52 PRO B O 1
ATOM 2385 N N . LEU B 1 53 ? -9.836 -4.902 -19.812 1 91.88 53 LEU B N 1
ATOM 2386 C CA . LEU B 1 53 ? -8.695 -3.998 -19.75 1 91.88 53 LEU B CA 1
ATOM 2387 C C . LEU B 1 53 ? -8.109 -3.775 -21.141 1 91.88 53 LEU B C 1
ATOM 2389 O O . LEU B 1 53 ? -7.473 -4.672 -21.703 1 91.88 53 LEU B O 1
ATOM 2393 N N . LEU B 1 54 ? -8.359 -2.596 -21.656 1 91.25 54 LEU B N 1
ATOM 2394 C CA . LEU B 1 54 ? -8 -2.289 -23.047 1 91.25 54 LEU B CA 1
ATOM 2395 C C . LEU B 1 54 ? -8.57 -3.332 -24 1 91.25 54 LEU B C 1
ATOM 2397 O O . LEU B 1 54 ? -7.859 -3.842 -24.859 1 91.25 54 LEU B O 1
ATOM 2401 N N . GLY B 1 55 ? -9.75 -3.779 -23.734 1 91.06 55 GLY B N 1
ATOM 2402 C CA . GLY B 1 55 ? -10.492 -4.633 -24.656 1 91.06 55 GLY B CA 1
ATOM 2403 C C . GLY B 1 55 ? -10.281 -6.113 -24.391 1 91.06 55 GLY B C 1
ATOM 2404 O O . GLY B 1 55 ? -10.984 -6.953 -24.953 1 91.06 55 GLY B O 1
ATOM 2405 N N . GLN B 1 56 ? -9.375 -6.441 -23.578 1 93.56 56 GLN B N 1
ATOM 2406 C CA . GLN B 1 56 ? -9.078 -7.824 -23.234 1 93.56 56 GLN B CA 1
ATOM 2407 C C . GLN B 1 56 ? -9.406 -8.102 -21.766 1 93.56 56 GLN B C 1
ATOM 2409 O O . GLN B 1 56 ? -9.109 -7.285 -20.891 1 93.56 56 GLN B O 1
ATOM 2414 N N . PRO B 1 57 ? -10.062 -9.312 -21.562 1 93.56 57 PRO B N 1
ATOM 2415 C CA . PRO B 1 57 ? -10.312 -9.625 -20.156 1 93.56 57 PRO B CA 1
ATOM 2416 C C . PRO B 1 57 ? -9.047 -9.578 -19.297 1 93.56 57 PRO B C 1
ATOM 2418 O O . PRO B 1 57 ? -7.992 -10.047 -19.734 1 93.56 57 PRO B O 1
ATOM 2421 N N . ILE B 1 58 ? -9.133 -9.078 -18.062 1 94.31 58 ILE B N 1
ATOM 2422 C CA . ILE B 1 58 ? -8.023 -8.891 -17.141 1 94.31 58 ILE B CA 1
ATOM 2423 C C . ILE B 1 58 ? -7.285 -10.211 -16.953 1 94.31 58 ILE B C 1
ATOM 2425 O O . ILE B 1 58 ? -6.055 -10.258 -17 1 94.31 58 ILE B O 1
ATOM 2429 N N . ALA B 1 59 ? -8.023 -11.281 -16.875 1 94.31 59 ALA B N 1
ATOM 2430 C CA . ALA B 1 59 ? -7.473 -12.594 -16.547 1 94.31 59 ALA B CA 1
ATOM 2431 C C . ALA B 1 59 ? -6.574 -13.109 -17.656 1 94.31 59 ALA B C 1
ATOM 2433 O O . ALA B 1 59 ? -5.684 -13.93 -17.422 1 94.31 59 ALA B O 1
ATOM 2434 N N . LEU B 1 60 ? -6.711 -12.633 -18.812 1 95.19 60 LEU B N 1
ATOM 2435 C CA . LEU B 1 60 ? -5.992 -13.188 -19.953 1 95.19 60 LEU B CA 1
ATOM 2436 C C . LEU B 1 60 ? -4.602 -12.57 -20.078 1 95.19 60 LEU B C 1
ATOM 2438 O O . LEU B 1 60 ? -3.73 -13.125 -20.75 1 95.19 60 LEU B O 1
ATOM 2442 N N . TYR B 1 61 ? -4.363 -11.477 -19.406 1 95.25 61 TYR B N 1
ATOM 2443 C CA . TYR B 1 61 ? -3.047 -10.852 -19.484 1 95.25 61 TYR B CA 1
ATOM 2444 C C . TYR B 1 61 ? -1.983 -11.727 -18.828 1 95.25 61 TYR B C 1
ATOM 2446 O O . TYR B 1 61 ? -1.016 -12.125 -19.484 1 95.25 61 TYR B O 1
ATOM 2454 N N . SER B 1 62 ? -2.264 -12.016 -17.594 1 95.5 62 SER B N 1
ATOM 2455 C CA . SER B 1 62 ? -1.292 -12.875 -16.922 1 95.5 62 SER B CA 1
ATOM 2456 C C . SER B 1 62 ? -1.295 -14.281 -17.516 1 95.5 62 SER B C 1
ATOM 2458 O O . SER B 1 62 ? -0.254 -14.938 -17.578 1 95.5 62 SER B O 1
ATOM 2460 N N . PHE B 1 63 ? -2.439 -14.695 -18.078 1 94.44 63 PHE B N 1
ATOM 2461 C CA . PHE B 1 63 ? -2.557 -15.984 -18.75 1 94.44 63 PHE B CA 1
ATOM 2462 C C . PHE B 1 63 ? -1.571 -16.094 -19.906 1 94.44 63 PHE B C 1
ATOM 2464 O O . PHE B 1 63 ? -0.808 -17.047 -20 1 94.44 63 PHE B O 1
ATOM 2471 N N . TYR B 1 64 ? -1.554 -15.109 -20.672 1 95.19 64 TYR B N 1
ATOM 2472 C CA . TYR B 1 64 ? -0.655 -15.094 -21.812 1 95.19 64 TYR B CA 1
ATOM 2473 C 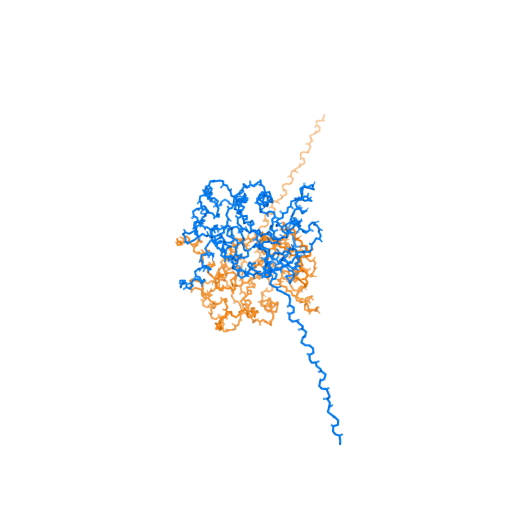C . TYR B 1 64 ? 0.798 -14.984 -21.375 1 95.19 64 TYR B C 1
ATOM 2475 O O . TYR B 1 64 ? 1.679 -15.633 -21.938 1 95.19 64 TYR B O 1
ATOM 2483 N N . THR B 1 65 ? 1.037 -14.195 -20.359 1 94.94 65 THR B N 1
ATOM 2484 C CA . THR B 1 65 ? 2.4 -14.031 -19.875 1 94.94 65 THR B CA 1
ATOM 2485 C C . THR B 1 65 ? 2.969 -15.367 -19.391 1 94.94 65 THR B C 1
ATOM 2487 O O . THR B 1 65 ? 4.078 -15.742 -19.781 1 94.94 65 THR B O 1
ATOM 2490 N N . PHE B 1 66 ? 2.182 -16.125 -18.656 1 95.69 66 PHE B N 1
ATOM 2491 C CA . PHE B 1 66 ? 2.617 -17.422 -18.141 1 95.69 66 PHE B CA 1
ATOM 2492 C C . PHE B 1 66 ? 2.787 -18.422 -19.281 1 95.69 66 PHE B C 1
ATOM 2494 O O . PHE B 1 66 ? 3.705 -19.234 -19.266 1 95.69 66 PHE B O 1
ATOM 2501 N N . SER B 1 67 ? 1.959 -18.344 -20.266 1 94.44 67 SER B N 1
ATOM 2502 C CA . SER B 1 67 ? 1.971 -19.297 -21.375 1 94.44 67 SER B CA 1
ATOM 2503 C C . SER B 1 67 ? 3.227 -19.156 -22.219 1 94.44 67 SER B C 1
ATOM 2505 O O . SER B 1 67 ? 3.596 -20.078 -22.953 1 94.44 67 SER B O 1
ATOM 2507 N N . GLN B 1 68 ? 3.865 -18.031 -22.078 1 93.38 68 GLN B N 1
ATOM 2508 C CA . GLN B 1 68 ? 5.031 -17.766 -22.922 1 93.38 68 GLN B CA 1
ATOM 2509 C C . GLN B 1 68 ? 6.324 -18.109 -22.188 1 93.38 68 GLN B C 1
ATOM 2511 O O . GLN B 1 68 ? 7.41 -18.016 -22.766 1 93.38 68 GLN B O 1
ATOM 2516 N N . ILE B 1 69 ? 6.203 -18.469 -21.031 1 92.5 69 ILE B N 1
ATOM 2517 C CA . ILE B 1 69 ? 7.375 -18.828 -20.25 1 92.5 69 ILE B CA 1
ATOM 2518 C C . ILE B 1 69 ? 7.707 -20.297 -20.453 1 92.5 69 ILE B C 1
ATOM 2520 O O . ILE B 1 69 ? 6.859 -21.172 -20.234 1 92.5 69 ILE B O 1
ATOM 2524 N N . SER B 1 70 ? 8.906 -20.594 -20.781 1 91.75 70 SER B N 1
ATOM 2525 C CA . SER B 1 70 ? 9.32 -21.938 -21.156 1 91.75 70 SER B CA 1
ATOM 2526 C C . SER B 1 70 ? 9.234 -22.891 -19.969 1 91.75 70 SER B C 1
ATOM 2528 O O . SER B 1 70 ? 8.945 -24.078 -20.141 1 91.75 70 SER B O 1
ATOM 2530 N N . GLU B 1 71 ? 9.43 -22.359 -18.766 1 91.25 71 GLU B N 1
ATOM 2531 C CA . GLU B 1 71 ? 9.422 -23.172 -17.547 1 91.25 71 GLU B CA 1
ATOM 2532 C C . GLU B 1 71 ? 8.016 -23.641 -17.203 1 91.25 71 GLU B C 1
ATOM 2534 O O . GLU B 1 71 ? 7.836 -24.594 -16.438 1 91.25 71 GLU B O 1
ATOM 2539 N N . VAL B 1 72 ? 7.031 -23 -17.781 1 93.19 72 VAL B N 1
ATOM 2540 C CA . VAL B 1 72 ? 5.641 -23.344 -17.484 1 93.19 72 VAL B CA 1
ATOM 2541 C C . VAL B 1 72 ? 5.164 -24.438 -18.438 1 93.19 72 VAL B C 1
ATOM 2543 O O . VAL B 1 72 ? 5.082 -24.219 -19.656 1 93.19 72 VAL B O 1
ATOM 2546 N N . LYS B 1 73 ? 4.77 -25.578 -17.875 1 91.81 73 LYS B N 1
ATOM 2547 C CA . LYS B 1 73 ? 4.41 -26.734 -18.703 1 91.81 73 LYS B CA 1
ATOM 2548 C C . LYS B 1 73 ? 2.898 -26.922 -18.734 1 91.81 73 LYS B C 1
ATOM 2550 O O . LYS B 1 73 ? 2.375 -27.578 -19.641 1 91.81 73 LYS B O 1
ATOM 2555 N N . GLU B 1 74 ? 2.303 -26.469 -17.75 1 93.81 74 GLU B N 1
ATOM 2556 C CA . GLU B 1 74 ? 0.849 -26.562 -17.672 1 93.81 74 GLU B CA 1
ATOM 2557 C C . GLU B 1 74 ? 0.247 -25.391 -16.906 1 93.81 74 GLU B C 1
ATOM 2559 O O . GLU B 1 74 ? 0.886 -24.844 -16 1 93.81 74 GLU B O 1
ATOM 2564 N N . ILE B 1 75 ? -0.91 -25.031 -17.281 1 95 75 ILE B N 1
ATOM 2565 C CA . ILE B 1 75 ? -1.668 -24 -16.594 1 95 75 ILE B CA 1
ATOM 2566 C C . ILE B 1 75 ? -3.006 -24.562 -16.125 1 95 75 ILE B C 1
ATOM 2568 O O . ILE B 1 75 ? -3.752 -25.141 -16.922 1 95 75 ILE B O 1
ATOM 2572 N N . VAL B 1 76 ? -3.295 -24.516 -14.836 1 95.75 76 VAL B N 1
ATOM 2573 C CA . VAL B 1 76 ? -4.594 -24.875 -14.281 1 95.75 76 VAL B CA 1
ATOM 2574 C C . VAL B 1 76 ? -5.379 -23.609 -13.93 1 95.75 76 VAL B C 1
ATOM 2576 O O . VAL B 1 76 ? -4.973 -22.844 -13.062 1 95.75 76 VAL B O 1
ATOM 2579 N N . VAL B 1 77 ? -6.48 -23.438 -14.609 1 94.88 77 VAL B N 1
ATOM 2580 C CA . VAL B 1 77 ? -7.344 -22.281 -14.367 1 94.88 77 VAL B CA 1
ATOM 2581 C C . VAL B 1 77 ? -8.453 -22.672 -13.391 1 94.88 77 VAL B C 1
ATOM 2583 O O . VAL B 1 77 ? -9.234 -23.594 -13.656 1 94.88 77 VAL B O 1
ATOM 2586 N N . VAL B 1 78 ? -8.438 -21.984 -12.273 1 94.62 78 VAL B N 1
ATOM 2587 C CA . VAL B 1 78 ? -9.516 -22.188 -11.312 1 94.62 78 VAL B CA 1
ATOM 2588 C C . VAL B 1 78 ? -10.602 -21.141 -11.523 1 94.62 78 VAL B C 1
ATOM 2590 O O . VAL B 1 78 ? -10.414 -19.953 -11.211 1 94.62 78 VAL B O 1
ATOM 2593 N N . CYS B 1 79 ? -11.734 -21.562 -12.039 1 91.94 79 CYS B N 1
ATOM 2594 C CA . CYS B 1 79 ? -12.797 -20.609 -12.328 1 91.94 79 CYS B CA 1
ATOM 2595 C C . CYS B 1 79 ? -14.148 -21.312 -12.398 1 91.94 79 CYS B C 1
ATOM 2597 O O . CYS B 1 79 ? -14.219 -22.531 -12.516 1 91.94 79 CYS B O 1
ATOM 2599 N N . ASP B 1 80 ? -15.125 -20.5 -12.234 1 90.88 80 ASP B N 1
ATOM 2600 C CA . ASP B 1 80 ? -16.484 -20.984 -12.492 1 90.88 80 ASP B CA 1
ATOM 2601 C C . ASP B 1 80 ? -16.625 -21.469 -13.938 1 90.88 80 ASP B C 1
ATOM 2603 O O . ASP B 1 80 ? -16.109 -20.828 -14.867 1 90.88 80 ASP B O 1
ATOM 2607 N N . PRO B 1 81 ? -17.344 -22.547 -14.109 1 91.69 81 PRO B N 1
ATOM 2608 C CA . PRO B 1 81 ? -17.5 -23.125 -15.445 1 91.69 81 PRO B CA 1
ATOM 2609 C C . PRO B 1 81 ? -18.047 -22.125 -16.453 1 91.69 81 PRO B C 1
ATOM 2611 O O . PRO B 1 81 ? -17.75 -22.234 -17.656 1 91.69 81 PRO B O 1
ATOM 2614 N N . SER B 1 82 ? -18.766 -21.125 -16 1 91.44 82 SER B N 1
ATOM 2615 C CA . SER B 1 82 ? -19.359 -20.141 -16.891 1 91.44 82 SER B CA 1
ATOM 2616 C C . SER B 1 82 ? -18.297 -19.297 -17.578 1 91.44 82 SER B C 1
ATOM 2618 O O . SER B 1 82 ? -18.578 -18.641 -18.578 1 91.44 82 SER B O 1
ATOM 2620 N N . TYR B 1 83 ? -17.109 -19.375 -17.109 1 90.56 83 TYR B N 1
ATOM 2621 C CA . TYR B 1 83 ? -16.078 -18.516 -17.656 1 90.56 83 TYR B CA 1
ATOM 2622 C C . TYR B 1 83 ? -15.008 -19.312 -18.391 1 90.56 83 TYR B C 1
ATOM 2624 O O . TYR B 1 83 ? -14.008 -18.766 -18.859 1 90.56 83 TYR B O 1
ATOM 2632 N N . LYS B 1 84 ? -15.188 -20.609 -18.531 1 91.31 84 LYS B N 1
ATOM 2633 C CA . LYS B 1 84 ? -14.211 -21.484 -19.172 1 91.31 84 LYS B CA 1
ATOM 2634 C C . LYS B 1 84 ? -13.93 -21.047 -20.609 1 91.31 84 LYS B C 1
ATOM 2636 O O . LYS B 1 84 ? -12.797 -21.125 -21.078 1 91.31 84 LYS B O 1
ATOM 2641 N N . ASP B 1 85 ? -14.922 -20.516 -21.188 1 91.25 85 ASP B N 1
ATOM 2642 C CA . ASP B 1 85 ? -14.836 -20.172 -22.609 1 91.25 85 ASP B CA 1
ATOM 2643 C C . ASP B 1 85 ? -13.812 -19.062 -22.828 1 91.25 85 ASP B C 1
ATOM 2645 O O . ASP B 1 85 ? -13.164 -19.016 -23.875 1 91.25 85 ASP B O 1
ATOM 2649 N N . VAL B 1 86 ? -13.695 -18.234 -21.906 1 90.31 86 VAL B N 1
ATOM 2650 C CA . VAL B 1 86 ? -12.742 -17.141 -21.984 1 90.31 86 VAL B CA 1
ATOM 2651 C C . VAL B 1 86 ? -11.336 -17.688 -22.203 1 90.31 86 VAL B C 1
ATOM 2653 O O . VAL B 1 86 ? -10.602 -17.219 -23.078 1 90.31 86 VAL B O 1
ATOM 2656 N N . PHE B 1 87 ? -11.031 -18.734 -21.578 1 92.38 87 PHE B N 1
ATOM 2657 C CA . PHE B 1 87 ? -9.68 -19.281 -21.594 1 92.38 87 PHE B CA 1
ATOM 2658 C C . PHE B 1 87 ? -9.531 -20.297 -22.719 1 92.38 87 PHE B C 1
ATOM 2660 O O . PHE B 1 87 ? -8.453 -20.453 -23.297 1 92.38 87 PHE B O 1
ATOM 2667 N N . GLU B 1 88 ? -10.523 -21.031 -22.953 1 91.19 88 GLU B N 1
ATOM 2668 C CA . GLU B 1 88 ? -10.492 -22 -24.047 1 91.19 88 GLU B CA 1
ATOM 2669 C C . GLU B 1 88 ? -10.227 -21.312 -25.375 1 91.19 88 GLU B C 1
ATOM 2671 O O . GLU B 1 88 ? -9.453 -21.812 -26.203 1 91.19 88 GLU B O 1
ATOM 2676 N N . GLY B 1 89 ? -10.914 -20.172 -25.516 1 89.31 89 GLY B N 1
ATOM 2677 C CA . GLY B 1 89 ? -10.648 -19.406 -26.719 1 89.31 89 GLY B CA 1
ATOM 2678 C C . GLY B 1 89 ? -9.203 -18.953 -26.828 1 89.31 89 GLY B C 1
ATOM 2679 O O . GLY B 1 89 ? -8.609 -19 -27.906 1 89.31 89 GLY B O 1
ATOM 2680 N N . ALA B 1 90 ? -8.664 -18.578 -25.781 1 88.56 90 ALA B N 1
ATOM 2681 C CA . ALA B 1 90 ? -7.289 -18.094 -25.734 1 88.56 90 ALA B CA 1
ATOM 2682 C C . ALA B 1 90 ? -6.297 -19.234 -25.891 1 88.56 90 ALA B C 1
ATOM 2684 O O . ALA B 1 90 ? -5.164 -19.016 -26.344 1 88.56 90 ALA B O 1
ATOM 2685 N N . SER B 1 91 ? -6.703 -20.438 -25.578 1 88 91 SER B N 1
ATOM 2686 C CA . SER B 1 91 ? -5.828 -21.609 -25.578 1 88 91 SER B CA 1
ATOM 2687 C C . SER B 1 91 ? -5.41 -21.984 -27 1 88 91 SER B C 1
ATOM 2689 O O . SER B 1 91 ? -4.391 -22.656 -27.188 1 88 91 SER B O 1
ATOM 2691 N N . GLU B 1 92 ? -6.109 -21.578 -27.859 1 85.44 92 GLU B N 1
ATOM 2692 C CA . GLU B 1 92 ? -5.789 -21.875 -29.266 1 85.44 92 GLU B CA 1
ATOM 2693 C C . GLU B 1 92 ? -4.516 -21.156 -29.703 1 85.44 92 GLU B C 1
ATOM 2695 O O . GLU B 1 92 ? -3.846 -21.594 -30.641 1 85.44 92 GLU B O 1
ATOM 2700 N N . GLU B 1 93 ? -4.168 -20.25 -28.906 1 86.31 93 GLU B N 1
ATOM 2701 C CA . GLU B 1 93 ? -3.037 -19.406 -29.281 1 86.31 93 GLU B CA 1
ATOM 2702 C C . GLU B 1 93 ? -1.786 -19.766 -28.484 1 86.31 93 GLU B C 1
ATOM 2704 O O . GLU B 1 93 ? -0.734 -19.141 -28.656 1 86.31 93 GLU B O 1
ATOM 2709 N N . ILE B 1 94 ? -2.006 -20.734 -27.703 1 87.81 94 ILE B N 1
ATOM 2710 C CA . ILE B 1 94 ? -0.858 -21 -26.844 1 87.81 94 ILE B CA 1
ATOM 2711 C C . ILE B 1 94 ? -0.467 -22.469 -26.953 1 87.81 94 ILE B C 1
ATOM 2713 O O . ILE B 1 94 ? -1.26 -23.297 -27.406 1 87.81 94 ILE B O 1
ATOM 2717 N N . GLN B 1 95 ? 0.733 -22.812 -26.516 1 86.94 95 GLN B N 1
ATOM 2718 C CA . GLN B 1 95 ? 1.288 -24.156 -26.672 1 86.94 95 GLN B CA 1
ATOM 2719 C C . GLN B 1 95 ? 1.323 -24.891 -25.328 1 86.94 95 GLN B C 1
ATOM 2721 O O . GLN B 1 95 ? 1.671 -26.062 -25.266 1 86.94 95 GLN B O 1
ATOM 2726 N N . VAL B 1 96 ? 0.866 -24.312 -24.359 1 88.81 96 VAL B N 1
ATOM 2727 C CA . VAL B 1 96 ? 0.906 -24.891 -23.031 1 88.81 96 VAL B CA 1
ATOM 2728 C C . VAL B 1 96 ? -0.43 -25.562 -22.719 1 88.81 96 VAL B C 1
ATOM 2730 O O . VAL B 1 96 ? -1.489 -25.062 -23.094 1 88.81 96 VAL B O 1
ATOM 2733 N N . GLY B 1 97 ? -0.38 -26.766 -22.078 1 89.75 97 GLY B N 1
ATOM 2734 C CA . GLY B 1 97 ? -1.6 -27.453 -21.688 1 89.75 97 GLY B CA 1
ATOM 2735 C C . GLY B 1 97 ? -2.408 -26.688 -20.656 1 89.75 97 GLY B C 1
ATOM 2736 O O . GLY B 1 97 ? -1.846 -26.078 -19.734 1 89.75 97 GLY B O 1
ATOM 2737 N N . ILE B 1 98 ? -3.754 -26.75 -20.875 1 92.25 98 ILE B N 1
ATOM 2738 C CA . ILE B 1 98 ? -4.645 -26.047 -19.953 1 92.25 98 ILE B CA 1
ATOM 2739 C C . ILE B 1 98 ? -5.586 -27.047 -19.281 1 92.25 98 ILE B C 1
ATOM 2741 O O . ILE B 1 98 ? -6.117 -27.953 -19.938 1 92.25 98 ILE B O 1
ATOM 2745 N N . LYS B 1 99 ? -5.695 -26.953 -18.031 1 94 99 LYS B N 1
ATOM 2746 C CA . LYS B 1 99 ? -6.688 -27.656 -17.234 1 94 99 LYS B CA 1
ATOM 2747 C C . LYS B 1 99 ? -7.551 -26.688 -16.438 1 94 99 LYS B C 1
ATOM 2749 O O . LYS B 1 99 ? -7.207 -25.516 -16.297 1 94 99 LYS B O 1
ATOM 2754 N N . PHE B 1 100 ? -8.68 -27.25 -16.016 1 93.88 100 PHE B N 1
ATOM 2755 C CA . PHE B 1 100 ? -9.594 -26.422 -15.242 1 93.88 100 PHE B CA 1
ATOM 2756 C C . PHE B 1 100 ? -9.914 -27.078 -13.906 1 93.88 100 PHE B C 1
ATOM 2758 O O . PHE B 1 100 ? -9.914 -28.297 -13.789 1 93.88 100 PHE B O 1
ATOM 2765 N N . ALA B 1 101 ? -10.086 -26.297 -12.938 1 94.56 101 ALA B N 1
ATOM 2766 C CA . ALA B 1 101 ? -10.555 -26.734 -11.625 1 94.56 101 ALA B CA 1
ATOM 2767 C C . ALA B 1 101 ? -11.68 -25.828 -11.125 1 94.56 101 ALA B C 1
ATOM 2769 O O . ALA B 1 101 ? -11.781 -24.672 -11.531 1 94.56 101 ALA B O 1
ATOM 2770 N N . LEU B 1 102 ? -12.5 -26.328 -10.219 1 92.88 102 LEU B N 1
ATOM 2771 C CA . LEU B 1 102 ? -13.609 -25.562 -9.656 1 92.88 102 LEU B CA 1
ATOM 2772 C C . LEU B 1 102 ? -13.141 -24.703 -8.492 1 92.88 102 LEU B C 1
ATOM 2774 O O . LEU B 1 102 ? -12.258 -25.109 -7.727 1 92.88 102 LEU B O 1
ATOM 2778 N N . PRO B 1 103 ? -13.773 -23.547 -8.422 1 91.31 103 PRO B N 1
ATOM 2779 C CA . PRO B 1 103 ? -13.469 -22.75 -7.23 1 91.31 103 PRO B CA 1
ATOM 2780 C C . PRO B 1 103 ? -14.023 -23.375 -5.949 1 91.31 103 PRO B C 1
ATOM 2782 O O . PRO B 1 103 ? -14.953 -24.188 -6.004 1 91.31 103 PRO B O 1
ATOM 2785 N N . GLY B 1 104 ? -13.344 -23.031 -4.812 1 89.25 104 GLY B N 1
ATOM 2786 C CA . GLY B 1 104 ? -13.844 -23.453 -3.51 1 89.25 104 GLY B CA 1
ATOM 2787 C C . GLY B 1 104 ? -14.555 -22.344 -2.764 1 89.25 104 GLY B C 1
ATOM 2788 O O . GLY B 1 104 ? -14.805 -21.266 -3.322 1 89.25 104 GLY B O 1
ATOM 2789 N N . LYS B 1 105 ? -14.922 -22.656 -1.51 1 86.56 105 LYS B N 1
ATOM 2790 C CA . LYS B 1 105 ? -15.617 -21.688 -0.667 1 86.56 105 LYS B CA 1
ATOM 2791 C C . LYS B 1 105 ? -14.727 -20.5 -0.344 1 86.56 105 LYS B C 1
ATOM 2793 O O . LYS B 1 105 ? -15.156 -19.344 -0.438 1 86.56 105 LYS B O 1
ATOM 2798 N N . GLU B 1 106 ? -13.484 -20.859 0.009 1 85.88 106 GLU B N 1
ATOM 2799 C CA . GLU B 1 106 ? -12.484 -19.844 0.32 1 85.88 106 GLU B CA 1
ATOM 2800 C C . GLU B 1 106 ? -11.32 -19.891 -0.667 1 85.88 106 GLU B C 1
ATOM 2802 O O . GLU B 1 106 ? -11.188 -20.844 -1.434 1 85.88 106 GLU B O 1
ATOM 2807 N N . ARG B 1 107 ? -10.555 -18.844 -0.573 1 85.31 107 ARG B N 1
ATOM 2808 C CA . ARG B 1 107 ? -9.414 -18.75 -1.473 1 85.31 107 ARG B CA 1
ATOM 2809 C C . ARG B 1 107 ? -8.516 -19.969 -1.353 1 85.31 107 ARG B C 1
ATOM 2811 O O . ARG B 1 107 ? -8.07 -20.531 -2.361 1 85.31 107 ARG B O 1
ATOM 2818 N N . GLN B 1 108 ? -8.25 -20.406 -0.155 1 88.31 108 GLN B N 1
ATOM 2819 C CA . GLN B 1 108 ? -7.344 -21.531 0.059 1 88.31 108 GLN B CA 1
ATOM 2820 C C . GLN B 1 108 ? -7.93 -22.828 -0.507 1 88.31 108 GLN B C 1
ATOM 2822 O O . GLN B 1 108 ? -7.195 -23.688 -0.988 1 88.31 108 GLN B O 1
ATOM 2827 N N . ASP B 1 109 ? -9.25 -22.938 -0.521 1 89.88 109 ASP B N 1
ATOM 2828 C CA . ASP B 1 109 ? -9.914 -24.094 -1.1 1 89.88 109 ASP B CA 1
ATOM 2829 C C . ASP B 1 109 ? -9.773 -24.109 -2.619 1 89.88 109 ASP B C 1
ATOM 2831 O O . ASP B 1 109 ? -9.594 -25.172 -3.221 1 89.88 109 ASP B O 1
ATOM 2835 N N . SER B 1 110 ? -9.844 -22.969 -3.164 1 91.12 110 SER B N 1
ATOM 2836 C CA . SER B 1 110 ? -9.664 -22.844 -4.605 1 91.12 110 SER B CA 1
ATOM 2837 C C . SER B 1 110 ? -8.266 -23.266 -5.031 1 91.12 110 SER B C 1
ATOM 2839 O O . SER B 1 110 ? -8.094 -23.984 -6.008 1 91.12 110 SER B O 1
ATOM 2841 N N . VAL B 1 111 ? -7.312 -22.781 -4.258 1 93.12 111 VAL B N 1
ATOM 2842 C CA . VAL B 1 111 ? -5.93 -23.141 -4.543 1 93.12 111 VAL B CA 1
ATOM 2843 C C . VAL B 1 111 ? -5.75 -24.656 -4.406 1 93.12 111 VAL B C 1
ATOM 2845 O O . VAL B 1 111 ? -5.086 -25.281 -5.23 1 93.12 111 VAL B O 1
ATOM 2848 N N . PHE B 1 112 ? -6.375 -25.234 -3.396 1 92.81 112 PHE B N 1
ATOM 2849 C CA . PHE B 1 112 ? -6.281 -26.672 -3.176 1 92.81 112 PHE B CA 1
ATOM 2850 C C . PHE B 1 112 ? -6.879 -27.438 -4.352 1 92.81 112 PHE B C 1
ATOM 2852 O O . PHE B 1 112 ? -6.285 -28.406 -4.832 1 92.81 112 PHE B O 1
ATOM 2859 N N . ASN B 1 113 ? -8.039 -27.016 -4.816 1 93.81 113 ASN B N 1
ATOM 2860 C CA . ASN B 1 113 ? -8.672 -27.656 -5.961 1 93.81 113 ASN B CA 1
ATOM 2861 C C . ASN B 1 113 ? -7.785 -27.609 -7.199 1 93.81 113 ASN B C 1
ATOM 2863 O O . ASN B 1 113 ? -7.66 -28.594 -7.926 1 93.81 113 ASN B O 1
ATOM 2867 N N . GLY B 1 114 ? -7.191 -26.469 -7.402 1 94.56 114 GLY B N 1
ATOM 2868 C CA . GLY B 1 114 ? -6.258 -26.344 -8.508 1 94.56 114 GLY B CA 1
ATOM 2869 C C . GLY B 1 114 ? -5.035 -27.234 -8.359 1 94.56 114 GLY B C 1
ATOM 2870 O O . GLY B 1 114 ? -4.59 -27.844 -9.336 1 94.56 114 GLY B O 1
ATOM 2871 N N . PHE B 1 115 ? -4.531 -27.328 -7.164 1 93.19 115 PHE B N 1
ATOM 2872 C CA . PHE B 1 115 ? -3.352 -28.125 -6.859 1 93.19 115 PHE B CA 1
ATOM 2873 C C . PHE B 1 115 ? -3.605 -29.609 -7.148 1 93.19 115 PHE B C 1
ATOM 2875 O O . PHE B 1 115 ? -2.717 -30.312 -7.625 1 93.19 115 PHE B O 1
ATOM 2882 N N . GLN B 1 116 ? -4.754 -30.047 -6.934 1 94.06 116 GLN B N 1
ATOM 2883 C CA . GLN B 1 116 ? -5.117 -31.438 -7.148 1 94.06 116 GLN B CA 1
ATOM 2884 C C . GLN B 1 116 ? -5.082 -31.797 -8.633 1 94.06 116 GLN B C 1
ATOM 2886 O O . GLN B 1 116 ? -4.934 -32.969 -8.992 1 94.06 116 GLN B O 1
ATOM 2891 N N . GLU B 1 117 ? -5.215 -30.781 -9.469 1 93.81 117 GLU B N 1
ATOM 2892 C CA . GLU B 1 117 ? -5.277 -31.031 -10.906 1 93.81 117 GLU B CA 1
ATOM 2893 C C . GLU B 1 117 ? -3.885 -31.031 -11.523 1 93.81 117 GLU B C 1
ATOM 2895 O O . GLU B 1 117 ? -3.715 -31.406 -12.688 1 93.81 117 GLU B O 1
ATOM 2900 N N . ILE B 1 118 ? -2.918 -30.562 -10.781 1 92.06 118 ILE B N 1
ATOM 2901 C CA . ILE B 1 118 ? -1.563 -30.438 -11.305 1 92.06 118 ILE B CA 1
ATOM 2902 C C . ILE B 1 118 ? -0.96 -31.828 -11.531 1 92.06 118 ILE B C 1
ATOM 2904 O O . ILE B 1 118 ? -1.184 -32.75 -10.734 1 92.06 118 ILE B O 1
ATOM 2908 N N . GLU B 1 119 ? -0.157 -31.953 -12.555 1 85.06 119 GLU B N 1
ATOM 2909 C CA . GLU B 1 119 ? 0.521 -33.219 -12.859 1 85.06 119 GLU B CA 1
ATOM 2910 C C . GLU B 1 119 ? 1.492 -33.594 -11.75 1 85.06 119 GLU B C 1
ATOM 2912 O O . GLU B 1 119 ? 2.189 -32.75 -11.195 1 85.06 119 GLU B O 1
ATOM 2917 N N . GLY B 1 120 ? 1.563 -34.844 -11.453 1 85.44 120 GLY B N 1
ATOM 2918 C CA . GLY B 1 120 ? 2.387 -35.344 -10.375 1 85.44 120 GLY B CA 1
ATOM 2919 C C . GLY B 1 120 ? 3.869 -35.094 -10.586 1 85.44 120 GLY B C 1
ATOM 2920 O O . GLY B 1 120 ? 4.637 -35.062 -9.617 1 85.44 120 GLY B O 1
ATOM 2921 N N . SER B 1 121 ? 4.352 -34.906 -11.781 1 88.19 121 SER B N 1
ATOM 2922 C CA . SER B 1 121 ? 5.77 -34.75 -12.094 1 88.19 121 SER B CA 1
ATOM 2923 C C . SER B 1 121 ? 6.223 -33.312 -11.938 1 88.19 121 SER B C 1
ATOM 2925 O O . SER B 1 121 ? 7.41 -33 -12.094 1 88.19 121 SER B O 1
ATOM 2927 N N . SER B 1 122 ? 5.293 -32.438 -11.508 1 90.75 122 SER B N 1
ATOM 2928 C CA . SER B 1 122 ? 5.641 -31.047 -11.375 1 90.75 122 SER B CA 1
ATOM 2929 C C . SER B 1 122 ? 6.664 -30.828 -10.258 1 90.75 122 SER B C 1
ATOM 2931 O O . SER B 1 122 ? 6.562 -31.438 -9.195 1 90.75 122 SER B O 1
ATOM 2933 N N . GLU B 1 123 ? 7.613 -29.938 -10.539 1 94.12 123 GLU B N 1
ATOM 2934 C CA . GLU B 1 123 ? 8.672 -29.672 -9.57 1 94.12 123 GLU B CA 1
ATOM 2935 C C . GLU B 1 123 ? 8.352 -28.453 -8.719 1 94.12 123 GLU B C 1
ATOM 2937 O O . GLU B 1 123 ? 8.852 -28.312 -7.598 1 94.12 123 GLU B O 1
ATOM 2942 N N . LEU B 1 124 ? 7.609 -27.562 -9.344 1 96.44 124 LEU B N 1
ATOM 2943 C CA . LEU B 1 124 ? 7.172 -26.359 -8.656 1 96.44 124 LEU B CA 1
ATOM 2944 C C . LEU B 1 124 ? 5.703 -26.062 -8.953 1 96.44 124 LEU B C 1
ATOM 2946 O O . LEU B 1 124 ? 5.199 -26.406 -10.023 1 96.44 124 LEU B O 1
ATOM 2950 N N . VAL B 1 125 ? 5.074 -25.547 -8.008 1 96.69 125 VAL B N 1
ATOM 2951 C CA . VAL B 1 125 ? 3.721 -25.031 -8.172 1 96.69 125 VAL B CA 1
ATOM 2952 C C . VAL B 1 125 ? 3.732 -23.5 -8.07 1 96.69 125 VAL B C 1
ATOM 2954 O O . VAL B 1 125 ? 4.184 -22.953 -7.062 1 96.69 125 VAL B O 1
ATOM 2957 N N . CYS B 1 126 ? 3.316 -22.859 -9.109 1 97.25 126 CYS B N 1
ATOM 2958 C CA . CYS B 1 126 ? 3.268 -21.406 -9.164 1 97.25 126 CYS B CA 1
ATOM 2959 C C . CYS B 1 126 ? 1.831 -20.906 -9.078 1 97.25 126 CYS B C 1
ATOM 2961 O O . CYS B 1 126 ? 1.033 -21.141 -9.992 1 97.25 126 CYS B O 1
ATOM 2963 N N . ILE B 1 127 ? 1.48 -20.219 -7.988 1 96.81 127 ILE B N 1
ATOM 2964 C CA . ILE B 1 127 ? 0.127 -19.719 -7.766 1 96.81 127 ILE B CA 1
ATOM 2965 C C . ILE B 1 127 ? 0.071 -18.219 -8.07 1 96.81 127 ILE B C 1
ATOM 2967 O O . ILE B 1 127 ? 0.849 -17.438 -7.52 1 96.81 127 ILE B O 1
ATOM 2971 N N . HIS B 1 128 ? -0.828 -17.797 -8.898 1 97.31 128 HIS B N 1
ATOM 2972 C CA . HIS B 1 128 ? -0.913 -16.406 -9.328 1 97.31 128 HIS B CA 1
ATOM 2973 C C . HIS B 1 128 ? -2.354 -15.906 -9.289 1 97.31 128 HIS B C 1
ATOM 2975 O O . HIS B 1 128 ? -3.275 -16.625 -9.68 1 97.31 128 HIS B O 1
ATOM 2981 N N . ASP B 1 129 ? -2.545 -14.773 -8.773 1 93.62 129 ASP B N 1
ATOM 2982 C CA . ASP B 1 129 ? -3.82 -14.07 -8.805 1 93.62 129 ASP B CA 1
ATOM 2983 C C . ASP B 1 129 ? -4.047 -13.398 -10.156 1 93.62 129 ASP B C 1
ATOM 2985 O O . ASP B 1 129 ? -3.34 -12.461 -10.516 1 93.62 129 ASP B O 1
ATOM 2989 N N . SER B 1 130 ? -5.113 -13.805 -10.805 1 93.56 130 SER B N 1
ATOM 2990 C CA . SER B 1 130 ? -5.375 -13.266 -12.141 1 93.56 130 SER B CA 1
ATOM 2991 C C . SER B 1 130 ? -5.73 -11.781 -12.078 1 93.56 130 SER B C 1
ATOM 2993 O O . SER B 1 130 ? -5.719 -11.094 -13.102 1 93.56 130 SER B O 1
ATOM 2995 N N . ALA B 1 131 ? -6.012 -11.336 -10.883 1 92.38 131 ALA B N 1
ATOM 2996 C CA . ALA B 1 131 ? -6.301 -9.914 -10.703 1 92.38 131 ALA B CA 1
ATOM 2997 C C . ALA B 1 131 ? -5.02 -9.086 -10.75 1 92.38 131 ALA B C 1
ATOM 2999 O O . ALA B 1 131 ? -5.066 -7.855 -10.648 1 92.38 131 ALA B O 1
ATOM 3000 N N . ARG B 1 132 ? -3.91 -9.734 -10.984 1 94.38 132 ARG B N 1
ATOM 3001 C CA . ARG B 1 132 ? -2.645 -9.062 -11.25 1 94.38 1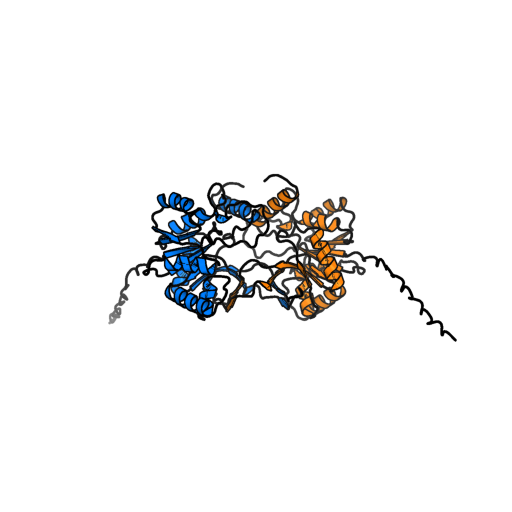32 ARG B CA 1
ATOM 3002 C C . ARG B 1 132 ? -2.203 -9.273 -12.695 1 94.38 132 ARG B C 1
ATOM 3004 O O . ARG B 1 132 ? -1.282 -10.047 -12.961 1 94.38 132 ARG B O 1
ATOM 3011 N N . PRO B 1 133 ? -2.775 -8.531 -13.547 1 96.06 133 PRO B N 1
ATOM 3012 C CA . PRO B 1 133 ? -2.568 -8.766 -14.977 1 96.06 133 PRO B CA 1
ATOM 3013 C C . PRO B 1 133 ? -1.2 -8.297 -15.461 1 96.06 133 PRO B C 1
ATOM 3015 O O . PRO B 1 133 ? -0.79 -8.625 -16.578 1 96.06 133 PRO B O 1
ATOM 3018 N N . LEU B 1 134 ? -0.386 -7.609 -14.609 1 95.38 134 LEU B N 1
ATOM 3019 C CA . LEU B 1 134 ? 0.774 -6.898 -15.133 1 95.38 134 LEU B CA 1
ATOM 3020 C C . LEU B 1 134 ? 2.07 -7.582 -14.703 1 95.38 134 LEU B C 1
ATOM 3022 O O . LEU B 1 134 ? 3.148 -6.996 -14.812 1 95.38 134 LEU B O 1
ATOM 3026 N N . VAL B 1 135 ? 1.95 -8.766 -14.242 1 95.88 135 VAL B N 1
ATOM 3027 C CA . VAL B 1 135 ? 3.152 -9.5 -13.867 1 95.88 135 VAL B CA 1
ATOM 3028 C C . VAL B 1 135 ? 4.047 -9.688 -15.094 1 95.88 135 VAL B C 1
ATOM 3030 O O . VAL B 1 135 ? 3.555 -9.93 -16.203 1 95.88 135 VAL B O 1
ATOM 3033 N N . THR B 1 136 ? 5.367 -9.539 -14.859 1 95.62 136 THR B N 1
ATOM 3034 C CA . THR B 1 136 ? 6.301 -9.656 -15.969 1 95.62 136 THR B CA 1
ATOM 3035 C C . THR B 1 136 ? 6.961 -11.031 -15.984 1 95.62 136 THR B C 1
ATOM 3037 O O . THR B 1 136 ? 7.07 -11.68 -14.945 1 95.62 136 THR B O 1
ATOM 3040 N N . SER B 1 137 ? 7.426 -11.398 -17.203 1 96.44 137 SER B N 1
ATOM 3041 C CA . SER B 1 137 ? 8.156 -12.656 -17.344 1 96.44 137 SER B CA 1
ATOM 3042 C C . SER B 1 137 ? 9.422 -12.648 -16.484 1 96.44 137 SER B C 1
ATOM 3044 O O . SER B 1 137 ? 9.805 -13.672 -15.922 1 96.44 137 SER B O 1
ATOM 3046 N N . GLY B 1 138 ? 10.016 -11.484 -16.406 1 96.62 138 GLY B N 1
ATOM 3047 C CA . GLY B 1 138 ? 11.211 -11.359 -15.586 1 96.62 138 GLY B CA 1
ATOM 3048 C C . GLY B 1 138 ? 10.969 -11.656 -14.117 1 96.62 138 GLY B C 1
ATOM 3049 O O . GLY B 1 138 ? 11.703 -12.43 -13.5 1 96.62 138 GLY B O 1
ATOM 3050 N N . ASP B 1 139 ? 9.945 -11.109 -13.57 1 96.88 139 ASP B N 1
ATOM 3051 C CA . ASP B 1 139 ? 9.602 -11.336 -12.172 1 96.88 139 ASP B CA 1
ATOM 3052 C C . ASP B 1 139 ? 9.227 -12.789 -11.922 1 96.88 139 ASP B C 1
ATOM 3054 O O . ASP B 1 139 ? 9.602 -13.367 -10.891 1 96.88 139 ASP B O 1
ATOM 3058 N N . ILE B 1 140 ? 8.523 -13.406 -12.859 1 97 140 ILE B N 1
ATOM 3059 C CA . ILE B 1 140 ? 8.109 -14.797 -12.742 1 97 140 ILE B CA 1
ATOM 3060 C C . ILE B 1 140 ? 9.336 -15.695 -12.703 1 97 140 ILE B C 1
ATOM 3062 O O . ILE B 1 140 ? 9.461 -16.562 -11.828 1 97 140 ILE B O 1
ATOM 3066 N N . LYS B 1 141 ? 10.234 -15.5 -13.57 1 97.12 141 LYS B N 1
ATOM 3067 C CA . LYS B 1 141 ? 11.445 -16.312 -13.641 1 97.12 141 LYS B CA 1
ATOM 3068 C C . LYS B 1 141 ? 12.273 -16.188 -12.367 1 97.12 141 LYS B C 1
ATOM 3070 O O . LYS B 1 141 ? 12.828 -17.156 -11.875 1 97.12 141 LYS B O 1
ATOM 3075 N N . LYS B 1 142 ? 12.328 -14.992 -11.875 1 97.94 142 LYS B N 1
ATOM 3076 C CA . LYS B 1 142 ? 13.078 -14.742 -10.648 1 97.94 142 LYS B CA 1
ATOM 3077 C C . LYS B 1 142 ? 12.5 -15.531 -9.477 1 97.94 142 LYS B C 1
ATOM 3079 O O . LYS B 1 142 ? 13.234 -16.188 -8.734 1 97.94 142 LYS B O 1
ATOM 3084 N N . VAL B 1 143 ? 11.195 -15.469 -9.352 1 98 143 VAL B N 1
ATOM 3085 C CA . VAL B 1 143 ? 10.578 -16.109 -8.203 1 98 143 VAL B CA 1
ATOM 3086 C C . VAL B 1 143 ? 10.625 -17.625 -8.375 1 98 143 VAL B C 1
ATOM 3088 O O . VAL B 1 143 ? 10.766 -18.375 -7.398 1 98 143 VAL B O 1
ATOM 3091 N N . LEU B 1 144 ? 10.547 -18.141 -9.594 1 97.25 144 LEU B N 1
ATOM 3092 C CA . LEU B 1 144 ? 10.719 -19.562 -9.867 1 97.25 144 LEU B CA 1
ATOM 3093 C C . LEU B 1 144 ? 12.102 -20.047 -9.438 1 97.25 144 LEU B C 1
ATOM 3095 O O . LEU B 1 144 ? 12.227 -21.078 -8.781 1 97.25 144 LEU B O 1
ATOM 3099 N N . LYS B 1 145 ? 13.07 -19.281 -9.805 1 97.75 145 LYS B N 1
ATOM 3100 C CA . LYS B 1 145 ? 14.445 -19.625 -9.461 1 97.75 145 LYS B CA 1
ATOM 3101 C C . LYS B 1 145 ? 14.641 -19.672 -7.945 1 97.75 145 LYS B C 1
ATOM 3103 O O . LYS B 1 145 ? 15.219 -20.609 -7.414 1 97.75 145 LYS B O 1
ATOM 3108 N N . ASP B 1 146 ? 14.141 -18.656 -7.285 1 98.19 146 ASP B N 1
ATOM 3109 C CA . ASP B 1 146 ? 14.289 -18.578 -5.836 1 98.19 146 ASP B CA 1
ATOM 3110 C C . ASP B 1 146 ? 13.57 -19.734 -5.148 1 98.19 146 ASP B C 1
ATOM 3112 O O . ASP B 1 146 ? 14.078 -20.297 -4.18 1 98.19 146 ASP B O 1
ATOM 3116 N N . ALA B 1 147 ? 12.43 -20.078 -5.641 1 97.69 147 ALA B N 1
ATOM 3117 C CA . ALA B 1 147 ? 11.68 -21.188 -5.07 1 97.69 147 ALA B CA 1
ATOM 3118 C C . ALA B 1 147 ? 12.406 -22.516 -5.305 1 97.69 147 ALA B C 1
ATOM 3120 O O . ALA B 1 147 ? 12.375 -23.406 -4.457 1 97.69 147 ALA B O 1
ATOM 3121 N N . TRP B 1 148 ? 12.938 -22.609 -6.469 1 96.75 148 TRP B N 1
ATOM 3122 C CA . TRP B 1 148 ? 13.711 -23.812 -6.773 1 96.75 148 TRP B CA 1
ATOM 3123 C C . TRP B 1 148 ? 14.836 -24.016 -5.762 1 96.75 148 TRP B C 1
ATOM 3125 O O . TRP B 1 148 ? 15.047 -25.125 -5.266 1 96.75 148 TRP B O 1
ATOM 3135 N N . LEU B 1 149 ? 15.477 -22.953 -5.371 1 97.44 149 LEU B N 1
ATOM 3136 C CA . LEU B 1 149 ? 16.641 -22.984 -4.48 1 97.44 149 LEU B CA 1
ATOM 3137 C C . LEU B 1 149 ? 16.203 -23.172 -3.029 1 97.44 149 LEU B C 1
ATOM 3139 O O . LEU B 1 149 ? 16.844 -23.875 -2.264 1 97.44 149 LEU B O 1
ATOM 3143 N N . ASN B 1 150 ? 15.039 -22.594 -2.656 1 97.5 150 ASN B N 1
ATOM 3144 C CA . ASN B 1 150 ? 14.711 -22.484 -1.237 1 97.5 150 ASN B CA 1
ATOM 3145 C C . ASN B 1 150 ? 13.508 -23.344 -0.87 1 97.5 150 ASN B C 1
ATOM 3147 O O . ASN B 1 150 ? 13.195 -23.516 0.311 1 97.5 150 ASN B O 1
ATOM 3151 N N . GLY B 1 151 ? 12.82 -23.844 -1.849 1 96.94 151 GLY B N 1
ATOM 3152 C CA . GLY B 1 151 ? 11.625 -24.641 -1.616 1 96.94 151 GLY B CA 1
ATOM 3153 C C . GLY B 1 151 ? 10.336 -23.844 -1.744 1 96.94 151 GLY B C 1
ATOM 3154 O O . GLY B 1 151 ? 9.305 -24.375 -2.154 1 96.94 151 GLY B O 1
ATOM 3155 N N . ALA B 1 152 ? 10.461 -22.609 -1.318 1 97.94 152 ALA B N 1
ATOM 3156 C CA . ALA B 1 152 ? 9.32 -21.703 -1.38 1 97.94 152 ALA B CA 1
ATOM 3157 C C . ALA B 1 152 ? 9.773 -20.266 -1.539 1 97.94 152 ALA B C 1
ATOM 3159 O O . ALA B 1 152 ? 10.758 -19.844 -0.927 1 97.94 152 ALA B O 1
ATOM 3160 N N . ALA B 1 153 ? 9.039 -19.547 -2.383 1 98.06 153 ALA B N 1
ATOM 3161 C CA . ALA B 1 153 ? 9.328 -18.125 -2.598 1 98.06 153 ALA B CA 1
ATOM 3162 C C . ALA B 1 153 ? 8.07 -17.359 -2.951 1 98.06 153 ALA B C 1
ATOM 3164 O O . ALA B 1 153 ? 7.113 -17.922 -3.486 1 98.06 153 ALA B O 1
ATOM 3165 N N . VAL B 1 154 ? 8.078 -16.109 -2.586 1 98.06 154 VAL B N 1
ATOM 3166 C CA . VAL B 1 154 ? 6.941 -15.242 -2.844 1 98.06 154 VAL B CA 1
ATOM 3167 C C . VAL B 1 154 ? 7.422 -13.922 -3.439 1 98.06 154 VAL B C 1
ATOM 3169 O O . VAL B 1 154 ? 8.438 -13.375 -3.008 1 98.06 154 VAL B O 1
ATOM 3172 N N . LEU B 1 155 ? 6.707 -13.547 -4.48 1 98.12 155 LEU B N 1
ATOM 3173 C CA . LEU B 1 155 ? 6.961 -12.219 -5.031 1 98.12 155 LEU B CA 1
ATOM 3174 C C . LEU B 1 155 ? 6.457 -11.133 -4.086 1 98.12 155 LEU B C 1
ATOM 3176 O O . LEU B 1 155 ? 5.359 -11.242 -3.533 1 98.12 155 LEU B O 1
ATOM 3180 N N . GLY B 1 156 ? 7.305 -10.125 -3.844 1 97.25 156 GLY B N 1
ATOM 3181 C CA . GLY B 1 156 ? 6.934 -9.016 -2.986 1 97.25 156 GLY B CA 1
ATOM 3182 C C . GLY B 1 156 ? 7.742 -7.758 -3.26 1 97.25 156 GLY B C 1
ATOM 3183 O O . GLY B 1 156 ? 8.703 -7.789 -4.027 1 97.25 156 GLY B O 1
ATOM 3184 N N . VAL B 1 157 ? 7.266 -6.629 -2.662 1 95.5 157 VAL B N 1
ATOM 3185 C CA . VAL B 1 157 ? 7.996 -5.371 -2.764 1 95.5 157 VAL B CA 1
ATOM 3186 C C . VAL B 1 157 ? 8.141 -4.742 -1.38 1 95.5 157 VAL B C 1
ATOM 3188 O O . VAL B 1 157 ? 7.277 -4.922 -0.517 1 95.5 157 VAL B O 1
ATOM 3191 N N . PRO B 1 158 ? 9.211 -3.99 -1.188 1 95 158 PRO B N 1
ATOM 3192 C CA . PRO B 1 158 ? 9.312 -3.244 0.068 1 95 158 PRO B CA 1
ATOM 3193 C C . PRO B 1 158 ? 8.156 -2.268 0.272 1 95 158 PRO B C 1
ATOM 3195 O O . PRO B 1 158 ? 7.691 -1.648 -0.688 1 95 158 PRO B O 1
ATOM 3198 N N . VAL B 1 159 ? 7.711 -2.197 1.501 1 93.44 159 VAL B N 1
ATOM 3199 C CA . VAL B 1 159 ? 6.66 -1.24 1.833 1 93.44 159 VAL B CA 1
ATOM 3200 C C . VAL B 1 159 ? 7.219 0.18 1.777 1 93.44 159 VAL B C 1
ATOM 3202 O O . VAL B 1 159 ? 8.32 0.442 2.275 1 93.44 159 VAL B O 1
ATOM 3205 N N . LYS B 1 160 ? 6.453 1.07 1.236 1 84.81 160 LYS B N 1
ATOM 3206 C CA . LYS B 1 160 ? 6.879 2.463 1.135 1 84.81 160 LYS B CA 1
ATOM 3207 C C . LYS B 1 160 ? 6.227 3.318 2.217 1 84.81 160 LYS B C 1
ATOM 3209 O O . LYS B 1 160 ? 6.852 4.234 2.752 1 84.81 160 LYS B O 1
ATOM 3214 N N . ALA B 1 161 ? 5.09 2.979 2.51 1 88.38 161 ALA B N 1
ATOM 3215 C CA . ALA B 1 161 ? 4.312 3.764 3.463 1 88.38 161 ALA B CA 1
ATOM 3216 C C . ALA B 1 161 ? 4.738 3.469 4.898 1 88.38 161 ALA B C 1
ATOM 3218 O O . ALA B 1 161 ? 5.293 2.402 5.18 1 88.38 161 ALA B O 1
ATOM 3219 N N . THR B 1 162 ? 4.527 4.473 5.758 1 91.75 162 THR B N 1
ATOM 3220 C CA . THR B 1 162 ? 4.668 4.215 7.188 1 91.75 162 THR B CA 1
ATOM 3221 C C . THR B 1 162 ? 3.51 3.365 7.699 1 91.75 162 THR B C 1
ATOM 3223 O O . THR B 1 162 ? 2.344 3.717 7.512 1 91.75 162 THR B O 1
ATOM 3226 N N . ILE B 1 163 ? 3.873 2.217 8.25 1 96 163 ILE B N 1
ATOM 3227 C CA . ILE B 1 163 ? 2.863 1.305 8.773 1 96 163 ILE B CA 1
ATOM 3228 C C . ILE B 1 163 ? 2.912 1.308 10.305 1 96 163 ILE B C 1
ATOM 3230 O O . ILE B 1 163 ? 3.988 1.206 10.898 1 96 163 ILE B O 1
ATOM 3234 N N . LYS B 1 164 ? 1.754 1.518 10.898 1 96.06 164 LYS B N 1
ATOM 3235 C CA . LYS B 1 164 ? 1.616 1.436 12.352 1 96.06 164 LYS B CA 1
ATOM 3236 C C . LYS B 1 164 ? 0.629 0.342 12.75 1 96.06 164 LYS B C 1
ATOM 3238 O O . LYS B 1 164 ? -0.292 0.024 11.992 1 96.06 164 LYS B O 1
ATOM 3243 N N . GLU B 1 165 ? 0.89 -0.286 13.859 1 96.38 165 GLU B N 1
ATOM 3244 C CA . GLU B 1 165 ? -0.065 -1.193 14.484 1 96.38 165 GLU B CA 1
ATOM 3245 C C . GLU B 1 165 ? -0.989 -0.445 15.445 1 96.38 165 GLU B C 1
ATOM 3247 O O . GLU B 1 165 ? -0.532 0.378 16.234 1 96.38 165 GLU B O 1
ATOM 3252 N N . ALA B 1 166 ? -2.236 -0.732 15.344 1 97 166 ALA B N 1
ATOM 3253 C CA . ALA B 1 166 ? -3.221 -0.097 16.219 1 97 166 ALA B CA 1
ATOM 3254 C C . ALA B 1 166 ? -3.957 -1.134 17.062 1 97 166 ALA B C 1
ATOM 3256 O O . ALA B 1 166 ? -4.082 -2.293 16.656 1 97 166 ALA B O 1
ATOM 3257 N N . ASN B 1 167 ? -4.426 -0.708 18.203 1 95.31 167 ASN B N 1
ATOM 3258 C CA . ASN B 1 167 ? -5.273 -1.576 19.016 1 95.31 167 ASN B CA 1
ATOM 3259 C C . ASN B 1 167 ? -6.742 -1.451 18.609 1 95.31 167 ASN B C 1
ATOM 3261 O O . ASN B 1 167 ? -7.074 -0.766 17.641 1 95.31 167 ASN B O 1
ATOM 3265 N N . SER B 1 168 ? -7.602 -2.109 19.266 1 93.44 168 SER B N 1
ATOM 3266 C CA . SER B 1 168 ? -9.016 -2.17 18.922 1 93.44 168 SER B CA 1
ATOM 3267 C C . SER B 1 168 ? -9.695 -0.816 19.109 1 93.44 168 SER B C 1
ATOM 3269 O O . SER B 1 168 ? -10.758 -0.563 18.531 1 93.44 168 SER B O 1
ATOM 3271 N N . ASP B 1 169 ? -9.078 0.103 19.844 1 95 169 ASP B N 1
ATOM 3272 C CA . ASP B 1 169 ? -9.656 1.423 20.109 1 95 169 ASP B CA 1
ATOM 3273 C C . ASP B 1 169 ? -9.07 2.463 19.141 1 95 169 ASP B C 1
ATOM 3275 O O . ASP B 1 169 ? -9.242 3.666 19.359 1 95 169 ASP B O 1
ATOM 3279 N N . SER B 1 170 ? -8.297 2.07 18.172 1 95.81 170 SER B N 1
ATOM 3280 C CA . SER B 1 170 ? -7.766 2.912 17.109 1 95.81 170 SER B CA 1
ATOM 3281 C C . SER B 1 170 ? -6.625 3.787 17.625 1 95.81 170 SER B C 1
ATOM 3283 O O . SER B 1 170 ? -6.402 4.887 17.109 1 95.81 170 SER B O 1
ATOM 3285 N N . PHE B 1 171 ? -6.004 3.312 18.641 1 96.56 171 PHE B N 1
ATOM 3286 C CA . PHE B 1 171 ? -4.797 3.988 19.109 1 96.56 171 PHE B CA 1
ATOM 3287 C C . PHE B 1 171 ? -3.551 3.262 18.609 1 96.56 171 PHE B C 1
ATOM 3289 O O . PHE B 1 171 ? -3.52 2.029 18.562 1 96.56 171 PHE B O 1
ATOM 3296 N N . VAL B 1 172 ? -2.545 4.07 18.344 1 95.25 172 VAL B N 1
ATOM 3297 C CA . VAL B 1 172 ? -1.279 3.521 17.875 1 95.25 172 VAL B CA 1
ATOM 3298 C C . VAL B 1 172 ? -0.611 2.727 19 1 95.25 172 VAL B C 1
ATOM 3300 O O . VAL B 1 172 ? -0.457 3.227 20.109 1 95.25 172 VAL B O 1
ATOM 3303 N N . VAL B 1 173 ? -0.232 1.472 18.625 1 92.56 173 VAL B N 1
ATOM 3304 C CA . VAL B 1 173 ? 0.499 0.617 19.562 1 92.56 173 VAL B CA 1
ATOM 3305 C C . VAL B 1 173 ? 1.997 0.712 19.281 1 92.56 173 VAL B C 1
ATOM 3307 O O . VAL B 1 173 ? 2.797 0.864 20.219 1 92.56 173 VAL B O 1
ATOM 3310 N N . LYS B 1 174 ? 2.301 0.624 18.094 1 91.5 174 LYS B N 1
ATOM 3311 C CA . LYS B 1 174 ? 3.709 0.758 17.719 1 91.5 174 LYS B CA 1
ATOM 3312 C C . LYS B 1 174 ? 3.863 1.086 16.234 1 91.5 174 LYS B C 1
ATOM 3314 O O . LYS B 1 174 ? 2.992 0.755 15.43 1 91.5 174 LYS B O 1
ATOM 3319 N N . THR B 1 175 ? 4.961 1.788 16 1 92 175 THR B N 1
ATOM 3320 C CA . THR B 1 175 ? 5.391 2.01 14.625 1 92 175 THR B CA 1
ATOM 3321 C C . THR B 1 175 ? 6.344 0.907 14.172 1 92 175 THR B C 1
ATOM 3323 O O . THR B 1 175 ? 7.332 0.619 14.852 1 92 175 THR B O 1
ATOM 3326 N N . LEU B 1 176 ? 6 0.308 13.055 1 93.69 176 LEU B N 1
ATOM 3327 C CA . LEU B 1 176 ? 6.809 -0.807 12.578 1 93.69 176 LEU B CA 1
ATOM 3328 C C . LEU B 1 176 ? 7.992 -0.306 11.758 1 93.69 176 LEU B C 1
ATOM 3330 O O . LEU B 1 176 ? 7.91 0.744 11.117 1 93.69 176 LEU B O 1
ATOM 3334 N N . ASP B 1 177 ? 9.055 -1.087 11.805 1 92.12 177 ASP B N 1
ATOM 3335 C CA . ASP B 1 177 ? 10.242 -0.734 11.039 1 92.12 177 ASP B CA 1
ATOM 3336 C C . ASP B 1 177 ? 10.031 -1.002 9.547 1 92.12 177 ASP B C 1
ATOM 3338 O O . ASP B 1 177 ? 10.07 -2.152 9.109 1 92.12 177 ASP B O 1
ATOM 3342 N N . ARG B 1 178 ? 9.898 -0.013 8.859 1 90.94 178 ARG B N 1
ATOM 3343 C CA . ARG B 1 178 ? 9.539 -0.086 7.445 1 90.94 178 ARG B CA 1
ATOM 3344 C C . ARG B 1 178 ? 10.586 -0.868 6.66 1 90.94 178 ARG B C 1
ATOM 3346 O O . ARG B 1 178 ? 10.266 -1.521 5.668 1 90.94 178 ARG B O 1
ATOM 3353 N N . LYS B 1 179 ? 11.805 -0.845 7.09 1 91.31 179 LYS B N 1
ATOM 3354 C CA . LYS B 1 179 ? 12.914 -1.473 6.375 1 91.31 179 LYS B CA 1
ATOM 3355 C C . LYS B 1 179 ? 12.758 -2.99 6.336 1 91.31 179 LYS B C 1
ATOM 3357 O O . LYS B 1 179 ? 13.375 -3.662 5.508 1 91.31 179 LYS B O 1
ATOM 3362 N N . THR B 1 180 ? 11.953 -3.516 7.164 1 95.81 180 THR B N 1
ATOM 3363 C CA . THR B 1 180 ? 11.797 -4.965 7.25 1 95.81 180 THR B CA 1
ATOM 3364 C C . THR B 1 180 ? 10.453 -5.398 6.66 1 95.81 180 THR B C 1
ATOM 3366 O O . THR B 1 180 ? 10.141 -6.59 6.629 1 95.81 180 THR B O 1
ATOM 3369 N N . LEU B 1 181 ? 9.641 -4.488 6.242 1 96.75 181 LEU B N 1
ATOM 3370 C CA . LEU B 1 181 ? 8.273 -4.801 5.855 1 96.75 181 LEU B CA 1
ATOM 3371 C C . LEU B 1 181 ? 8.156 -4.961 4.344 1 96.75 181 LEU B C 1
ATOM 3373 O O . LEU B 1 181 ? 8.711 -4.16 3.586 1 96.75 181 LEU B O 1
ATOM 3377 N N . TRP B 1 182 ? 7.418 -6.004 4.016 1 96.81 182 TRP B N 1
ATOM 3378 C CA . TRP B 1 182 ? 7.207 -6.312 2.607 1 96.81 182 TRP B CA 1
ATOM 3379 C C . TRP B 1 182 ? 5.723 -6.516 2.311 1 96.81 182 TRP B C 1
ATOM 3381 O O . TRP B 1 182 ? 5.008 -7.137 3.1 1 96.81 182 TRP B O 1
ATOM 3391 N N . GLU B 1 183 ? 5.336 -5.996 1.192 1 95.94 183 GLU B N 1
ATOM 3392 C CA . GLU B 1 183 ? 4.008 -6.293 0.656 1 95.94 183 GLU B CA 1
ATOM 3393 C C . GLU B 1 183 ? 4.035 -7.539 -0.227 1 95.94 183 GLU B C 1
ATOM 3395 O O . GLU B 1 183 ? 4.867 -7.648 -1.13 1 95.94 183 GLU B O 1
ATOM 3400 N N . MET B 1 184 ? 3.115 -8.391 -0.031 1 96.06 184 MET B N 1
ATOM 3401 C CA . MET B 1 184 ? 3.107 -9.648 -0.77 1 96.06 184 MET B CA 1
ATOM 3402 C C . MET B 1 184 ? 2.295 -9.523 -2.055 1 96.06 184 MET B C 1
ATOM 3404 O O . MET B 1 184 ? 1.218 -8.922 -2.055 1 96.06 184 MET B O 1
ATOM 3408 N N . HIS B 1 185 ? 2.912 -10.008 -3.064 1 96.25 185 HIS B N 1
ATOM 3409 C CA . HIS B 1 185 ? 2.279 -10.133 -4.371 1 96.25 185 HIS B CA 1
ATOM 3410 C C . HIS B 1 185 ? 2.154 -11.594 -4.785 1 96.25 185 HIS B C 1
ATOM 3412 O O . HIS B 1 185 ? 2.332 -12.492 -3.959 1 96.25 185 HIS B O 1
ATOM 3418 N N . THR B 1 186 ? 1.59 -11.836 -5.84 1 96.25 186 THR B N 1
ATOM 3419 C CA . THR B 1 186 ? 1.698 -13.094 -6.574 1 96.25 186 THR B CA 1
ATOM 3420 C C . THR B 1 186 ? 2.438 -12.891 -7.895 1 96.25 186 THR B C 1
ATOM 3422 O O . THR B 1 186 ? 2.408 -11.797 -8.461 1 96.25 186 THR B O 1
ATOM 3425 N N . PRO B 1 187 ? 3.141 -13.93 -8.258 1 97.31 187 PRO B N 1
ATOM 3426 C CA . PRO B 1 187 ? 3.027 -15.352 -7.945 1 97.31 187 PRO B CA 1
ATOM 3427 C C . PRO B 1 187 ? 3.727 -15.734 -6.641 1 97.31 187 PRO B C 1
ATOM 3429 O O . PRO B 1 187 ? 4.59 -14.992 -6.16 1 97.31 187 PRO B O 1
ATOM 3432 N N . GLN B 1 188 ? 3.264 -16.75 -6.109 1 97.56 188 GLN B N 1
ATOM 3433 C CA . GLN B 1 188 ? 3.881 -17.484 -5.012 1 97.56 188 GLN B CA 1
ATOM 3434 C C . GLN B 1 188 ? 4.199 -18.922 -5.426 1 97.56 188 GLN B C 1
ATOM 3436 O O . GLN B 1 188 ? 3.336 -19.625 -5.941 1 97.56 188 GLN B O 1
ATOM 3441 N N . VAL B 1 189 ? 5.418 -19.297 -5.23 1 97.62 189 VAL B N 1
ATOM 3442 C CA . VAL B 1 189 ? 5.902 -20.547 -5.801 1 97.62 189 VAL B CA 1
ATOM 3443 C C . VAL B 1 189 ? 6.375 -21.469 -4.684 1 97.62 189 VAL B C 1
ATOM 3445 O O . VAL B 1 189 ? 7.125 -21.062 -3.797 1 97.62 189 VAL B O 1
ATOM 3448 N N . ILE B 1 190 ? 5.918 -22.75 -4.766 1 97 190 ILE B N 1
ATOM 3449 C CA . ILE B 1 190 ? 6.18 -23.703 -3.699 1 97 190 ILE B CA 1
ATOM 3450 C C . ILE B 1 190 ? 6.43 -25.094 -4.301 1 97 190 ILE B C 1
ATOM 3452 O O . ILE B 1 190 ? 5.758 -25.484 -5.258 1 97 190 ILE B O 1
ATOM 3456 N N . LYS B 1 191 ? 7.352 -25.797 -3.764 1 96.69 191 LYS B N 1
ATOM 3457 C CA . LYS B 1 191 ? 7.5 -27.203 -4.152 1 96.69 191 LYS B CA 1
ATOM 3458 C C . LYS B 1 191 ? 6.254 -28 -3.793 1 96.69 191 LYS B C 1
ATOM 3460 O O . LYS B 1 191 ? 5.672 -27.812 -2.721 1 96.69 191 LYS B O 1
ATOM 3465 N N . PRO B 1 192 ? 5.918 -28.938 -4.641 1 95.75 192 PRO B N 1
ATOM 3466 C CA . PRO B 1 192 ? 4.648 -29.656 -4.469 1 95.75 192 PRO B CA 1
ATOM 3467 C C . PRO B 1 192 ? 4.566 -30.391 -3.137 1 95.75 192 PRO B C 1
ATOM 3469 O O . PRO B 1 192 ? 3.518 -30.391 -2.486 1 95.75 192 PRO B O 1
ATOM 3472 N N . HIS B 1 193 ? 5.613 -31.016 -2.719 1 95.81 193 HIS B N 1
ATOM 3473 C CA . HIS B 1 193 ? 5.547 -31.781 -1.476 1 95.81 193 HIS B CA 1
ATOM 3474 C C . HIS B 1 193 ? 5.328 -30.859 -0.279 1 95.81 193 HIS B C 1
ATOM 3476 O O . HIS B 1 193 ? 4.59 -31.203 0.646 1 95.81 193 HIS B O 1
ATOM 3482 N N . LEU B 1 194 ? 5.977 -29.703 -0.282 1 96 194 LEU B N 1
ATOM 3483 C CA . LEU B 1 194 ? 5.781 -28.734 0.784 1 96 194 LEU B CA 1
ATOM 3484 C C . LEU B 1 194 ? 4.34 -28.234 0.805 1 96 194 LEU B C 1
ATOM 3486 O O . LEU B 1 194 ? 3.746 -28.078 1.875 1 96 194 LEU B O 1
ATOM 3490 N N . LEU B 1 195 ? 3.836 -27.969 -0.381 1 95.12 195 LEU B N 1
ATOM 3491 C CA . LEU B 1 195 ? 2.461 -27.484 -0.487 1 95.12 195 LEU B CA 1
ATOM 3492 C C . LEU B 1 195 ? 1.479 -28.547 0.013 1 95.12 195 LEU B C 1
ATOM 3494 O O . LEU B 1 195 ? 0.539 -28.219 0.745 1 95.12 195 LEU B O 1
ATOM 3498 N N . ARG B 1 196 ? 1.709 -29.75 -0.329 1 95.06 196 ARG B N 1
ATOM 3499 C CA . ARG B 1 196 ? 0.873 -30.859 0.12 1 95.06 196 ARG B CA 1
ATOM 3500 C C . ARG B 1 196 ? 0.898 -30.984 1.64 1 95.06 196 ARG B C 1
ATOM 3502 O O . ARG B 1 196 ? -0.154 -31.047 2.279 1 95.06 196 ARG B O 1
ATOM 3509 N N . ASP B 1 197 ? 2.1 -31.016 2.158 1 95.62 197 ASP B N 1
ATOM 3510 C CA . ASP B 1 197 ? 2.258 -31.109 3.607 1 95.62 197 ASP B CA 1
ATOM 3511 C C . ASP B 1 197 ? 1.606 -29.922 4.312 1 95.62 197 ASP B C 1
ATOM 3513 O O . ASP B 1 197 ? 0.988 -30.078 5.367 1 95.62 197 ASP B O 1
ATOM 3517 N N . GLY B 1 198 ? 1.773 -28.828 3.715 1 94.31 198 GLY B N 1
ATOM 3518 C CA . GLY B 1 198 ? 1.174 -27.625 4.281 1 94.31 198 GLY B CA 1
ATOM 3519 C C . GLY B 1 198 ? -0.342 -27.672 4.312 1 94.31 198 GLY B C 1
ATOM 3520 O O . GLY B 1 198 ? -0.957 -27.344 5.332 1 94.31 198 GLY B O 1
ATOM 3521 N N . PHE B 1 199 ? -0.958 -28.062 3.238 1 93.38 199 PHE B N 1
ATOM 3522 C CA . PHE B 1 199 ? -2.41 -28.172 3.174 1 93.38 199 PHE B CA 1
ATOM 3523 C C . PHE B 1 199 ? -2.922 -29.203 4.172 1 93.38 199 PHE B C 1
ATOM 3525 O O . PHE B 1 199 ? -3.975 -29.016 4.785 1 93.38 199 PHE B O 1
ATOM 3532 N N . GLU B 1 200 ? -2.24 -30.266 4.277 1 93.94 200 GLU B N 1
ATOM 3533 C CA . GLU B 1 200 ? -2.629 -31.266 5.254 1 93.94 200 GLU B CA 1
ATOM 3534 C C . GLU B 1 200 ? -2.672 -30.688 6.664 1 93.94 200 GLU B C 1
ATOM 3536 O O . GLU B 1 200 ? -3.639 -30.891 7.398 1 93.94 200 GLU B O 1
ATOM 3541 N N . LEU B 1 201 ? -1.675 -29.953 6.98 1 92.94 201 LEU B N 1
ATOM 3542 C CA . LEU B 1 201 ? -1.574 -29.344 8.305 1 92.94 201 LEU B CA 1
ATOM 3543 C C . LEU B 1 201 ? -2.668 -28.297 8.508 1 92.94 201 LEU B C 1
ATOM 3545 O O . LEU B 1 201 ? -3.336 -28.281 9.539 1 92.94 201 LEU B O 1
ATOM 3549 N N . VAL B 1 202 ? -2.838 -27.469 7.547 1 90.12 202 VAL B N 1
ATOM 3550 C CA . VAL B 1 202 ? -3.803 -26.375 7.629 1 90.12 202 VAL B CA 1
ATOM 3551 C C . VAL B 1 202 ? -5.219 -26.938 7.73 1 90.12 202 VAL B C 1
ATOM 3553 O O . VAL B 1 202 ? -6.035 -26.453 8.516 1 90.12 202 VAL B O 1
ATOM 3556 N N . ASN B 1 203 ? -5.516 -27.969 6.973 1 88.94 203 ASN B N 1
ATOM 3557 C CA . ASN B 1 203 ? -6.832 -28.594 6.992 1 88.94 203 ASN B CA 1
ATOM 3558 C C . ASN B 1 203 ? -7.09 -29.328 8.305 1 88.94 203 ASN B C 1
ATOM 3560 O O . ASN B 1 203 ? -8.18 -29.234 8.875 1 88.94 203 ASN B O 1
ATOM 3564 N N . ARG B 1 204 ? -6.137 -29.953 8.742 1 91.38 204 ARG B N 1
ATOM 3565 C CA . ARG B 1 204 ? -6.258 -30.703 9.984 1 91.38 204 ARG B CA 1
ATOM 3566 C C . ARG B 1 204 ? -6.535 -29.781 11.164 1 91.38 204 ARG B C 1
ATOM 3568 O O . ARG B 1 204 ? -7.336 -30.109 12.047 1 91.38 204 ARG B O 1
ATOM 3575 N N . ASN B 1 205 ? -5.969 -28.594 11.156 1 92.31 205 ASN B N 1
ATOM 3576 C CA . ASN B 1 205 ? -6.059 -27.672 12.281 1 92.31 205 ASN B CA 1
ATOM 3577 C C . ASN B 1 205 ? -7.109 -26.594 12.047 1 92.31 205 ASN B C 1
ATOM 3579 O O . ASN B 1 205 ? -7.32 -25.719 12.898 1 92.31 205 ASN B O 1
ATOM 3583 N N . GLY B 1 206 ? -7.688 -26.578 10.875 1 88.38 206 GLY B N 1
ATOM 3584 C CA . GLY B 1 206 ? -8.703 -25.578 10.562 1 88.38 206 GLY B CA 1
ATOM 3585 C C . GLY B 1 206 ? -8.164 -24.156 10.531 1 88.38 206 GLY B C 1
ATOM 3586 O O . GLY B 1 206 ? -8.812 -23.234 11.031 1 88.38 206 GLY B O 1
ATOM 3587 N N . LEU B 1 207 ? -6.977 -24.016 10.047 1 86.44 207 LEU B N 1
ATOM 3588 C CA . LEU B 1 207 ? -6.316 -22.719 10.039 1 86.44 207 LEU B CA 1
ATOM 3589 C C . LEU B 1 207 ? -6.73 -21.906 8.812 1 86.44 207 LEU B C 1
ATOM 3591 O O . LEU B 1 207 ? -6.883 -22.469 7.723 1 86.44 207 LEU B O 1
ATOM 3595 N N . GLU B 1 208 ? -6.945 -20.578 9.039 1 82.38 208 GLU B N 1
ATOM 3596 C CA . GLU B 1 208 ? -7.176 -19.641 7.934 1 82.38 208 GLU B CA 1
ATOM 3597 C C . GLU B 1 208 ? -5.895 -18.922 7.551 1 82.38 208 GLU B C 1
ATOM 3599 O O . GLU B 1 208 ? -5.203 -18.359 8.414 1 82.38 208 GLU B O 1
ATOM 3604 N N . VAL B 1 209 ? -5.613 -18.984 6.227 1 81.81 209 VAL B N 1
ATOM 3605 C CA . VAL B 1 209 ? -4.383 -18.359 5.762 1 81.81 209 VAL B CA 1
ATOM 3606 C C . VAL B 1 209 ? -4.719 -17.234 4.781 1 81.81 209 VAL B C 1
ATOM 3608 O O . VAL B 1 209 ? -5.715 -17.312 4.059 1 81.81 209 VAL B O 1
ATOM 3611 N N . THR B 1 210 ? -3.881 -16.125 4.777 1 78.12 210 THR B N 1
ATOM 3612 C CA . THR B 1 210 ? -4.152 -14.961 3.943 1 78.12 210 THR B CA 1
ATOM 3613 C C . THR B 1 210 ? -3.455 -15.086 2.592 1 78.12 210 THR B C 1
ATOM 3615 O O . THR B 1 210 ? -3.82 -14.406 1.632 1 78.12 210 THR B O 1
ATOM 3618 N N . ASP B 1 211 ? -2.363 -15.836 2.619 1 86.25 211 ASP B N 1
ATOM 3619 C CA . ASP B 1 211 ? -1.685 -16.078 1.35 1 86.25 211 ASP B CA 1
ATOM 3620 C C . ASP B 1 211 ? -1.142 -17.5 1.28 1 86.25 211 ASP B C 1
ATOM 3622 O O . ASP B 1 211 ? -1.213 -18.25 2.26 1 86.25 211 ASP B O 1
ATOM 3626 N N . ASP B 1 212 ? -0.669 -17.844 0.142 1 88.31 212 ASP B N 1
ATOM 3627 C CA . ASP B 1 212 ? -0.351 -19.234 -0.132 1 88.31 212 ASP B CA 1
ATOM 3628 C C . ASP B 1 212 ? 0.917 -19.672 0.604 1 88.31 212 ASP B C 1
ATOM 3630 O O . ASP B 1 212 ? 0.994 -20.781 1.12 1 88.31 212 ASP B O 1
ATOM 3634 N N . VAL B 1 213 ? 1.845 -18.828 0.684 1 90.5 213 VAL B N 1
ATOM 3635 C CA . VAL B 1 213 ? 3.107 -19.219 1.301 1 90.5 213 VAL B CA 1
ATOM 3636 C C . VAL B 1 213 ? 2.934 -19.328 2.814 1 90.5 213 VAL B C 1
ATOM 3638 O O . VAL B 1 213 ? 3.754 -19.938 3.498 1 90.5 213 VAL B O 1
ATOM 3641 N N . SER B 1 214 ? 1.862 -18.703 3.316 1 91.06 214 SER B N 1
ATOM 3642 C CA . SER B 1 214 ? 1.57 -18.859 4.738 1 91.06 214 SER B CA 1
ATOM 3643 C C . SER B 1 214 ? 1.319 -20.312 5.098 1 91.06 214 SER B C 1
ATOM 3645 O O . SER B 1 214 ? 1.568 -20.734 6.23 1 91.06 214 SER B O 1
ATOM 3647 N N . ILE B 1 215 ? 0.842 -21.109 4.145 1 89.25 215 ILE B N 1
ATOM 3648 C CA . ILE B 1 215 ? 0.639 -22.547 4.32 1 89.25 215 ILE B CA 1
ATOM 3649 C C . ILE B 1 215 ? 1.97 -23.219 4.648 1 89.25 215 ILE B C 1
ATOM 3651 O O . ILE B 1 215 ? 2.041 -24.062 5.539 1 89.25 215 ILE B O 1
ATOM 3655 N N . VAL B 1 216 ? 3.004 -22.766 3.955 1 91.69 216 VAL B N 1
ATOM 3656 C CA . VAL B 1 216 ? 4.34 -23.328 4.113 1 91.69 216 VAL B CA 1
ATOM 3657 C C . VAL B 1 216 ? 4.969 -22.812 5.406 1 91.69 216 VAL B C 1
ATOM 3659 O O . VAL B 1 216 ? 5.754 -23.516 6.043 1 91.69 216 VAL B O 1
ATOM 3662 N N . GLU B 1 217 ? 4.633 -21.594 5.77 1 91.12 217 GLU B N 1
ATOM 3663 C CA . GLU B 1 217 ? 5.129 -21.031 7.02 1 91.12 217 GLU B CA 1
ATOM 3664 C C . GLU B 1 217 ? 4.703 -21.875 8.219 1 91.12 217 GLU B C 1
ATOM 3666 O O . GLU B 1 217 ? 5.445 -22 9.195 1 91.12 217 GLU B O 1
ATOM 3671 N N . HIS B 1 218 ? 3.572 -22.453 8.172 1 89.94 218 HIS B N 1
ATOM 3672 C CA . HIS B 1 218 ? 3.074 -23.297 9.258 1 89.94 218 HIS B CA 1
ATOM 3673 C C . HIS B 1 218 ? 3.906 -24.562 9.406 1 89.94 218 HIS B C 1
ATOM 3675 O O . HIS B 1 218 ? 3.916 -25.188 10.477 1 89.94 218 HIS B O 1
ATOM 3681 N N . LEU B 1 219 ? 4.594 -24.969 8.352 1 92.25 219 LEU B N 1
ATOM 3682 C CA . LEU B 1 219 ? 5.523 -26.094 8.391 1 92.25 219 LEU B CA 1
ATOM 3683 C C . LEU B 1 219 ? 6.863 -25.672 8.984 1 92.25 219 LEU B C 1
ATOM 3685 O O . LEU B 1 219 ? 7.766 -26.5 9.148 1 92.25 219 LEU B O 1
ATOM 3689 N N . LYS B 1 220 ? 7.008 -24.328 9.281 1 92 220 LYS B N 1
ATOM 3690 C CA . LYS B 1 220 ? 8.258 -23.75 9.75 1 92 220 LYS B CA 1
ATOM 3691 C C . LYS B 1 220 ? 9.344 -23.828 8.688 1 92 220 LYS B C 1
ATOM 3693 O O . LYS B 1 220 ? 10.523 -23.953 9.008 1 92 220 LYS B O 1
ATOM 3698 N N . HIS B 1 221 ? 8.93 -24.016 7.508 1 94.19 221 HIS B N 1
ATOM 3699 C CA . HIS B 1 221 ? 9.852 -23.938 6.379 1 94.19 221 HIS B CA 1
ATOM 3700 C C . HIS B 1 221 ? 10.102 -22.484 5.969 1 94.19 221 HIS B C 1
ATOM 3702 O O . HIS B 1 221 ? 9.172 -21.688 5.914 1 94.19 221 HIS B O 1
ATOM 3708 N N . PRO B 1 222 ? 11.32 -22.125 5.664 1 95.5 222 PRO B N 1
ATOM 3709 C CA . PRO B 1 222 ? 11.625 -20.75 5.254 1 95.5 222 PRO B CA 1
ATOM 3710 C C . PRO B 1 222 ? 11 -20.391 3.906 1 95.5 222 PRO B C 1
ATOM 3712 O O . PRO B 1 222 ? 10.93 -21.234 3.01 1 95.5 222 PRO B O 1
ATOM 3715 N N . VAL B 1 223 ? 10.539 -19.219 3.852 1 97.62 223 VAL B N 1
ATOM 3716 C CA . VAL B 1 223 ? 10.008 -18.688 2.607 1 97.62 223 VAL B CA 1
ATOM 3717 C C . VAL B 1 223 ? 10.852 -17.484 2.164 1 97.62 223 VAL B C 1
ATOM 3719 O O . VAL B 1 223 ? 11.031 -16.531 2.922 1 97.62 223 VAL B O 1
ATOM 3722 N N . TYR B 1 224 ? 11.352 -17.547 0.949 1 98.38 224 TYR B N 1
ATOM 3723 C CA . TYR B 1 224 ? 12.172 -16.484 0.403 1 98.38 224 TYR B CA 1
ATOM 3724 C C . TYR B 1 224 ? 11.305 -15.414 -0.263 1 98.38 224 TYR B C 1
ATOM 3726 O O . TYR B 1 224 ? 10.344 -15.734 -0.962 1 98.38 224 TYR B O 1
ATOM 3734 N N . ILE B 1 225 ? 11.617 -14.141 -0.041 1 98.19 225 ILE B N 1
ATOM 3735 C CA . ILE B 1 225 ? 10.922 -13.047 -0.712 1 98.19 225 ILE B CA 1
ATOM 3736 C C . ILE B 1 225 ? 11.719 -12.594 -1.929 1 98.19 225 ILE B C 1
ATOM 3738 O O . ILE B 1 225 ? 12.844 -12.109 -1.791 1 98.19 225 ILE B O 1
ATOM 3742 N N . THR B 1 226 ? 11.141 -12.773 -3.029 1 98.5 226 THR B N 1
ATOM 3743 C CA . THR B 1 226 ? 11.727 -12.289 -4.277 1 98.5 226 THR B CA 1
ATOM 3744 C C . THR B 1 226 ? 11.25 -10.875 -4.578 1 98.5 226 THR B C 1
ATOM 3746 O O . THR B 1 226 ? 10.047 -10.625 -4.672 1 98.5 226 THR B O 1
ATOM 3749 N N . GLU B 1 227 ? 12.188 -9.961 -4.707 1 97.38 227 GLU B N 1
ATOM 3750 C CA . GLU B 1 227 ? 11.805 -8.578 -4.992 1 97.38 227 GLU B CA 1
ATOM 3751 C C . GLU B 1 227 ? 11.227 -8.445 -6.398 1 97.38 227 GLU B C 1
ATOM 3753 O O . GLU B 1 227 ? 11.883 -8.805 -7.379 1 97.38 227 GLU B O 1
ATOM 3758 N N . GLY B 1 228 ? 9.969 -8.008 -6.441 1 96.69 228 GLY B N 1
ATOM 3759 C CA . GLY B 1 228 ? 9.297 -7.766 -7.707 1 96.69 228 GLY B CA 1
ATOM 3760 C C . GLY B 1 228 ? 9.188 -6.293 -8.055 1 96.69 228 GLY B C 1
ATOM 3761 O O . GLY B 1 228 ? 10.086 -5.508 -7.738 1 96.69 228 GLY B O 1
ATOM 3762 N N . SER B 1 229 ? 8.156 -6.008 -8.82 1 92.75 229 SER B N 1
ATOM 3763 C CA . SER B 1 229 ? 7.93 -4.648 -9.297 1 92.75 229 SER B CA 1
ATOM 3764 C C . SER B 1 229 ? 6.656 -4.059 -8.703 1 92.75 229 SER B C 1
ATOM 3766 O O . SER B 1 229 ? 5.637 -4.746 -8.602 1 92.75 229 SER B O 1
ATOM 3768 N N . TYR B 1 230 ? 6.691 -2.746 -8.43 1 87.31 230 TYR B N 1
ATOM 3769 C CA . TYR B 1 230 ? 5.523 -2.068 -7.883 1 87.31 230 TYR B CA 1
ATOM 3770 C C . TYR B 1 230 ? 4.391 -2.016 -8.906 1 87.31 230 TYR B C 1
ATOM 3772 O O . TYR B 1 230 ? 3.23 -1.816 -8.547 1 87.31 230 TYR B O 1
ATOM 3780 N N . THR B 1 231 ? 4.699 -2.203 -10.148 1 88.31 231 THR B N 1
ATOM 3781 C CA . THR B 1 231 ? 3.699 -2.135 -11.211 1 88.31 231 THR B CA 1
ATOM 3782 C C . THR B 1 231 ? 2.85 -3.4 -11.234 1 88.31 231 THR B C 1
ATOM 3784 O O . THR B 1 231 ? 1.813 -3.445 -11.906 1 88.31 231 THR B O 1
ATOM 3787 N N . ASN B 1 232 ? 3.25 -4.426 -10.547 1 94 232 ASN B N 1
ATOM 3788 C CA . ASN B 1 232 ? 2.463 -5.652 -10.453 1 94 232 ASN B CA 1
ATOM 3789 C C . ASN B 1 232 ? 1.277 -5.484 -9.508 1 94 232 ASN B C 1
ATOM 3791 O O . ASN B 1 232 ? 1.121 -6.25 -8.555 1 94 232 ASN B O 1
ATOM 3795 N N . ILE B 1 233 ? 0.408 -4.578 -9.836 1 90.25 233 ILE B N 1
ATOM 3796 C CA . ILE B 1 233 ? -0.689 -4.184 -8.953 1 90.25 233 ILE B CA 1
ATOM 3797 C C . ILE B 1 233 ? -1.835 -5.184 -9.086 1 90.25 233 ILE B C 1
ATOM 3799 O O . ILE B 1 233 ? -1.991 -5.832 -10.125 1 90.25 233 ILE B O 1
ATOM 3803 N N . LYS B 1 234 ? -2.555 -5.344 -8.039 1 90.69 234 LYS B N 1
ATOM 3804 C CA . LYS B 1 234 ? -3.805 -6.098 -8.055 1 90.69 234 LYS B CA 1
ATOM 3805 C C . LYS B 1 234 ? -4.977 -5.215 -8.469 1 90.69 234 LYS B C 1
ATOM 3807 O O . LYS B 1 234 ? -5.219 -4.168 -7.863 1 90.69 234 LYS B O 1
ATOM 3812 N N . VAL B 1 235 ? -5.711 -5.559 -9.445 1 89.06 235 VAL B N 1
ATOM 3813 C CA . VAL B 1 235 ? -6.844 -4.773 -9.922 1 89.06 235 VAL B CA 1
ATOM 3814 C C . VAL B 1 235 ? -8.117 -5.211 -9.211 1 89.06 235 VAL B C 1
ATOM 3816 O O . VAL B 1 235 ? -8.672 -6.273 -9.508 1 89.06 235 VAL B O 1
ATOM 3819 N N . THR B 1 236 ? -8.555 -4.328 -8.273 1 82.94 236 THR B N 1
ATOM 3820 C CA . THR B 1 236 ? -9.734 -4.695 -7.5 1 82.94 236 THR B CA 1
ATOM 3821 C C . THR B 1 236 ? -10.789 -3.596 -7.562 1 82.94 236 THR B C 1
ATOM 3823 O O . THR B 1 236 ? -11.961 -3.824 -7.234 1 82.94 236 THR B O 1
ATOM 3826 N N . THR B 1 237 ? -10.32 -2.451 -8.016 1 79.94 237 THR B N 1
ATOM 3827 C CA . THR B 1 237 ? -11.227 -1.312 -8.117 1 79.94 237 THR B CA 1
ATOM 3828 C C . THR B 1 237 ? -11.141 -0.669 -9.5 1 79.94 237 THR B C 1
ATOM 3830 O O . THR B 1 237 ? -10.195 -0.922 -10.25 1 79.94 237 THR B O 1
ATOM 3833 N N . PRO B 1 238 ? -12.148 0.156 -9.734 1 77.44 238 PRO B N 1
ATOM 3834 C CA . PRO B 1 238 ? -12.062 0.88 -11.008 1 77.44 238 PRO B CA 1
ATOM 3835 C C . PRO B 1 238 ? -10.812 1.745 -11.109 1 77.44 238 PRO B C 1
ATOM 3837 O O . PRO B 1 238 ? -10.234 1.875 -12.195 1 77.44 238 PRO B O 1
ATOM 3840 N N . ASP B 1 239 ? -10.383 2.254 -10.039 1 74 239 ASP B N 1
ATOM 3841 C CA . ASP B 1 239 ? -9.156 3.047 -10.023 1 74 239 ASP B CA 1
ATOM 3842 C C . ASP B 1 239 ? -7.945 2.184 -10.352 1 74 239 ASP B C 1
ATOM 3844 O O . ASP B 1 239 ? -7.027 2.631 -11.047 1 74 239 ASP B O 1
ATOM 3848 N N . ASP B 1 240 ? -7.984 1.056 -9.891 1 82.38 240 ASP B N 1
ATOM 3849 C CA . ASP B 1 240 ? -6.906 0.13 -10.227 1 82.38 240 ASP B CA 1
ATOM 3850 C C . ASP B 1 240 ? -6.871 -0.156 -11.719 1 82.38 240 ASP B C 1
ATOM 3852 O O . ASP B 1 240 ? -5.797 -0.295 -12.305 1 82.38 240 ASP B O 1
ATOM 3856 N N . LEU B 1 241 ? -8.078 -0.269 -12.234 1 84.75 241 LEU B N 1
ATOM 3857 C CA . LEU B 1 241 ? -8.188 -0.546 -13.656 1 84.75 241 LEU B CA 1
ATOM 3858 C C . LEU B 1 241 ? -7.559 0.572 -14.477 1 84.75 241 LEU B C 1
ATOM 3860 O O . LEU B 1 241 ? -6.836 0.308 -15.445 1 84.75 241 LEU B O 1
ATOM 3864 N N . LEU B 1 242 ? -7.801 1.704 -14.133 1 79.5 242 LEU B N 1
ATOM 3865 C CA . LEU B 1 242 ? -7.242 2.857 -14.828 1 79.5 242 LEU B CA 1
ATOM 3866 C C . LEU B 1 242 ? -5.719 2.871 -14.719 1 79.5 242 LEU B C 1
ATOM 3868 O O . LEU B 1 242 ? -5.027 3.166 -15.695 1 79.5 242 LEU B O 1
ATOM 3872 N N . LEU B 1 243 ? -5.277 2.598 -13.594 1 82.81 243 LEU B N 1
ATOM 3873 C CA . LEU B 1 243 ? -3.834 2.541 -13.398 1 82.81 243 LEU B CA 1
ATOM 3874 C C . LEU B 1 243 ? -3.211 1.437 -14.242 1 82.81 243 LEU B C 1
ATOM 3876 O O . LEU B 1 243 ? -2.166 1.64 -14.867 1 82.81 243 LEU B O 1
ATOM 3880 N N . ALA B 1 244 ? -3.844 0.352 -14.258 1 89.06 244 ALA B N 1
ATOM 3881 C CA . ALA B 1 244 ? -3.35 -0.767 -15.062 1 89.06 244 ALA B CA 1
ATOM 3882 C C . ALA B 1 244 ? -3.275 -0.394 -16.531 1 89.06 244 ALA B C 1
ATOM 3884 O O . ALA B 1 244 ? -2.305 -0.727 -17.219 1 89.06 244 ALA B O 1
ATOM 3885 N N . GLU B 1 245 ? -4.297 0.282 -17 1 87.75 245 GLU B N 1
ATOM 3886 C CA . GLU B 1 245 ? -4.316 0.73 -18.391 1 87.75 245 GLU B CA 1
ATOM 3887 C C . GLU B 1 245 ? -3.125 1.633 -18.703 1 87.75 245 GLU B C 1
ATOM 3889 O O . GLU B 1 245 ? -2.486 1.493 -19.75 1 87.75 245 GLU B O 1
ATOM 3894 N N . ARG B 1 246 ? -2.854 2.43 -17.844 1 80.69 246 ARG B N 1
ATOM 3895 C CA . ARG B 1 246 ? -1.759 3.373 -18.047 1 80.69 246 ARG B CA 1
ATOM 3896 C C . ARG B 1 246 ? -0.414 2.654 -18.078 1 80.69 246 ARG B C 1
ATOM 3898 O O . ARG B 1 246 ? 0.444 2.963 -18.906 1 80.69 246 ARG B O 1
ATOM 3905 N N . ILE B 1 247 ? -0.24 1.748 -17.203 1 84.69 247 ILE B N 1
ATOM 3906 C CA . ILE B 1 247 ? 1.01 0.998 -17.141 1 84.69 247 ILE B CA 1
ATOM 3907 C C . ILE B 1 247 ? 1.206 0.209 -18.422 1 84.69 247 ILE B C 1
ATOM 3909 O O . ILE B 1 247 ? 2.301 0.2 -19 1 84.69 247 ILE B O 1
ATOM 3913 N N . LEU B 1 248 ? 0.167 -0.358 -18.859 1 88.88 248 LEU B N 1
ATOM 3914 C CA . LEU B 1 248 ? 0.235 -1.121 -20.094 1 88.88 248 LEU B CA 1
ATOM 3915 C C . LEU B 1 248 ? 0.594 -0.218 -21.266 1 88.88 248 LEU B C 1
ATOM 3917 O O . LEU B 1 248 ? 1.4 -0.593 -22.125 1 88.88 248 LEU B O 1
ATOM 3921 N N . ASN B 1 249 ? -0.044 0.934 -21.266 1 83.56 249 ASN B N 1
ATOM 3922 C CA . ASN B 1 249 ? 0.222 1.88 -22.344 1 83.56 249 ASN B CA 1
ATOM 3923 C C . ASN B 1 249 ? 1.667 2.369 -22.312 1 83.56 249 ASN B C 1
ATOM 3925 O O . ASN B 1 249 ? 2.273 2.586 -23.375 1 83.56 249 ASN B O 1
ATOM 3929 N N . MET B 1 250 ? 2.213 2.541 -21.188 1 77.94 250 MET B N 1
ATOM 3930 C CA . MET B 1 250 ? 3.605 2.951 -21.047 1 77.94 250 MET B CA 1
ATOM 3931 C C . MET B 1 250 ? 4.547 1.853 -21.516 1 77.94 250 MET B C 1
ATOM 3933 O O . MET B 1 250 ? 5.605 2.139 -22.094 1 77.94 250 MET B O 1
ATOM 3937 N N . ARG B 1 251 ? 4.129 0.647 -21.266 1 81.94 251 ARG B N 1
ATOM 3938 C CA . ARG B 1 251 ? 4.945 -0.484 -21.688 1 81.94 251 ARG B CA 1
ATOM 3939 C C . ARG B 1 251 ? 4.969 -0.604 -23.203 1 81.94 251 ARG B C 1
ATOM 3941 O O . ARG B 1 251 ? 5.973 -1.021 -23.781 1 81.94 251 ARG B O 1
ATOM 3948 N N . VAL B 1 252 ? 3.85 -0.383 -23.812 1 74.38 252 VAL B N 1
ATOM 3949 C CA . VAL B 1 252 ? 3.775 -0.556 -25.266 1 74.38 252 VAL B CA 1
ATOM 3950 C C . VAL B 1 252 ? 4.188 0.739 -25.969 1 74.38 252 VAL B C 1
ATOM 3952 O O . VAL B 1 252 ? 4.254 0.796 -27.188 1 74.38 252 VAL B O 1
ATOM 3955 N N . GLY B 1 253 ? 4.727 1.724 -25.219 1 61.5 253 GLY B N 1
ATOM 3956 C CA . GLY B 1 253 ? 5.145 2.971 -25.844 1 61.5 253 GLY B CA 1
ATOM 3957 C C . GLY B 1 253 ? 3.98 3.797 -26.359 1 61.5 253 GLY B C 1
ATOM 3958 O O . GLY B 1 253 ? 4.125 4.539 -27.344 1 61.5 253 GLY B O 1
ATOM 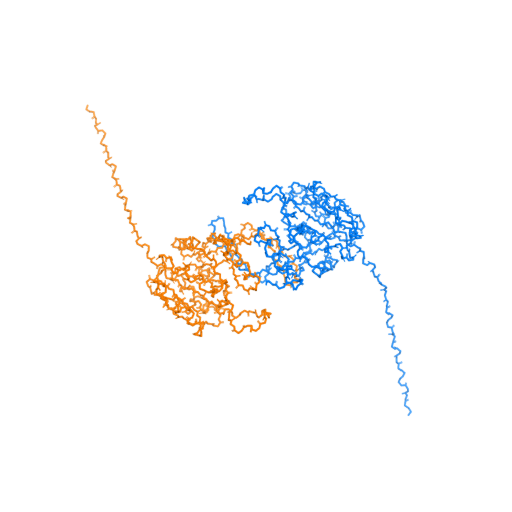3959 N N . VAL B 1 254 ? 2.818 3.498 -26.016 1 49.16 254 VAL B N 1
ATOM 3960 C CA . VAL B 1 254 ? 1.695 4.305 -26.484 1 49.16 254 VAL B CA 1
ATOM 3961 C C . VAL B 1 254 ? 1.677 5.641 -25.75 1 49.16 254 VAL B C 1
ATOM 3963 O O . VAL B 1 254 ? 1.801 5.68 -24.531 1 49.16 254 VAL B O 1
ATOM 3966 N N . PRO B 1 255 ? 1.903 6.82 -26.469 1 45.62 255 PRO B N 1
ATOM 3967 C CA . PRO B 1 255 ? 1.865 8.148 -25.859 1 45.62 255 PRO B CA 1
ATOM 3968 C C . PRO B 1 255 ? 0.601 8.391 -25.047 1 45.62 255 PRO B C 1
ATOM 3970 O O . PRO B 1 255 ? -0.467 7.871 -25.375 1 45.62 255 PRO B O 1
ATOM 3973 N N . LEU B 1 256 ? 0.655 8.758 -23.688 1 43.75 256 LEU B N 1
ATOM 3974 C CA . LEU B 1 256 ? -0.47 9.133 -22.844 1 43.75 256 LEU B CA 1
ATOM 3975 C C . LEU B 1 256 ? -1.253 10.289 -23.453 1 43.75 256 LEU B C 1
ATOM 3977 O O . LEU B 1 256 ? -0.676 11.148 -24.125 1 43.75 256 LEU B O 1
#

Foldseek 3Di:
DPPDPPPPDPPPPPPDDDDPPLAAAAEEAEQAPPPPPPPPPDPPVDDQQQDDQVHGRLLVLVVVQLLPAPSHQEYEYEDDPVCVVSVVVVVVVGDHHYHYFYHDPHPVRSVVRSLVPTDPSHFKYWYAHSLQNPFHNVLVVQQVVVCNVQQWEFEKAQDDDWDFDADPVRHTDDTDDSVPDIDTHDTIMGGSVLQVVLVVVCVVVVHDDPDSCVSSVVVVRDYHYRYDDPLSDRHDDPVSSVSVSVVVCVVVVNDD/DPPDPPPPDPPPPPPPVPPPPLAAAAEEAEQAPPPPPCPPPDPPVDDQQQDDQVHARLLVLVVVQLLPAPSHQEYEYEDDPVCVVSVVVVVVVGDHHYHYFYHDPHSVRSVVRSLVPDDPSHFKYKYAHSLQNPFHNVLVVQQVVVCNVQQWEFEKAQDDDWDFDADPVRHTDDTDDSVPDIDTHDTIMGGSVLQVVLVVVCVVVVHDDPDSCVSSVVVVRDYHYRYDDPLSDRHDDPVSSVSVSVVVCVVVVNDD

Nearest PDB structures (foldseek):
  5mrq-assembly1_A-2  TM=9.651E-01  e=9.475E-36  Arabidopsis thaliana
  4nai-assembly1_A-2  TM=9.733E-01  e=6.659E-35  Arabidopsis thaliana
  2yc5-assembly1_A-2  TM=9.556E-01  e=1.546E-33  Arabidopsis thaliana
  5mro-assembly1_A  TM=9.542E-01  e=2.255E-33  Arabidopsis thaliana
  2yc3-assembly1_A-2  TM=9.459E-01  e=3.972E-33  Arabidopsis thaliana

Solvent-accessible surface area (backbone atoms only — not comparable to full-atom values): 28441 Å² total; per-residue (Å²): 136,76,76,76,77,75,74,74,78,76,75,73,71,75,81,74,80,82,78,70,75,78,74,41,29,28,26,31,36,33,39,67,78,63,79,62,76,74,70,78,61,82,82,66,90,61,60,73,42,62,39,66,53,94,83,36,41,29,38,53,43,31,49,52,47,48,54,69,34,83,50,41,52,31,39,25,42,17,40,58,75,90,53,46,61,66,52,58,64,53,46,75,78,47,86,45,49,77,47,76,23,53,60,44,95,44,65,69,43,20,48,49,41,20,56,70,69,52,66,87,84,37,58,31,34,35,37,29,50,25,39,27,38,55,55,47,67,68,51,51,52,50,24,49,52,46,11,70,75,56,44,18,15,29,23,21,38,75,46,83,59,55,40,32,34,35,50,97,86,34,32,58,71,45,76,54,67,45,92,34,30,29,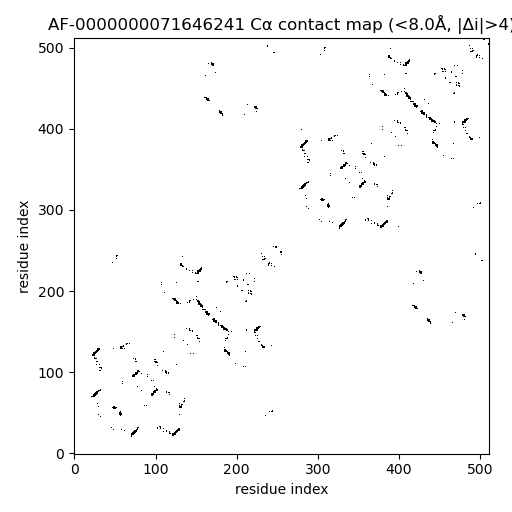36,57,48,64,44,33,25,31,25,48,68,53,49,52,54,14,48,52,51,34,62,75,67,69,59,89,70,93,48,75,66,51,39,35,44,74,70,71,46,66,34,36,54,31,79,50,60,88,70,46,45,66,48,83,45,74,68,36,46,54,50,50,52,49,54,51,31,57,70,71,66,47,84,132,139,79,80,76,80,77,75,75,78,78,76,74,73,73,78,79,69,70,77,67,76,78,71,42,29,26,26,31,36,33,37,67,78,61,78,62,76,74,68,78,60,80,82,68,90,62,61,72,41,61,40,68,52,93,83,36,40,28,36,52,43,32,48,52,47,50,54,68,35,83,50,38,54,31,39,24,43,16,41,58,78,90,52,48,61,67,53,58,64,53,46,76,76,45,87,45,48,76,46,76,24,54,62,44,96,45,66,68,43,20,48,50,40,22,56,71,69,51,64,86,85,39,57,29,34,35,37,29,49,28,38,27,38,54,52,48,65,66,49,51,53,51,24,49,52,47,11,70,77,56,44,18,15,29,23,21,38,74,46,83,59,54,41,32,36,36,50,97,85,34,32,58,72,46,77,54,67,46,91,34,30,28,35,59,47,62,45,34,22,30,25,49,68,54,50,51,55,14,48,52,52,33,61,74,68,69,59,88,68,94,49,74,64,52,37,35,44,76,68,71,45,66,35,35,55,31,80,49,60,87,74,46,45,67,47,84,44,75,67,36,46,54,49,51,51,50,53,52,30,57,70,72,65,46,84,130

InterPro domains:
  IPR001228 2-C-methyl-D-erythritol 4-phosphate cytidylyltransferase [TIGR00453] (44-248)
  IPR018294 4-diphosphocytidyl-2C-methyl-D-erythritol synthase, conserved site [PS01295] (125-132)
  IPR029044 Nucleotide-diphospho-sugar transferases [G3DSA:3.90.550.10] (41-252)
  IPR029044 Nucleotide-diphospho-sugar transferases [SSF53448] (45-248)
  IPR034683 Cytidylyltransferase IspD/TarI [PF01128] (43-249)
  IPR034683 Cytidylyltransferase IspD/TarI [cd02516] (44-244)
  IPR050088 IspD/TarI cytidylyltransferase, baterial-type [PTHR32125] (44-251)